Protein AF-A0A251X6M6-F1 (afdb_monomer_lite)

Sequence (569 aa):
MQIPRSSDPLFKDRLVIANYEEEQVESGGTKWLFILLFLAAIAAAVYFFWPQLEPHWDQAIKNYFPTEKTVDHSDQNGVVTLAPYTQPRVENEPQSTTEPVKPAEKPAEAAGATELNPATVTPAPLPREETPPVTPNESVIVETKPTESLAQTNPITTVENTPNETPVVTLETVENDPAPAAPITTTAPLVETQPVVETNPPEITPMTIPSPVNAEANIEALKNKAKMQIKRTRFTSPAGDNAYETAQELRALNAEAADAIVAEITAWYIERGQYYLEQDRFFPPGKGNAYTIYQILENIAPQDTHTKELRNTLITQQEKLAKERMRDNKLIAPEGDSALDVYQVLEQYFPQDNATKKLKKTLVNTLVQRGQRQINQRKYTTLEDDNAYDTYSAILQIEIDHPKGIAGFEQIINEYIRLAQQRARQGREEHALNLIESGLRIAPSNKSLLDLKAKLTNTQSSAESIEQNKTQLLALMKQQLSSGRLTRPRGNNATETYQQLQKLLPANNAQTAALAKQLGDAYFNMARQQLVDKRAEQSLKTVNQGLIVVGEHEQLLRFQQELQTVLDQ

Secondary structure (DSSP, 8-state):
--PPPP--------------------TTHHHHHHHHHHHHHHHHHHHHHHHHHHHHHHHHHHHHSPPP-----------------------------------------------------PPPPPPPPPPPPPPP------------------------------------------PPPPP----------------------------HHHHHHHHHHHHHHHHHHHHTT-SS-STTSSHHHHHHHHHTT-HHHHHHHHHHHHHHHHHHHHHHHHTT--SSSSS--HHHHHHHHHHH-TT-HHHHHHHHHHHHHHHHHHHHHHHTT-SS-STTSSHHHHHHHHHHH-TT-HHHHHHHHHHHHHHHHHHHHHHHTT-SS-STT--HHHHHHHHHHH-TT-HHHHHHHHHHHHHHHHHHHHHHHTT-HHHHHHHHHHHHHH-TT-HHHHHHHHHHHHHHHHHHHHHHHHHHHHHHHHHHHHTT-SS-STTSSHHHHHHHHHHHS-TT-HHHHHHHHHHHHHHHHHHHHHHHTT-HHHHHHHHHHHHHHHS--HHHHHHHHHHHHHHT-

InterPro domains:
  IPR011990 Tetratricopeptide-like helical domain superfamily [G3DSA:1.25.40.10] (197-555)

Organism: NCBI:txid1570016

pLDDT: mean 77.41, std 25.32, range [27.2, 98.5]

Structure (mmCIF, N/CA/C/O backbone):
data_AF-A0A251X6M6-F1
#
_entry.id   AF-A0A251X6M6-F1
#
loop_
_atom_site.group_PDB
_atom_site.id
_atom_site.type_symbol
_atom_site.label_atom_id
_atom_site.label_alt_id
_atom_site.label_comp_id
_atom_site.label_asym_id
_atom_site.label_entity_id
_atom_site.label_seq_id
_atom_site.pdbx_PDB_ins_code
_atom_site.Cartn_x
_atom_site.Cartn_y
_atom_site.Cartn_z
_atom_site.occupancy
_atom_site.B_iso_or_equiv
_atom_site.auth_seq_id
_atom_site.auth_comp_id
_atom_site.auth_asym_id
_atom_site.auth_atom_id
_atom_site.pdbx_PDB_model_num
ATOM 1 N N . MET A 1 1 ? -12.518 16.904 -16.819 1.00 34.19 1 MET A N 1
ATOM 2 C CA . MET A 1 1 ? -13.069 17.845 -15.820 1.00 34.19 1 MET A CA 1
ATOM 3 C C . MET A 1 1 ? -11.960 18.795 -15.407 1.00 34.19 1 MET A C 1
ATOM 5 O O . MET A 1 1 ? -11.048 18.377 -14.711 1.00 34.19 1 MET A O 1
ATOM 9 N N . GLN A 1 2 ? -11.986 20.025 -15.916 1.00 27.20 2 GLN A N 1
ATOM 10 C CA . GLN A 1 2 ? -11.063 21.098 -15.536 1.00 27.20 2 GLN A CA 1
ATOM 11 C C . GLN A 1 2 ? -11.837 22.081 -14.654 1.00 27.20 2 GLN A C 1
ATOM 13 O O . GLN A 1 2 ? -12.931 22.497 -15.025 1.00 27.20 2 GLN A O 1
ATOM 18 N N . ILE A 1 3 ? -11.298 22.408 -13.480 1.00 30.56 3 ILE A N 1
ATOM 19 C CA . ILE A 1 3 ? -11.874 23.394 -12.558 1.00 30.56 3 ILE A CA 1
ATOM 20 C C . ILE A 1 3 ? -11.189 24.742 -12.837 1.00 30.56 3 ILE A C 1
ATOM 22 O O . ILE A 1 3 ? -9.955 24.782 -12.838 1.00 30.56 3 ILE A O 1
ATOM 26 N N . PRO A 1 4 ? -11.930 25.840 -13.075 1.00 35.03 4 PRO A N 1
ATOM 27 C CA . PRO A 1 4 ? -11.333 27.153 -13.282 1.00 35.03 4 PRO A CA 1
ATOM 28 C C . PRO A 1 4 ? -10.885 27.769 -11.949 1.00 35.03 4 PRO A C 1
ATOM 30 O O . PRO A 1 4 ? -11.573 27.670 -10.932 1.00 35.03 4 PRO A O 1
ATOM 33 N N . ARG A 1 5 ? -9.724 28.435 -11.959 1.00 33.44 5 ARG A N 1
ATOM 34 C CA . ARG A 1 5 ? -9.258 29.291 -10.860 1.00 33.44 5 ARG A CA 1
ATOM 35 C C . ARG A 1 5 ? -9.971 30.641 -10.951 1.00 33.44 5 ARG A C 1
ATOM 37 O O . ARG A 1 5 ? -9.794 31.358 -11.928 1.00 33.44 5 ARG A O 1
ATOM 44 N N . SER A 1 6 ? -10.757 30.964 -9.929 1.00 28.83 6 SER A N 1
ATOM 45 C CA . SER A 1 6 ? -11.348 32.287 -9.720 1.00 28.83 6 SER A CA 1
ATOM 46 C C . SER A 1 6 ? -10.341 33.189 -9.010 1.00 28.83 6 SER A C 1
ATOM 48 O O . SER A 1 6 ? -9.914 32.888 -7.897 1.00 28.83 6 SER A O 1
ATOM 50 N N . SER A 1 7 ? -9.988 34.296 -9.652 1.00 33.12 7 SER A N 1
ATOM 51 C CA . SER A 1 7 ? -9.293 35.441 -9.072 1.00 33.12 7 SER A CA 1
ATOM 52 C C . SER A 1 7 ? -10.265 36.617 -9.038 1.00 33.12 7 SER A C 1
ATOM 54 O O . SER A 1 7 ? -10.575 37.152 -10.099 1.00 33.12 7 SER A O 1
ATOM 56 N N . ASP A 1 8 ? -10.725 37.021 -7.854 1.00 30.22 8 ASP A N 1
ATOM 57 C CA . ASP A 1 8 ? -11.311 38.352 -7.662 1.00 30.22 8 ASP A CA 1
ATOM 58 C C . ASP A 1 8 ? -11.095 38.843 -6.211 1.00 30.22 8 ASP A C 1
ATOM 60 O O . ASP A 1 8 ? -11.476 38.132 -5.273 1.00 30.22 8 ASP A O 1
ATOM 64 N N . PRO A 1 9 ? -10.442 40.003 -5.986 1.00 33.94 9 PRO A N 1
ATOM 65 C CA . PRO A 1 9 ? -10.148 40.535 -4.664 1.00 33.94 9 PRO A CA 1
ATOM 66 C C . PRO A 1 9 ? -10.985 41.788 -4.378 1.00 33.94 9 PRO A C 1
ATOM 68 O O . PRO A 1 9 ? -10.522 42.888 -4.650 1.00 33.94 9 PRO A O 1
ATOM 71 N N . LEU A 1 10 ? -12.184 41.674 -3.796 1.00 32.56 10 LEU A N 1
ATOM 72 C CA . LEU A 1 10 ? -12.927 42.863 -3.340 1.00 32.56 10 LEU A CA 1
ATOM 73 C C . LEU A 1 10 ? -14.080 42.517 -2.385 1.00 32.56 10 LEU A C 1
ATOM 75 O O . LEU A 1 10 ? -15.235 42.572 -2.767 1.00 32.56 10 LEU A O 1
ATOM 79 N N . PHE A 1 11 ? -13.777 42.207 -1.122 1.00 29.77 11 PHE A N 1
ATOM 80 C CA . PHE A 1 11 ? -14.704 42.424 0.003 1.00 29.77 11 PHE A CA 1
ATOM 81 C C . PHE A 1 11 ? -13.896 42.625 1.292 1.00 29.77 11 PHE A C 1
ATOM 83 O O . PHE A 1 11 ? -13.637 41.696 2.055 1.00 29.77 11 PHE A O 1
ATOM 90 N N . LYS A 1 12 ? -13.454 43.868 1.509 1.00 29.80 12 LYS A N 1
ATOM 91 C CA . LYS A 1 12 ? -13.063 44.376 2.825 1.00 29.80 12 LYS A CA 1
ATOM 92 C C . LYS A 1 12 ? -14.188 45.273 3.338 1.00 29.80 12 LYS A C 1
ATOM 94 O O . LYS A 1 12 ? -14.718 46.086 2.589 1.00 29.80 12 LYS A O 1
ATOM 99 N N . ASP A 1 13 ? -14.455 45.106 4.626 1.00 30.77 13 ASP A N 1
ATOM 100 C CA . ASP A 1 13 ? -15.202 45.965 5.545 1.00 30.77 13 ASP A CA 1
ATOM 101 C C . ASP A 1 13 ? -16.649 45.582 5.898 1.00 30.77 13 ASP A C 1
ATOM 103 O O . ASP A 1 13 ? -17.574 45.627 5.093 1.00 30.77 13 ASP A O 1
ATOM 107 N N . ARG A 1 14 ? -16.795 45.401 7.224 1.00 29.97 14 ARG A N 1
ATOM 108 C CA . ARG A 1 14 ? -17.990 45.428 8.087 1.00 29.97 14 ARG A CA 1
ATOM 109 C C . ARG A 1 14 ? -18.654 44.082 8.392 1.00 29.97 14 ARG A C 1
ATOM 111 O O . ARG A 1 14 ? -19.691 43.748 7.839 1.00 29.97 14 ARG A O 1
ATOM 118 N N . LEU A 1 15 ? -18.170 43.422 9.445 1.00 29.02 15 LEU A N 1
ATOM 119 C CA . LEU A 1 15 ? -18.830 43.497 10.759 1.00 29.02 15 LEU A CA 1
ATOM 120 C C . LEU A 1 15 ? -17.961 42.844 11.841 1.00 29.02 15 LEU A C 1
ATOM 122 O O . LEU A 1 15 ? -17.615 41.671 11.790 1.00 29.02 15 LEU A O 1
ATOM 126 N N . VAL A 1 16 ? -17.610 43.675 12.815 1.00 33.59 16 VAL A N 1
ATOM 127 C CA . VAL A 1 16 ? -16.968 43.347 14.086 1.00 33.59 16 VAL A CA 1
ATOM 128 C C . VAL A 1 16 ? -18.032 42.770 15.022 1.00 33.59 16 VAL A C 1
ATOM 130 O O . VAL A 1 16 ? -19.094 43.377 15.112 1.00 33.59 16 VAL A O 1
ATOM 133 N N . ILE A 1 17 ? -17.738 41.658 15.714 1.00 32.78 17 ILE A N 1
ATOM 134 C CA . ILE A 1 17 ? -17.939 41.432 17.167 1.00 32.78 17 ILE A CA 1
ATOM 135 C C . ILE A 1 17 ? -17.184 40.142 17.586 1.00 32.78 17 ILE A C 1
ATOM 137 O O . ILE A 1 17 ? -17.583 39.028 17.275 1.00 32.78 17 ILE A O 1
ATOM 141 N N . ALA A 1 18 ? -16.049 40.381 18.249 1.00 32.22 18 ALA A N 1
ATOM 142 C CA . ALA A 1 18 ? -15.420 39.720 19.402 1.00 32.22 18 ALA A CA 1
ATOM 143 C C . ALA A 1 18 ? -15.489 38.185 19.651 1.00 32.22 18 ALA A C 1
ATOM 145 O O . ALA A 1 18 ? -16.535 37.636 19.989 1.00 32.22 18 ALA A O 1
ATOM 146 N N . ASN A 1 19 ? -14.268 37.625 19.754 1.00 33.41 19 ASN A N 1
ATOM 147 C CA . ASN A 1 19 ? -13.770 36.585 20.682 1.00 33.41 19 ASN A CA 1
ATOM 148 C C . ASN A 1 19 ? -13.878 35.097 20.291 1.00 33.41 19 ASN A C 1
ATOM 150 O O . ASN A 1 19 ? -14.827 34.420 20.670 1.00 33.41 19 ASN A O 1
ATOM 154 N N . TYR A 1 20 ? -12.829 34.563 19.652 1.00 32.59 20 TYR A N 1
ATOM 155 C CA . TYR A 1 20 ? -11.788 33.719 20.282 1.00 32.59 20 TYR A CA 1
ATOM 156 C C . TYR A 1 20 ? -10.712 33.409 19.220 1.00 32.59 20 TYR A C 1
ATOM 158 O O . TYR A 1 20 ? -10.999 32.775 18.209 1.00 32.59 20 TYR A O 1
ATOM 166 N N . GLU A 1 21 ? -9.492 33.907 19.427 1.00 33.91 21 GLU A N 1
ATOM 167 C CA . GLU A 1 21 ? -8.314 33.583 18.615 1.00 33.91 21 GLU A CA 1
ATOM 168 C C . GLU A 1 21 ? -7.726 32.249 19.095 1.00 33.91 21 GLU A C 1
ATOM 170 O O . GLU A 1 21 ? -7.276 32.145 20.235 1.00 33.91 21 GLU A O 1
ATOM 175 N N . GLU A 1 22 ? -7.713 31.238 18.227 1.00 41.19 22 GLU A N 1
ATOM 176 C CA . GLU A 1 22 ? -6.770 30.122 18.318 1.00 41.19 22 GLU A CA 1
ATOM 177 C C . GLU A 1 22 ? -6.062 30.013 16.962 1.00 41.19 22 GLU A C 1
ATOM 179 O O . GLU A 1 22 ? -6.657 29.754 15.914 1.00 41.19 22 GLU A O 1
ATOM 184 N N . GLU A 1 23 ? -4.783 30.362 16.999 1.00 40.41 23 GLU A N 1
ATOM 185 C CA . GLU A 1 23 ? -3.897 30.635 15.879 1.00 40.41 23 GLU A CA 1
ATOM 186 C C . GLU A 1 23 ? -3.433 29.313 15.239 1.00 40.41 23 GLU A C 1
ATOM 188 O O . GLU A 1 23 ? -2.592 28.594 15.781 1.00 40.41 23 GLU A O 1
ATOM 193 N N . GLN A 1 24 ? -3.977 28.964 14.068 1.00 38.78 24 GLN A N 1
ATOM 194 C CA . GLN A 1 24 ? -3.379 27.935 13.214 1.00 38.78 24 GLN A CA 1
ATOM 195 C C . GLN A 1 24 ? -2.163 28.515 12.490 1.00 38.78 24 GLN A C 1
ATOM 197 O O . GLN A 1 24 ? -2.271 29.103 11.416 1.00 38.78 24 GLN A O 1
ATOM 202 N N . VAL A 1 25 ? -0.988 28.315 13.083 1.00 42.34 25 VAL A N 1
ATOM 203 C CA . VAL A 1 25 ? 0.299 28.524 12.419 1.00 42.34 25 VAL A CA 1
ATOM 204 C C . VAL A 1 25 ? 0.534 27.393 11.415 1.00 42.34 25 VAL A C 1
ATOM 206 O O . VAL A 1 25 ? 0.575 26.212 11.768 1.00 42.34 25 VAL A O 1
ATOM 209 N N . GLU A 1 26 ? 0.708 27.768 10.149 1.00 48.75 26 GLU A N 1
ATOM 210 C CA . GLU A 1 26 ? 1.080 26.892 9.039 1.00 48.75 26 GLU A CA 1
ATOM 211 C C . GLU A 1 26 ? 2.327 26.045 9.371 1.00 48.75 26 GLU A C 1
ATOM 213 O O . GLU A 1 26 ? 3.444 26.542 9.534 1.00 48.75 26 GLU A O 1
ATOM 218 N N . SER A 1 27 ? 2.161 24.721 9.421 1.00 51.50 27 SER A N 1
ATOM 219 C CA . SER A 1 27 ? 3.193 23.741 9.795 1.00 51.50 27 SER A CA 1
ATOM 220 C C . SER A 1 27 ? 4.237 23.455 8.693 1.00 51.50 27 SER A C 1
ATOM 222 O O . SER A 1 27 ? 4.713 22.323 8.557 1.00 51.50 27 SER A O 1
ATOM 224 N N . GLY A 1 28 ? 4.570 24.443 7.861 1.00 48.44 28 GLY A N 1
ATOM 225 C CA . GLY A 1 28 ? 5.598 24.320 6.819 1.00 48.44 28 GLY A CA 1
ATOM 226 C C . GLY A 1 28 ? 7.023 24.480 7.361 1.00 48.44 28 GLY A C 1
ATOM 227 O O . GLY A 1 28 ? 7.931 23.755 6.954 1.00 48.44 28 GLY A O 1
ATOM 228 N N . GLY A 1 29 ? 7.220 25.382 8.329 1.00 54.06 29 GLY A N 1
ATOM 229 C CA . GLY A 1 29 ? 8.545 25.710 8.874 1.00 54.06 29 GLY A CA 1
ATOM 230 C C . GLY A 1 29 ? 9.115 24.664 9.838 1.00 54.06 29 GLY A C 1
ATOM 231 O O . GLY A 1 29 ? 10.323 24.431 9.863 1.00 54.06 29 GLY A O 1
ATOM 232 N N . THR A 1 30 ? 8.263 23.969 10.596 1.00 54.25 30 THR A N 1
ATOM 233 C CA . THR A 1 30 ? 8.711 22.992 11.602 1.00 54.25 30 THR A CA 1
ATOM 234 C C . THR A 1 30 ? 9.312 21.735 10.976 1.00 54.25 30 THR A C 1
ATOM 236 O O . THR A 1 30 ? 10.290 21.207 11.499 1.00 54.25 30 THR A O 1
ATOM 239 N N . LYS A 1 31 ? 8.822 21.288 9.812 1.00 56.88 31 LYS A N 1
ATOM 240 C CA . LYS A 1 31 ? 9.381 20.115 9.112 1.00 56.88 31 LYS A CA 1
ATOM 241 C C . LYS A 1 31 ? 10.796 20.361 8.578 1.00 56.88 31 LYS A C 1
ATOM 243 O O . LYS A 1 31 ? 11.650 19.487 8.706 1.00 56.88 31 LYS A O 1
ATOM 248 N N . TRP A 1 32 ? 11.072 21.553 8.049 1.00 68.94 32 TRP A N 1
ATOM 249 C CA . TRP A 1 32 ? 12.419 21.922 7.597 1.00 68.94 32 TRP A CA 1
ATOM 250 C C . TRP A 1 32 ? 13.411 22.059 8.754 1.00 68.94 32 TRP A C 1
ATOM 252 O O . TRP A 1 32 ? 14.565 21.653 8.620 1.00 68.94 32 TRP A O 1
ATOM 262 N N . LEU A 1 33 ? 12.955 22.542 9.913 1.00 67.94 33 LEU A N 1
ATOM 263 C CA . LEU A 1 33 ? 13.786 22.631 11.111 1.00 67.94 33 LEU A CA 1
ATOM 264 C C . LEU A 1 33 ? 14.214 21.243 11.623 1.00 67.94 33 LEU A C 1
ATOM 266 O O . LEU A 1 33 ? 15.376 21.058 11.979 1.00 67.94 33 LEU A O 1
ATOM 270 N N . PHE A 1 34 ? 13.319 20.247 11.596 1.00 74.38 34 PHE A N 1
ATOM 271 C CA . PHE A 1 34 ? 13.665 18.869 11.974 1.00 74.38 34 PHE A CA 1
ATOM 272 C C . PHE A 1 34 ? 14.665 18.221 11.008 1.00 74.38 34 PHE A C 1
ATOM 274 O O . PHE A 1 34 ? 15.586 17.547 11.464 1.00 74.38 34 PHE A O 1
ATOM 281 N N . ILE A 1 35 ? 14.538 18.457 9.698 1.00 71.06 35 ILE A N 1
ATOM 282 C CA . ILE A 1 35 ? 15.497 17.945 8.702 1.00 71.06 35 ILE A CA 1
ATOM 283 C C . ILE A 1 35 ? 16.881 18.570 8.918 1.00 71.06 35 ILE A C 1
ATOM 285 O O . ILE A 1 35 ? 17.883 17.857 8.920 1.00 71.06 35 ILE A O 1
ATOM 289 N N . LEU A 1 36 ? 16.950 19.882 9.162 1.00 82.62 36 LEU A N 1
ATOM 290 C CA . LEU A 1 36 ? 18.218 20.567 9.424 1.00 82.62 36 LEU A CA 1
ATOM 291 C C . LEU A 1 36 ? 18.873 20.105 10.732 1.00 82.62 36 LEU A C 1
ATOM 293 O O . LEU A 1 36 ? 20.080 19.869 10.750 1.00 82.62 36 LEU A O 1
ATOM 297 N N . LEU A 1 37 ? 18.096 19.910 11.802 1.00 81.81 37 LEU A N 1
ATOM 298 C CA . LEU A 1 37 ? 18.610 19.373 13.067 1.00 81.81 37 LEU A CA 1
ATOM 299 C C . LEU A 1 37 ? 19.108 17.930 12.923 1.00 81.81 37 LEU A C 1
ATOM 301 O O . LEU A 1 37 ? 20.142 17.578 13.490 1.00 81.81 37 LEU A O 1
ATOM 305 N N . PHE A 1 38 ? 18.421 17.106 12.130 1.00 85.81 38 PHE A N 1
ATOM 306 C CA . PHE A 1 38 ? 18.835 15.731 11.866 1.00 85.81 38 PHE A CA 1
ATOM 307 C C . PHE A 1 38 ? 20.134 15.666 11.047 1.00 85.81 38 PHE A C 1
ATOM 309 O O . PHE A 1 38 ? 21.054 14.932 11.406 1.00 85.81 38 PHE A O 1
ATOM 316 N N . LEU A 1 39 ? 20.264 16.489 10.001 1.00 78.81 39 LEU A N 1
ATOM 317 C CA . LEU A 1 39 ? 21.494 16.582 9.207 1.00 78.81 39 LEU A CA 1
ATOM 318 C C . LEU A 1 39 ? 22.674 17.122 10.028 1.00 78.81 39 LEU A C 1
ATOM 320 O O . LEU A 1 39 ? 23.786 16.607 9.908 1.00 78.81 39 LEU A O 1
ATOM 324 N N . ALA A 1 40 ? 22.439 18.104 10.904 1.00 86.06 40 ALA A N 1
ATOM 325 C CA . ALA A 1 40 ? 23.462 18.612 11.816 1.00 86.06 40 ALA A CA 1
ATOM 326 C C . ALA A 1 40 ? 23.924 17.541 12.821 1.00 86.06 40 ALA A C 1
ATOM 328 O O . ALA A 1 40 ? 25.122 17.421 13.078 1.00 86.06 40 ALA A O 1
ATOM 329 N N . ALA A 1 41 ? 23.004 16.722 13.342 1.00 84.12 41 ALA A N 1
ATOM 330 C CA . ALA A 1 41 ? 23.337 15.607 14.228 1.00 84.12 41 ALA A CA 1
ATOM 331 C C . ALA A 1 41 ? 24.163 14.522 13.515 1.00 84.12 41 ALA A C 1
ATOM 333 O O . ALA A 1 41 ? 25.130 14.020 14.087 1.00 84.12 41 ALA A O 1
ATOM 334 N N . ILE A 1 42 ? 23.842 14.204 12.253 1.00 82.56 42 ILE A N 1
ATOM 335 C CA . ILE A 1 42 ? 24.635 13.270 11.436 1.00 82.56 42 ILE A CA 1
ATOM 336 C C . ILE A 1 42 ? 26.037 13.828 11.187 1.00 82.56 42 ILE A C 1
ATOM 338 O O . ILE A 1 42 ? 27.016 13.116 11.393 1.00 82.56 42 ILE A O 1
ATOM 342 N N . ALA A 1 43 ? 26.157 15.097 10.790 1.00 83.44 43 ALA A N 1
ATOM 343 C CA . ALA A 1 43 ? 27.456 15.722 10.553 1.00 83.44 43 ALA A CA 1
ATOM 344 C C . ALA A 1 43 ? 28.320 15.750 11.827 1.00 83.44 43 ALA A C 1
ATOM 346 O O . ALA A 1 43 ? 29.511 15.442 11.771 1.00 83.44 43 ALA A O 1
ATOM 347 N N . ALA A 1 44 ? 27.717 16.044 12.984 1.00 87.31 44 ALA A N 1
ATOM 348 C CA . ALA A 1 44 ? 28.398 16.004 14.275 1.00 87.31 44 ALA A CA 1
ATOM 349 C C . ALA A 1 44 ? 28.847 14.584 14.652 1.00 87.31 44 ALA A C 1
ATOM 351 O O . ALA A 1 44 ? 29.966 14.413 15.132 1.00 87.31 44 ALA A O 1
ATOM 352 N N . ALA A 1 45 ? 28.022 13.564 14.396 1.00 85.50 45 ALA A N 1
ATOM 353 C CA . ALA A 1 45 ? 28.395 12.169 14.616 1.00 85.50 45 ALA A CA 1
ATOM 354 C C . ALA A 1 45 ? 29.548 11.742 13.693 1.00 85.50 45 ALA A C 1
ATOM 356 O O . ALA A 1 45 ? 30.535 11.192 14.171 1.00 85.50 45 ALA A O 1
ATOM 357 N N . VAL A 1 46 ? 29.479 12.056 12.396 1.00 86.56 46 VAL A N 1
ATOM 358 C CA . VAL A 1 46 ? 30.563 11.761 11.443 1.00 86.56 46 VAL A CA 1
ATOM 359 C C . VAL A 1 46 ? 31.860 12.440 11.872 1.00 86.56 46 VAL A C 1
ATOM 361 O O . VAL A 1 46 ? 32.892 11.783 11.890 1.00 86.56 46 VAL A O 1
ATOM 364 N N . TYR A 1 47 ? 31.818 13.710 12.284 1.00 91.88 47 TYR A N 1
ATOM 365 C CA . TYR A 1 47 ? 32.999 14.427 12.772 1.00 91.88 47 TYR A CA 1
ATOM 366 C C . TYR A 1 47 ? 33.558 13.827 14.073 1.00 91.88 47 TYR A C 1
ATOM 368 O O . TYR A 1 47 ? 34.766 13.643 14.200 1.00 91.88 47 TYR A O 1
ATOM 376 N N . PHE A 1 48 ? 32.690 13.479 15.029 1.00 92.81 48 PHE A N 1
ATOM 377 C CA . PHE A 1 48 ? 33.089 12.898 16.314 1.00 92.81 48 PHE A CA 1
ATOM 378 C C . PHE A 1 48 ? 33.703 11.498 16.162 1.00 92.81 48 PHE A C 1
ATOM 380 O O . PHE A 1 48 ? 34.672 11.172 16.844 1.00 92.81 48 PHE A O 1
ATOM 387 N N . PHE A 1 49 ? 33.173 10.684 15.245 1.00 88.00 49 PHE A N 1
ATOM 388 C CA . PHE A 1 49 ? 33.649 9.323 14.985 1.00 88.00 49 PHE A CA 1
ATOM 389 C C . PHE A 1 49 ? 34.680 9.231 13.849 1.00 88.00 49 PHE A C 1
ATOM 391 O O . PHE A 1 49 ? 35.227 8.151 13.627 1.00 88.00 49 PHE A O 1
ATOM 398 N N . TRP A 1 50 ? 35.004 10.335 13.162 1.00 88.50 50 TRP A N 1
ATOM 399 C CA . TRP A 1 50 ? 35.976 10.362 12.059 1.00 88.50 50 TRP A CA 1
ATOM 400 C C . TRP A 1 50 ? 37.324 9.712 12.414 1.00 88.50 50 TRP A C 1
ATOM 402 O O . TRP A 1 50 ? 37.767 8.856 11.650 1.00 88.50 50 TRP A O 1
ATOM 412 N N . PRO A 1 51 ? 37.937 9.972 13.590 1.00 89.44 51 PRO A N 1
ATOM 413 C CA . PRO A 1 51 ? 39.219 9.354 13.945 1.00 89.44 51 PRO A CA 1
ATOM 414 C C . PRO A 1 51 ? 39.144 7.829 14.140 1.00 89.44 51 PRO A C 1
ATOM 416 O O . PRO A 1 51 ? 40.157 7.144 14.045 1.00 89.44 51 PRO A O 1
ATOM 419 N N . GLN A 1 52 ? 37.957 7.285 14.436 1.00 87.88 52 GLN A N 1
ATOM 420 C CA . GLN A 1 52 ? 37.728 5.837 14.544 1.00 87.88 52 GLN A CA 1
ATOM 421 C C . GLN A 1 52 ? 37.349 5.206 13.198 1.00 87.88 52 GLN A C 1
ATOM 423 O O . GLN A 1 52 ? 37.595 4.021 12.990 1.00 87.88 52 GLN A O 1
ATOM 428 N N . LEU A 1 53 ? 36.760 5.984 12.287 1.00 82.50 53 LEU A N 1
ATOM 429 C CA . LEU A 1 53 ? 36.358 5.536 10.952 1.00 82.50 53 LEU A CA 1
ATOM 430 C C . LEU A 1 53 ? 37.511 5.573 9.942 1.00 82.50 53 LEU A C 1
ATOM 432 O O . LEU A 1 53 ? 37.559 4.712 9.065 1.00 82.50 53 LEU A O 1
ATOM 436 N N . GLU A 1 54 ? 38.449 6.514 10.080 1.00 85.88 54 GLU A N 1
ATOM 437 C CA . GLU A 1 54 ? 39.578 6.731 9.161 1.00 85.88 54 GLU A CA 1
ATOM 438 C C . GLU A 1 54 ? 40.354 5.444 8.792 1.00 85.88 54 GLU A C 1
ATOM 440 O O . GLU A 1 54 ? 40.514 5.182 7.596 1.00 85.88 54 GLU A O 1
ATOM 445 N N . PRO A 1 55 ? 40.733 4.549 9.733 1.00 82.94 55 PRO A N 1
ATOM 446 C CA . PRO A 1 55 ? 41.496 3.345 9.388 1.00 82.94 55 PRO A CA 1
ATOM 447 C C . PRO A 1 55 ? 40.684 2.330 8.572 1.00 82.94 55 PRO A C 1
ATOM 449 O O . PRO A 1 55 ? 41.232 1.585 7.758 1.00 82.94 55 PRO A O 1
ATOM 452 N N . HIS A 1 56 ? 39.369 2.281 8.795 1.00 82.56 56 HIS A N 1
ATOM 453 C CA . HIS A 1 56 ? 38.466 1.350 8.121 1.00 82.56 56 HIS A CA 1
ATOM 454 C C . HIS A 1 56 ? 38.010 1.880 6.760 1.00 82.56 56 HIS A C 1
ATOM 456 O O . HIS A 1 56 ? 37.764 1.093 5.843 1.00 82.56 56 HIS A O 1
ATOM 462 N N . TRP A 1 57 ? 37.936 3.203 6.610 1.00 75.38 57 TRP A N 1
ATOM 463 C CA . TRP A 1 57 ? 37.521 3.855 5.374 1.00 75.38 57 TRP A CA 1
ATOM 464 C C . TRP A 1 57 ? 38.551 3.671 4.254 1.00 75.38 57 TRP A C 1
ATOM 466 O O . TRP A 1 57 ? 38.186 3.284 3.145 1.00 75.38 57 TRP A O 1
ATOM 476 N N . ASP A 1 58 ? 39.844 3.806 4.555 1.00 74.50 58 ASP A N 1
ATOM 477 C CA . ASP A 1 58 ? 40.922 3.542 3.589 1.00 74.50 58 ASP A CA 1
ATOM 478 C C . ASP A 1 58 ? 40.956 2.080 3.125 1.00 74.50 58 ASP A C 1
ATOM 480 O O . ASP A 1 58 ? 41.241 1.779 1.961 1.00 74.50 58 ASP A O 1
ATOM 484 N N . GLN A 1 59 ? 40.640 1.150 4.028 1.00 70.94 59 GLN A N 1
ATOM 485 C CA . GLN A 1 59 ? 40.568 -0.272 3.710 1.00 70.94 59 GLN A CA 1
ATOM 486 C C . GLN A 1 59 ? 39.335 -0.593 2.850 1.00 70.94 59 GLN A C 1
ATOM 488 O O . GLN A 1 59 ? 39.430 -1.384 1.911 1.00 70.94 59 GLN A O 1
ATOM 493 N N . ALA A 1 60 ? 38.201 0.066 3.108 1.00 70.25 60 ALA A N 1
ATOM 494 C CA . ALA A 1 60 ? 37.008 -0.030 2.273 1.00 70.25 60 ALA A CA 1
ATOM 495 C C . ALA A 1 60 ? 37.249 0.542 0.865 1.00 70.25 60 ALA A C 1
ATOM 497 O O . ALA A 1 60 ? 36.908 -0.110 -0.121 1.00 70.25 60 ALA A O 1
ATOM 498 N N . ILE A 1 61 ? 37.915 1.695 0.743 1.00 70.00 61 ILE A N 1
ATOM 499 C CA . ILE A 1 61 ? 38.255 2.296 -0.557 1.00 70.00 61 ILE A CA 1
ATOM 500 C C . ILE A 1 61 ? 39.207 1.390 -1.352 1.00 70.00 61 ILE A C 1
ATOM 502 O O . ILE A 1 61 ? 38.965 1.153 -2.533 1.00 70.00 61 ILE A O 1
ATOM 506 N N . LYS A 1 62 ? 40.236 0.806 -0.721 1.00 71.56 62 LYS A N 1
ATOM 507 C CA . LYS A 1 62 ? 41.149 -0.141 -1.395 1.00 71.56 62 LYS A CA 1
ATOM 508 C C . LYS A 1 62 ? 40.458 -1.418 -1.881 1.00 71.56 62 LYS A C 1
ATOM 510 O O . LYS A 1 62 ? 40.863 -1.970 -2.899 1.00 71.56 62 LYS A O 1
ATOM 515 N N . ASN A 1 63 ? 39.419 -1.875 -1.181 1.00 71.56 63 ASN A N 1
ATOM 516 C CA . ASN A 1 63 ? 38.654 -3.060 -1.575 1.00 71.56 63 ASN A CA 1
ATOM 517 C C . ASN A 1 63 ? 37.661 -2.775 -2.713 1.00 71.56 63 ASN A C 1
ATOM 519 O O . ASN A 1 63 ? 37.406 -3.660 -3.526 1.00 71.56 63 ASN A O 1
ATOM 523 N N . TYR A 1 64 ? 37.117 -1.557 -2.788 1.00 60.84 64 TYR A N 1
ATOM 524 C CA . TYR A 1 64 ? 36.195 -1.150 -3.855 1.00 60.84 64 TYR A CA 1
ATOM 525 C C . TYR A 1 64 ? 36.904 -0.627 -5.115 1.00 60.84 64 TYR A C 1
ATOM 527 O O . TYR A 1 64 ? 36.335 -0.692 -6.204 1.00 60.84 64 TYR A O 1
ATOM 535 N N . PHE A 1 65 ? 38.149 -0.160 -4.990 1.00 54.09 65 PHE A N 1
ATOM 536 C CA . PHE A 1 65 ? 38.972 0.325 -6.098 1.00 54.09 65 PHE A CA 1
ATOM 537 C C . PHE A 1 65 ? 40.340 -0.377 -6.095 1.00 54.09 65 PHE A C 1
ATOM 539 O O . PHE A 1 65 ? 41.316 0.184 -5.587 1.00 54.09 65 PHE A O 1
ATOM 546 N N . PRO A 1 66 ? 40.456 -1.601 -6.647 1.00 53.97 66 PRO A N 1
ATOM 547 C CA . PRO A 1 66 ? 41.760 -2.225 -6.825 1.00 53.97 66 PRO A CA 1
ATOM 548 C C . PRO A 1 66 ? 42.599 -1.355 -7.768 1.00 53.97 66 PRO A C 1
ATOM 550 O O . PRO A 1 66 ? 42.216 -1.120 -8.914 1.00 53.97 66 PRO A O 1
ATOM 553 N N . THR A 1 67 ? 43.737 -0.852 -7.288 1.00 46.78 67 THR A N 1
ATOM 554 C CA . THR A 1 67 ? 44.686 -0.111 -8.126 1.00 46.78 67 THR A CA 1
ATOM 555 C C . THR A 1 67 ? 45.162 -1.012 -9.259 1.00 46.78 67 THR A C 1
ATOM 557 O O . THR A 1 67 ? 45.684 -2.101 -9.003 1.00 46.78 67 THR A O 1
ATOM 560 N N . GLU A 1 68 ? 44.966 -0.563 -10.502 1.00 46.03 68 GLU A N 1
ATOM 561 C CA . GLU A 1 68 ? 45.488 -1.217 -11.702 1.00 46.03 68 GLU A CA 1
ATOM 562 C C . GLU A 1 68 ? 46.970 -1.546 -11.499 1.00 46.03 68 GLU A C 1
ATOM 564 O O . GLU A 1 68 ? 47.784 -0.677 -11.179 1.00 46.03 68 GLU A O 1
ATOM 569 N N . LYS A 1 69 ? 47.321 -2.824 -11.677 1.00 40.16 69 LYS A N 1
ATOM 570 C CA . LYS A 1 69 ? 48.715 -3.233 -11.827 1.00 40.16 69 LYS A CA 1
ATOM 571 C C . LYS A 1 69 ? 49.280 -2.478 -13.026 1.00 40.16 69 LYS A C 1
ATOM 573 O O . LYS A 1 69 ? 48.901 -2.755 -14.160 1.00 40.16 69 LYS A O 1
ATOM 578 N N . THR A 1 70 ? 50.205 -1.562 -12.772 1.00 40.12 70 THR A N 1
ATOM 579 C CA . THR A 1 70 ? 51.110 -1.030 -13.787 1.00 40.12 70 THR A CA 1
ATOM 580 C C . THR A 1 70 ? 51.846 -2.205 -14.423 1.00 40.12 70 THR A C 1
ATOM 582 O O . THR A 1 70 ? 52.688 -2.838 -13.784 1.00 40.12 70 THR A O 1
ATOM 585 N N . VAL A 1 71 ? 51.476 -2.538 -15.659 1.00 38.00 71 VAL A N 1
ATOM 586 C CA . VAL A 1 71 ? 52.251 -3.441 -16.505 1.00 38.00 71 VAL A CA 1
ATOM 587 C C . VAL A 1 71 ? 53.461 -2.647 -16.975 1.00 38.00 71 VAL A C 1
ATOM 589 O O . VAL A 1 71 ? 53.329 -1.674 -17.713 1.00 38.00 71 VAL A O 1
ATOM 592 N N . ASP A 1 72 ? 54.627 -3.049 -16.489 1.00 36.00 72 ASP A N 1
ATOM 593 C CA . ASP A 1 72 ? 55.914 -2.558 -16.954 1.00 36.00 72 ASP A CA 1
ATOM 594 C C . ASP A 1 72 ? 56.089 -2.977 -18.426 1.00 36.00 72 ASP A C 1
ATOM 596 O O . ASP A 1 72 ? 55.932 -4.149 -18.782 1.00 36.00 72 ASP A O 1
ATOM 600 N N . HIS A 1 73 ? 56.318 -2.008 -19.308 1.00 40.75 73 HIS A N 1
ATOM 601 C CA . HIS A 1 73 ? 56.680 -2.235 -20.706 1.00 40.75 73 HIS A CA 1
ATOM 602 C C . HIS A 1 73 ? 58.097 -1.715 -20.900 1.00 40.75 73 HIS A C 1
ATOM 604 O O . HIS A 1 73 ? 58.309 -0.592 -21.359 1.00 40.75 73 HIS A O 1
ATOM 610 N N . SER A 1 74 ? 59.064 -2.562 -20.562 1.00 37.28 74 SER A N 1
ATOM 611 C CA . SER A 1 74 ? 60.417 -2.466 -21.089 1.00 37.28 74 SER A CA 1
ATOM 612 C C . SER A 1 74 ? 60.795 -3.781 -21.775 1.00 37.28 74 SER A C 1
ATOM 614 O O . SER A 1 74 ? 60.597 -4.868 -21.243 1.00 37.28 74 SER A O 1
ATOM 616 N N . ASP A 1 75 ? 61.308 -3.611 -22.993 1.00 38.94 75 ASP A N 1
ATOM 617 C CA . ASP A 1 75 ? 62.012 -4.562 -23.850 1.00 38.94 75 ASP A CA 1
ATOM 618 C C . ASP A 1 75 ? 61.220 -5.726 -24.475 1.00 38.94 75 ASP A C 1
ATOM 620 O O . ASP A 1 75 ? 60.936 -6.741 -23.851 1.00 38.94 75 ASP A O 1
ATOM 624 N N . GLN A 1 76 ? 61.000 -5.649 -25.796 1.00 34.34 76 GLN A N 1
ATOM 625 C CA . GLN A 1 76 ? 61.840 -6.389 -26.753 1.00 34.34 76 GLN A CA 1
ATOM 626 C C . GLN A 1 76 ? 61.458 -6.102 -28.217 1.00 34.34 76 GLN A C 1
ATOM 628 O O . GLN A 1 76 ? 60.345 -6.353 -28.674 1.00 34.34 76 GLN A O 1
ATOM 633 N N . ASN A 1 77 ? 62.454 -5.629 -28.971 1.00 41.03 77 ASN A N 1
ATOM 634 C CA . ASN A 1 77 ? 62.529 -5.749 -30.423 1.00 41.03 77 ASN A CA 1
ATOM 635 C C . ASN A 1 77 ? 62.661 -7.234 -30.799 1.00 41.03 77 ASN A C 1
ATOM 637 O O . ASN A 1 77 ? 63.599 -7.893 -30.355 1.00 41.03 77 ASN A O 1
ATOM 641 N N . GLY A 1 78 ? 61.783 -7.740 -31.664 1.00 33.44 78 GLY A N 1
ATOM 642 C CA . GLY A 1 78 ? 61.863 -9.109 -32.168 1.00 33.44 78 GLY A CA 1
ATOM 643 C C . GLY A 1 78 ? 61.063 -9.291 -33.452 1.00 33.44 78 GLY A C 1
ATOM 644 O O . GLY A 1 78 ? 59.842 -9.206 -33.459 1.00 33.44 78 GLY A O 1
ATOM 645 N N . VAL A 1 79 ? 61.788 -9.513 -34.543 1.00 38.12 79 VAL A N 1
ATOM 646 C CA . VAL A 1 79 ? 61.327 -9.737 -35.918 1.00 38.12 79 VAL A CA 1
ATOM 647 C C . VAL A 1 79 ? 60.310 -10.885 -36.000 1.00 38.12 79 VAL A C 1
ATOM 649 O O . VAL 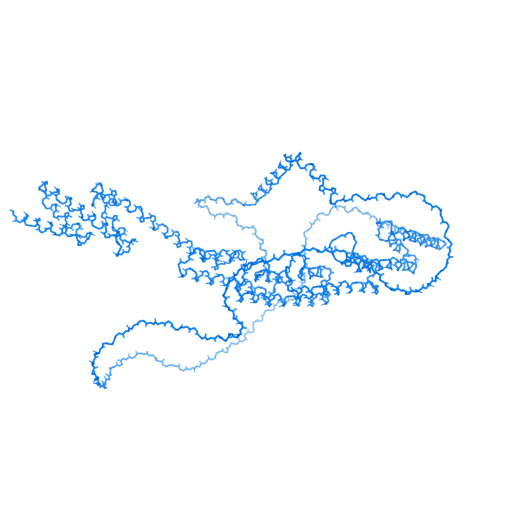A 1 79 ? 60.608 -12.008 -35.600 1.00 38.12 79 VAL A O 1
ATOM 652 N N . VAL A 1 80 ? 59.133 -10.627 -36.579 1.00 32.72 80 VAL A N 1
ATOM 653 C CA . VAL A 1 80 ? 58.142 -11.666 -36.908 1.00 32.72 80 VAL A CA 1
ATOM 654 C C . VAL A 1 80 ? 58.429 -12.205 -38.308 1.00 32.72 80 VAL A C 1
ATOM 656 O O . VAL A 1 80 ? 58.316 -11.485 -39.298 1.00 32.72 80 VAL A O 1
ATOM 659 N N . THR A 1 81 ? 58.775 -13.490 -38.377 1.00 32.59 81 THR A N 1
ATOM 660 C CA . THR A 1 81 ? 58.855 -14.272 -39.620 1.00 32.59 81 THR A CA 1
ATOM 661 C C . THR A 1 81 ? 57.674 -15.245 -39.642 1.00 32.59 81 THR A C 1
ATOM 663 O O . THR A 1 81 ? 57.365 -15.865 -38.628 1.00 32.59 81 THR A O 1
ATOM 666 N N . LEU A 1 82 ? 56.987 -15.331 -40.781 1.00 37.94 82 LEU A N 1
ATOM 667 C CA . LEU A 1 82 ? 55.776 -16.128 -41.009 1.00 37.94 82 LEU A CA 1
ATOM 668 C C . LEU A 1 82 ? 56.065 -17.613 -41.317 1.00 37.94 82 LEU A C 1
ATOM 670 O O . LEU A 1 82 ? 57.079 -17.918 -41.941 1.00 37.94 82 LEU A O 1
ATOM 674 N N . ALA A 1 83 ? 55.041 -18.443 -41.030 1.00 31.19 83 ALA A N 1
ATOM 675 C CA . ALA A 1 83 ? 54.682 -19.772 -41.585 1.00 31.19 83 ALA A CA 1
ATOM 676 C C . ALA A 1 83 ? 55.050 -21.036 -40.756 1.00 31.19 83 ALA A C 1
ATOM 678 O O . ALA A 1 83 ? 55.971 -20.990 -39.948 1.00 31.19 83 ALA A O 1
ATOM 679 N N . PRO A 1 84 ? 54.431 -22.216 -41.024 1.00 46.12 84 PRO A N 1
ATOM 680 C CA . PRO A 1 84 ? 52.990 -22.503 -41.115 1.00 46.12 84 PRO A CA 1
ATOM 681 C C . PRO A 1 84 ? 52.553 -23.777 -40.329 1.00 46.12 84 PRO A C 1
ATOM 683 O O . PRO A 1 84 ? 53.351 -24.520 -39.771 1.00 46.12 84 PRO A O 1
ATOM 686 N N . TYR A 1 85 ? 51.239 -24.018 -40.342 1.00 38.44 85 TYR A N 1
ATOM 687 C CA . TYR A 1 85 ? 50.469 -25.182 -39.869 1.00 38.44 85 TYR A CA 1
ATOM 688 C C . TYR A 1 85 ? 51.039 -26.578 -40.219 1.00 38.44 85 TYR A C 1
ATOM 690 O O . TYR A 1 85 ? 51.328 -26.843 -41.386 1.00 38.44 85 TYR A O 1
ATOM 698 N N . THR A 1 86 ? 51.025 -27.524 -39.264 1.00 31.23 86 THR A N 1
ATOM 699 C CA . THR A 1 86 ? 50.698 -28.957 -39.493 1.00 31.23 86 THR A CA 1
ATOM 700 C C . THR A 1 86 ? 50.449 -29.705 -38.168 1.00 31.23 86 THR A C 1
ATOM 702 O O . THR A 1 86 ? 51.236 -29.595 -37.234 1.00 31.23 86 THR A O 1
ATOM 705 N N . GLN A 1 87 ? 49.352 -30.474 -38.088 1.00 38.56 87 GLN A N 1
ATOM 706 C CA . GLN A 1 87 ? 49.150 -31.541 -37.085 1.00 38.56 87 GLN A CA 1
ATOM 707 C C . GLN A 1 87 ? 49.963 -32.804 -37.472 1.00 38.56 87 GLN A C 1
ATOM 709 O O . GLN A 1 87 ? 50.413 -32.870 -38.620 1.00 38.56 87 GLN A O 1
ATOM 714 N N . PRO A 1 88 ? 50.119 -33.828 -36.594 1.00 49.50 88 PRO A N 1
ATOM 715 C CA . PRO A 1 88 ? 49.072 -34.860 -36.444 1.00 49.50 88 PRO A CA 1
ATOM 716 C C . PRO A 1 88 ? 48.899 -35.511 -35.044 1.00 49.50 88 PRO A C 1
ATOM 718 O O . PRO A 1 88 ? 49.819 -35.650 -34.246 1.00 49.50 88 PRO A O 1
ATOM 721 N N . ARG A 1 89 ? 47.656 -35.965 -34.837 1.00 41.03 89 ARG A N 1
ATOM 722 C CA . ARG A 1 89 ? 47.120 -37.116 -34.070 1.00 41.03 89 ARG A CA 1
ATOM 723 C C . ARG A 1 89 ? 48.069 -38.308 -33.829 1.00 41.03 89 ARG A C 1
ATOM 725 O O . ARG A 1 89 ? 48.597 -38.790 -34.821 1.00 41.03 89 ARG A O 1
ATOM 732 N N . VAL A 1 90 ? 48.089 -38.880 -32.606 1.00 36.12 90 VAL A N 1
ATOM 733 C CA . VAL A 1 90 ? 48.197 -40.340 -32.298 1.00 36.12 90 VAL A CA 1
ATOM 734 C C . VAL A 1 90 ? 47.622 -40.657 -30.890 1.00 36.12 90 VAL A C 1
ATOM 736 O O . VAL A 1 90 ? 47.930 -39.969 -29.922 1.00 36.12 90 VAL A O 1
ATOM 739 N N . GLU A 1 91 ? 46.785 -41.702 -30.820 1.00 43.59 91 GLU A N 1
ATOM 740 C CA . GLU A 1 91 ? 46.246 -42.420 -29.643 1.00 43.59 91 GLU A CA 1
ATOM 741 C C . GLU A 1 91 ? 47.316 -43.192 -28.842 1.00 43.59 91 GLU A C 1
ATOM 743 O O . GLU A 1 91 ? 48.257 -43.701 -29.440 1.00 43.59 91 GLU A O 1
ATOM 748 N N . ASN A 1 92 ? 47.128 -43.365 -27.521 1.00 34.56 92 ASN A N 1
ATOM 749 C CA . ASN A 1 92 ? 47.147 -44.679 -26.839 1.00 34.56 92 ASN A CA 1
ATOM 750 C C . ASN A 1 92 ? 46.949 -44.564 -25.305 1.00 34.56 92 ASN A C 1
ATOM 752 O O . ASN A 1 92 ? 47.659 -43.843 -24.610 1.00 34.56 92 ASN A O 1
ATOM 756 N N . GLU A 1 93 ? 45.972 -45.331 -24.817 1.00 37.56 93 GLU A N 1
ATOM 757 C CA . GLU A 1 93 ? 45.733 -45.841 -23.449 1.00 37.56 93 GLU A CA 1
ATOM 758 C C . GLU A 1 93 ? 46.741 -46.979 -23.067 1.00 37.56 93 GLU A C 1
ATOM 760 O O . GLU A 1 93 ? 47.534 -47.358 -23.931 1.00 37.56 93 GLU A O 1
ATOM 765 N N . PRO A 1 94 ? 46.643 -47.714 -21.920 1.00 60.66 94 PRO A N 1
ATOM 766 C CA . PRO A 1 94 ? 46.384 -47.356 -20.507 1.00 60.66 94 PRO A CA 1
ATOM 767 C C . PRO A 1 94 ? 47.291 -48.136 -19.481 1.00 60.66 94 PRO A C 1
ATOM 769 O O . PRO A 1 94 ? 48.185 -48.883 -19.863 1.00 60.66 94 PRO A O 1
ATOM 772 N N . GLN A 1 95 ? 46.945 -48.037 -18.177 1.00 34.72 95 GLN A N 1
ATOM 773 C CA . GLN A 1 95 ? 47.291 -48.878 -16.988 1.00 34.72 95 GLN A CA 1
ATOM 774 C C . GLN A 1 95 ? 48.498 -48.493 -16.093 1.00 34.72 95 GLN A C 1
ATOM 776 O O . GLN A 1 95 ? 49.646 -48.578 -16.504 1.00 34.72 95 GLN A O 1
ATOM 781 N N . SER A 1 96 ? 48.262 -48.213 -14.794 1.00 35.47 96 SER A N 1
ATOM 782 C CA . SER A 1 96 ? 48.224 -49.217 -13.695 1.00 35.47 96 SER A CA 1
ATOM 783 C C . SER A 1 96 ? 48.617 -48.655 -12.302 1.00 35.47 96 SER A C 1
ATOM 785 O O . SER A 1 96 ? 49.672 -48.055 -12.149 1.00 35.47 96 SER A O 1
ATOM 787 N N . THR A 1 97 ? 47.793 -48.994 -11.292 1.00 33.25 97 THR A N 1
ATOM 788 C CA . THR A 1 97 ? 48.094 -49.367 -9.876 1.00 33.25 97 THR A CA 1
ATOM 789 C C . THR A 1 97 ? 48.899 -48.455 -8.933 1.00 33.25 97 THR A C 1
ATOM 791 O O . THR A 1 97 ? 50.079 -48.238 -9.159 1.00 33.25 97 THR A O 1
ATOM 794 N N . THR A 1 98 ? 48.322 -48.137 -7.758 1.00 35.31 98 THR A N 1
ATOM 795 C CA . THR A 1 98 ? 48.606 -48.834 -6.470 1.00 35.31 98 THR A CA 1
ATOM 796 C C . THR A 1 98 ? 47.644 -48.401 -5.348 1.00 35.31 98 THR A C 1
ATOM 798 O O . THR A 1 98 ? 47.480 -47.214 -5.085 1.00 35.31 98 THR A O 1
ATOM 801 N N . GLU A 1 99 ? 47.056 -49.393 -4.674 1.00 41.75 99 GLU A N 1
ATOM 802 C CA . GLU A 1 99 ? 46.491 -49.356 -3.309 1.00 41.75 99 GLU A CA 1
ATOM 803 C C . GLU A 1 99 ? 47.621 -49.701 -2.301 1.00 41.75 99 GLU A C 1
ATOM 805 O O . GLU A 1 99 ? 48.653 -50.218 -2.752 1.00 41.75 99 GLU A O 1
ATOM 810 N N . PRO A 1 100 ? 47.492 -49.466 -0.970 1.00 58.19 100 PRO A N 1
ATOM 811 C CA . PRO A 1 100 ? 47.120 -50.605 -0.107 1.00 58.19 100 PRO A CA 1
ATOM 812 C C . PRO A 1 100 ? 46.395 -50.306 1.244 1.00 58.19 100 PRO A C 1
ATOM 814 O O . PRO A 1 100 ? 46.780 -49.427 2.007 1.00 58.19 100 PRO A O 1
ATOM 817 N N . VAL A 1 101 ? 45.446 -51.202 1.572 1.00 39.66 101 VAL A N 1
ATOM 818 C CA . VAL A 1 101 ? 45.352 -52.058 2.792 1.00 39.66 101 VAL A CA 1
ATOM 819 C C . VAL A 1 101 ? 44.732 -51.556 4.127 1.00 39.66 101 VAL A C 1
ATOM 821 O O . VAL A 1 101 ? 45.137 -50.589 4.761 1.00 39.66 101 VAL A O 1
ATOM 824 N N . LYS A 1 102 ? 43.776 -52.397 4.568 1.00 44.22 102 LYS A N 1
ATOM 825 C CA . LYS A 1 102 ? 42.994 -52.563 5.820 1.00 44.22 102 LYS A CA 1
ATOM 826 C C . LYS A 1 102 ? 43.715 -53.511 6.819 1.00 44.22 102 LYS A C 1
ATOM 828 O O . LYS A 1 102 ? 44.556 -54.279 6.364 1.00 44.22 102 LYS A O 1
ATOM 833 N N . PRO A 1 103 ? 43.384 -53.571 8.130 1.00 53.97 103 PRO A N 1
ATOM 834 C CA . PRO A 1 103 ? 42.596 -54.714 8.700 1.00 53.97 103 PRO A CA 1
ATOM 835 C C . PRO A 1 103 ? 41.706 -54.275 9.911 1.00 53.97 103 PRO A C 1
ATOM 837 O O . PRO A 1 103 ? 42.056 -53.321 10.588 1.00 53.97 103 PRO A O 1
ATOM 840 N N . ALA A 1 104 ? 40.478 -54.720 10.238 1.00 52.84 104 ALA A N 1
ATOM 841 C CA . ALA A 1 104 ? 39.755 -56.006 10.361 1.00 52.84 104 ALA A CA 1
ATOM 842 C C . ALA A 1 104 ? 40.031 -56.844 11.644 1.00 52.84 104 ALA A C 1
ATOM 844 O O . ALA A 1 104 ? 41.079 -57.466 11.703 1.00 52.84 104 ALA A O 1
ATOM 845 N N . GLU A 1 105 ? 39.058 -56.896 12.588 1.00 39.38 105 GLU A N 1
ATOM 846 C CA . GLU A 1 105 ? 38.513 -58.057 13.382 1.00 39.38 105 GLU A CA 1
ATOM 847 C C . GLU A 1 105 ? 37.579 -57.531 14.526 1.00 39.38 105 GLU A C 1
ATOM 849 O O . GLU A 1 105 ? 37.985 -56.593 15.198 1.00 39.38 105 GLU A O 1
ATOM 854 N N . LYS A 1 106 ? 36.265 -57.825 14.713 1.00 41.34 106 LYS A N 1
ATOM 855 C CA . LYS A 1 106 ? 35.379 -59.020 14.962 1.00 41.34 106 LYS A CA 1
ATOM 856 C C . LYS A 1 106 ? 35.127 -59.316 16.497 1.00 41.34 106 LYS A C 1
ATOM 858 O O . LYS A 1 106 ? 35.856 -58.755 17.297 1.00 41.34 106 LYS A O 1
ATOM 863 N N . PRO A 1 107 ? 34.129 -60.136 16.953 1.00 62.66 107 PRO A N 1
ATOM 864 C CA . PRO A 1 107 ? 32.721 -59.793 17.322 1.00 62.66 107 PRO A CA 1
ATOM 865 C C . PRO A 1 107 ? 32.202 -60.294 18.720 1.00 62.66 107 PRO A C 1
ATOM 867 O O . PRO A 1 107 ? 32.872 -61.106 19.345 1.00 62.66 107 PRO A O 1
ATOM 870 N N . ALA A 1 108 ? 30.968 -59.910 19.134 1.00 37.72 108 ALA A N 1
ATOM 871 C CA . ALA A 1 108 ? 29.948 -60.690 19.913 1.00 37.72 108 ALA A CA 1
ATOM 872 C C . ALA A 1 108 ? 28.663 -59.825 20.153 1.00 37.72 108 ALA A C 1
ATOM 874 O O . ALA A 1 108 ? 28.809 -58.654 20.482 1.00 37.72 108 ALA A O 1
ATOM 875 N N . GLU A 1 109 ? 27.442 -60.217 19.726 1.00 34.81 109 GLU A N 1
ATOM 876 C CA . GLU A 1 109 ? 26.352 -60.932 20.472 1.00 34.81 109 GLU A CA 1
ATOM 877 C C . GLU A 1 109 ? 25.652 -60.028 21.539 1.00 34.81 109 GLU A C 1
ATOM 879 O O . GLU A 1 109 ? 26.351 -59.419 22.331 1.00 34.81 109 GLU A O 1
ATOM 884 N N . ALA A 1 110 ? 24.327 -59.797 21.662 1.00 37.12 110 ALA A N 1
ATOM 885 C CA . ALA A 1 110 ? 23.095 -60.540 21.353 1.00 37.12 110 ALA A CA 1
ATOM 886 C C . ALA A 1 110 ? 21.821 -59.625 21.352 1.00 37.12 110 ALA A C 1
ATOM 888 O O . ALA A 1 110 ? 21.854 -58.551 21.942 1.00 37.12 110 ALA A O 1
ATOM 889 N N . ALA A 1 111 ? 20.706 -60.151 20.795 1.00 37.00 111 ALA A N 1
ATOM 890 C CA . ALA A 1 111 ? 19.261 -59.905 21.070 1.00 37.00 111 ALA A CA 1
ATOM 891 C C . ALA A 1 111 ? 18.666 -58.475 20.920 1.00 37.00 111 ALA A C 1
ATOM 893 O O . ALA A 1 111 ? 19.202 -57.512 21.437 1.00 37.00 111 ALA A O 1
ATOM 894 N N . GLY A 1 112 ? 17.504 -58.220 20.306 1.00 33.59 112 GLY A N 1
ATOM 895 C CA . GLY A 1 112 ? 16.432 -59.035 19.732 1.00 33.59 112 GLY A CA 1
ATOM 896 C C . GLY A 1 112 ? 15.265 -58.124 19.285 1.00 33.59 112 GLY A C 1
ATOM 897 O O . GLY A 1 112 ? 15.351 -56.906 19.412 1.00 33.59 112 GLY A O 1
ATOM 898 N N . ALA A 1 113 ? 14.173 -58.756 18.847 1.00 34.03 113 ALA A N 1
ATOM 899 C CA . ALA A 1 113 ? 12.842 -58.219 18.524 1.00 34.03 113 ALA A CA 1
ATOM 900 C C . ALA A 1 113 ? 12.547 -57.816 17.061 1.00 34.03 113 ALA A C 1
ATOM 902 O O . ALA A 1 113 ? 13.279 -57.110 16.378 1.00 34.03 113 ALA A O 1
ATOM 903 N N . THR A 1 114 ? 11.422 -58.373 16.624 1.00 41.16 114 THR A N 1
ATOM 904 C CA . THR A 1 114 ? 10.856 -58.553 15.287 1.00 41.16 114 THR A CA 1
ATOM 905 C C . THR A 1 114 ? 9.922 -57.400 14.902 1.00 41.16 114 THR A C 1
ATOM 907 O O . THR A 1 114 ? 9.051 -57.084 15.700 1.00 41.16 114 THR A O 1
ATOM 910 N N . GLU A 1 115 ? 10.001 -56.865 13.676 1.00 33.47 115 GLU A N 1
ATOM 911 C CA . GLU A 1 115 ? 8.908 -56.131 12.985 1.00 33.47 115 GLU A CA 1
ATOM 912 C C . GLU A 1 115 ? 9.300 -55.942 11.499 1.00 33.47 115 GLU A C 1
ATOM 914 O O . GLU A 1 115 ? 10.339 -55.364 11.202 1.00 33.47 115 GLU A O 1
ATOM 919 N N . LEU A 1 116 ? 8.765 -56.732 10.560 1.00 35.09 116 LEU A N 1
ATOM 920 C CA . LEU A 1 116 ? 7.537 -56.568 9.753 1.00 35.09 116 LEU A CA 1
ATOM 921 C C . LEU A 1 116 ? 7.571 -55.458 8.671 1.00 35.09 116 LEU A C 1
ATOM 923 O O . LEU A 1 116 ? 7.803 -54.285 8.928 1.00 35.09 116 LEU A O 1
ATOM 927 N N . ASN A 1 117 ? 7.294 -55.910 7.440 1.00 40.41 117 ASN A N 1
ATOM 928 C CA . ASN A 1 117 ? 7.150 -55.189 6.166 1.00 40.41 117 ASN A CA 1
ATOM 929 C C . ASN A 1 117 ? 6.208 -53.968 6.206 1.00 40.41 117 ASN A C 1
ATOM 931 O O . ASN A 1 117 ? 5.152 -54.056 6.832 1.00 40.41 117 ASN A O 1
ATOM 935 N N . PRO A 1 118 ? 6.435 -52.936 5.366 1.00 43.53 118 PRO A N 1
ATOM 936 C CA . PRO A 1 118 ? 5.399 -51.980 5.005 1.00 43.53 118 PRO A CA 1
ATOM 937 C C . PRO A 1 118 ? 4.736 -52.377 3.676 1.00 43.53 118 PRO A C 1
ATOM 939 O O . PRO A 1 118 ? 5.320 -52.245 2.600 1.00 43.53 118 PRO A O 1
ATOM 942 N N . ALA A 1 119 ? 3.483 -52.826 3.747 1.00 40.16 119 ALA A N 1
ATOM 943 C CA . ALA A 1 119 ? 2.575 -52.876 2.608 1.00 40.16 119 ALA A CA 1
ATOM 944 C C . ALA A 1 119 ? 1.245 -52.199 2.982 1.00 40.16 119 ALA A C 1
ATOM 946 O O . ALA A 1 119 ? 0.596 -52.587 3.947 1.00 40.16 119 ALA A O 1
ATOM 947 N N . THR A 1 120 ? 0.877 -51.208 2.166 1.00 43.62 120 THR A N 1
ATOM 948 C CA . THR A 1 120 ? -0.491 -50.787 1.813 1.00 43.62 120 THR A CA 1
ATOM 949 C C . THR A 1 120 ? -1.424 -50.319 2.942 1.00 43.62 120 THR A C 1
ATOM 951 O O . THR A 1 120 ? -2.050 -51.122 3.625 1.00 43.62 120 THR A O 1
ATOM 954 N N . VAL A 1 121 ? -1.640 -49.000 3.042 1.00 37.81 121 VAL A N 1
ATOM 955 C CA . VAL A 1 121 ? -2.743 -48.413 3.827 1.00 37.81 121 VAL A CA 1
ATOM 956 C C . VAL A 1 121 ? -3.695 -47.646 2.910 1.00 37.81 121 VAL A C 1
ATOM 958 O O . VAL A 1 121 ? -3.361 -46.602 2.356 1.00 37.81 121 VAL A O 1
ATOM 961 N N . THR A 1 122 ? -4.903 -48.190 2.793 1.00 41.78 122 THR A N 1
ATOM 962 C CA . THR A 1 122 ? -6.133 -47.521 2.352 1.00 41.78 122 THR A CA 1
ATOM 963 C C . THR A 1 122 ? -6.752 -46.799 3.560 1.00 41.78 122 THR A C 1
ATOM 965 O O . THR A 1 122 ? -6.798 -47.403 4.633 1.00 41.78 122 THR A O 1
ATOM 968 N N . PRO A 1 123 ? -7.257 -45.555 3.451 1.00 48.03 123 PRO A N 1
ATOM 969 C CA . PRO A 1 123 ? -7.870 -44.871 4.587 1.00 48.03 123 PRO A CA 1
ATOM 970 C C . PRO A 1 123 ? -9.348 -45.265 4.764 1.00 48.03 123 PRO A C 1
ATOM 972 O O . PRO A 1 123 ? -10.136 -45.222 3.819 1.00 48.03 123 PRO A O 1
ATOM 975 N N . ALA A 1 124 ? -9.715 -45.619 5.998 1.00 47.97 124 ALA A N 1
ATOM 976 C CA . ALA A 1 124 ? -11.086 -45.810 6.479 1.00 47.97 124 ALA A CA 1
ATOM 977 C C . ALA A 1 124 ? -11.579 -44.546 7.240 1.00 47.97 124 ALA A C 1
ATOM 979 O O . ALA A 1 124 ? -10.753 -43.713 7.622 1.00 47.97 124 ALA A O 1
ATOM 980 N N . PRO A 1 125 ? -12.903 -44.357 7.427 1.00 48.56 125 PRO A N 1
ATOM 981 C CA . PRO A 1 125 ? -13.517 -43.064 7.743 1.00 48.56 125 PRO A CA 1
ATOM 982 C C . PRO A 1 125 ? -13.508 -42.704 9.241 1.00 48.56 125 PRO A C 1
ATOM 984 O O . PRO A 1 125 ? -13.487 -43.570 10.111 1.00 48.56 125 PRO A O 1
ATOM 987 N N . LEU A 1 126 ? -13.560 -41.395 9.513 1.00 54.97 126 LEU A N 1
ATOM 988 C CA . LEU A 1 126 ? -13.548 -40.765 10.841 1.00 54.97 126 LEU A CA 1
ATOM 989 C C . LEU A 1 126 ? -14.837 -41.015 11.665 1.00 54.97 126 LEU A C 1
ATOM 991 O O . LEU A 1 126 ? -15.907 -41.210 11.081 1.00 54.97 126 LEU A O 1
ATOM 995 N N . PRO A 1 127 ? -14.759 -40.960 13.013 1.00 50.62 127 PRO A N 1
ATOM 996 C CA . PRO A 1 127 ? -15.877 -41.234 13.917 1.00 50.62 127 PRO A CA 1
ATOM 997 C C . PRO A 1 127 ? -16.864 -40.059 14.036 1.00 50.62 127 PRO A C 1
ATOM 999 O O . PRO A 1 127 ? -16.477 -38.892 14.037 1.00 50.62 127 PRO A O 1
ATOM 1002 N N . ARG A 1 128 ? -18.156 -40.396 14.165 1.00 43.56 128 ARG A N 1
ATOM 1003 C CA . ARG A 1 128 ? -19.255 -39.483 14.521 1.00 43.56 128 ARG A CA 1
ATOM 1004 C C . ARG A 1 128 ? -19.211 -39.163 16.017 1.00 43.56 128 ARG A C 1
ATOM 1006 O O . ARG A 1 128 ? -19.149 -40.083 16.825 1.00 43.56 128 ARG A O 1
ATOM 1013 N N . GLU A 1 129 ? -19.313 -37.881 16.358 1.00 46.69 129 GLU A N 1
ATOM 1014 C CA . GLU A 1 129 ? -19.587 -37.404 17.717 1.00 46.69 129 GLU A CA 1
ATOM 1015 C C . GLU A 1 129 ? -21.034 -37.717 18.131 1.00 46.69 129 GLU A C 1
ATOM 1017 O O . GLU A 1 129 ? -21.984 -37.485 17.378 1.00 46.69 129 GLU A O 1
ATOM 1022 N N . GLU A 1 130 ? -21.179 -38.254 19.340 1.00 43.12 130 GLU A N 1
ATOM 1023 C CA . GLU A 1 130 ? -22.439 -38.590 19.999 1.00 43.12 130 GLU A CA 1
ATOM 1024 C C . GLU A 1 130 ? -23.020 -37.366 20.731 1.00 43.12 130 GLU A C 1
ATOM 1026 O O . GLU A 1 130 ? -22.344 -36.711 21.524 1.00 43.12 130 GLU A O 1
ATOM 1031 N N . THR A 1 131 ? -24.299 -37.070 20.497 1.00 49.97 131 THR A N 1
ATOM 1032 C CA . THR A 1 131 ? -25.107 -36.116 21.280 1.00 49.97 131 THR A CA 1
ATOM 1033 C C . THR A 1 131 ? -25.892 -36.836 22.387 1.00 49.97 131 THR A C 1
ATOM 1035 O O . THR A 1 131 ? -26.376 -37.943 22.138 1.00 49.97 131 THR A O 1
ATOM 1038 N N . PRO A 1 132 ? -26.101 -36.227 23.573 1.00 55.06 132 PRO A N 1
ATOM 1039 C CA . PRO A 1 132 ? -26.826 -36.856 24.681 1.00 55.06 132 PRO A CA 1
ATOM 1040 C C . PRO A 1 132 ? -28.365 -36.810 24.520 1.00 55.06 132 PRO A C 1
ATOM 1042 O O . PRO A 1 132 ? -28.882 -36.018 23.727 1.00 55.06 132 PRO A O 1
ATOM 1045 N N . PRO A 1 133 ? -29.110 -37.660 25.262 1.00 53.38 133 PRO A N 1
ATOM 1046 C CA . PRO A 1 133 ? -30.493 -38.018 24.954 1.00 53.38 133 PRO A CA 1
ATOM 1047 C C . PRO A 1 133 ? -31.528 -37.063 25.565 1.00 53.38 133 PRO A C 1
ATOM 1049 O O . PRO A 1 133 ? -31.412 -36.641 26.715 1.00 53.38 133 PRO A O 1
ATOM 1052 N N . VAL A 1 134 ? -32.594 -36.798 24.805 1.00 44.00 134 VAL A N 1
ATOM 1053 C CA . VAL A 1 134 ? -33.824 -36.140 25.269 1.00 44.00 134 VAL A CA 1
ATOM 1054 C C . VAL A 1 134 ? -34.879 -37.217 25.527 1.00 44.00 134 VAL A C 1
ATOM 1056 O O . VAL A 1 134 ? -35.181 -38.027 24.653 1.00 44.00 134 VAL A O 1
ATOM 1059 N N . THR A 1 135 ? -35.421 -37.237 26.742 1.00 43.53 135 THR A N 1
ATOM 1060 C CA . THR A 1 135 ? -36.536 -38.090 27.169 1.00 43.53 135 THR A CA 1
ATOM 1061 C C . THR A 1 135 ? -37.879 -37.582 26.623 1.00 43.53 135 THR A C 1
ATOM 1063 O O . THR A 1 135 ? -38.085 -36.369 26.551 1.00 43.53 135 THR A O 1
ATOM 1066 N N . PRO A 1 136 ? -38.825 -38.474 26.266 1.00 51.28 136 PRO A N 1
ATOM 1067 C CA . PRO A 1 136 ? -40.156 -38.083 25.819 1.00 51.28 136 PRO A CA 1
ATOM 1068 C C . PRO A 1 136 ? -41.109 -37.968 27.014 1.00 51.28 136 PRO A C 1
ATOM 1070 O O . PRO A 1 136 ? -41.157 -38.864 27.857 1.00 51.28 136 PRO A O 1
ATOM 1073 N N . ASN A 1 137 ? -41.887 -36.886 27.066 1.00 41.97 137 ASN A N 1
ATOM 1074 C CA . ASN A 1 137 ? -43.045 -36.796 27.947 1.00 41.97 137 ASN A CA 1
ATOM 1075 C C . ASN A 1 137 ? -44.313 -36.659 27.101 1.00 41.97 137 ASN A C 1
ATOM 1077 O O . ASN A 1 137 ? -44.430 -35.795 26.233 1.00 41.97 137 ASN A O 1
ATOM 1081 N N . GLU A 1 138 ? -45.214 -37.592 27.352 1.00 43.97 138 GLU A N 1
ATOM 1082 C CA . GLU A 1 138 ? -46.474 -37.863 26.684 1.00 43.97 138 GLU A CA 1
ATOM 1083 C C . GLU A 1 138 ? -47.560 -36.968 27.297 1.00 43.97 138 GLU A C 1
ATOM 1085 O O . GLU A 1 138 ? -47.723 -36.938 28.516 1.00 43.97 138 GLU A O 1
ATOM 1090 N N . SER A 1 139 ? -48.296 -36.203 26.488 1.00 41.38 139 SER A N 1
ATOM 1091 C CA . SER A 1 139 ? -49.537 -35.542 26.918 1.00 41.38 139 SER A CA 1
ATOM 1092 C C . SER A 1 139 ? -50.443 -35.257 25.721 1.00 41.38 139 SER A C 1
ATOM 1094 O O . SER A 1 139 ? -50.236 -34.339 24.932 1.00 41.38 139 SER A O 1
ATOM 1096 N N . VAL A 1 140 ? -51.452 -36.113 25.629 1.00 47.78 140 VAL A N 1
ATOM 1097 C CA . VAL A 1 140 ? -52.687 -36.063 24.844 1.00 47.78 140 VAL A CA 1
ATOM 1098 C C . VAL A 1 140 ? -53.462 -34.765 25.088 1.00 47.78 140 VAL A C 1
ATOM 1100 O O . VAL A 1 140 ? -53.782 -34.536 26.246 1.00 47.78 140 VAL A O 1
ATOM 1103 N N . ILE A 1 141 ? -53.878 -34.018 24.044 1.00 36.78 141 ILE A N 1
ATOM 1104 C CA . ILE A 1 141 ? -55.179 -33.299 23.996 1.00 36.78 141 ILE A CA 1
ATOM 1105 C C . ILE A 1 141 ? -55.720 -33.210 22.549 1.00 36.78 141 ILE A C 1
ATOM 1107 O O . ILE A 1 141 ? -55.188 -32.514 21.692 1.00 36.78 141 ILE A O 1
ATOM 1111 N N . VAL A 1 142 ? -56.800 -33.969 22.356 1.00 39.06 142 VAL A N 1
ATOM 1112 C CA . VAL A 1 142 ? -58.042 -33.801 21.574 1.00 39.06 142 VAL A CA 1
ATOM 1113 C C . VAL A 1 142 ? -58.211 -32.579 20.649 1.00 39.06 142 VAL A C 1
ATOM 1115 O O . VAL A 1 142 ? -58.145 -31.421 21.048 1.00 39.06 142 VAL A O 1
ATOM 1118 N N . GLU A 1 143 ? -58.588 -32.920 19.418 1.00 38.12 143 GLU A N 1
ATOM 1119 C CA . GLU A 1 143 ? -59.079 -32.115 18.301 1.00 38.12 143 GLU A CA 1
ATOM 1120 C C . GLU A 1 143 ? -60.530 -31.628 18.516 1.00 38.12 143 GLU A C 1
ATOM 1122 O O . GLU A 1 143 ? -61.430 -32.433 18.753 1.00 38.12 143 GLU A O 1
ATOM 1127 N N . THR A 1 144 ? -60.787 -30.324 18.359 1.00 37.44 144 THR A N 1
ATOM 1128 C CA . THR A 1 144 ? -62.147 -29.784 18.161 1.00 37.44 144 THR A CA 1
ATOM 1129 C C . THR A 1 144 ? -62.155 -28.661 17.116 1.00 37.44 144 THR A C 1
ATOM 1131 O O . THR A 1 144 ? -61.681 -27.554 17.367 1.00 37.44 144 THR A O 1
ATOM 1134 N N . LYS A 1 145 ? -62.766 -28.940 15.955 1.00 38.47 145 LYS A N 1
ATOM 1135 C CA . LYS A 1 145 ? -63.542 -27.975 15.133 1.00 38.47 145 LYS A CA 1
ATOM 1136 C C . LYS A 1 145 ? -64.680 -27.379 16.007 1.00 38.47 145 LYS A C 1
ATOM 1138 O O . LYS A 1 145 ? -65.046 -28.087 16.949 1.00 38.47 145 LYS A O 1
ATOM 1143 N N . PRO A 1 146 ? -65.338 -26.220 15.715 1.00 48.25 146 PRO A N 1
ATOM 1144 C CA . PRO A 1 146 ? -65.955 -25.927 14.404 1.00 48.25 146 PRO A CA 1
ATOM 1145 C C . PRO A 1 146 ? -66.235 -24.424 14.034 1.00 48.25 146 PRO A C 1
ATOM 1147 O O . PRO A 1 146 ? -65.953 -23.500 14.788 1.00 48.25 146 PRO A O 1
ATOM 1150 N N . THR A 1 147 ? -66.879 -24.262 12.863 1.00 31.89 147 THR A N 1
ATOM 1151 C CA . THR A 1 147 ? -67.935 -23.282 12.464 1.00 31.89 147 THR A CA 1
ATOM 1152 C C . THR A 1 147 ? -67.608 -21.925 11.805 1.00 31.89 147 THR A C 1
ATOM 1154 O O . THR A 1 147 ? -66.986 -21.036 12.372 1.00 31.89 147 THR A O 1
ATOM 1157 N N . GLU A 1 148 ? -68.179 -21.784 10.598 1.00 39.78 148 GLU A N 1
ATOM 1158 C CA . GLU A 1 148 ? -68.563 -20.570 9.859 1.00 39.78 148 GLU A CA 1
ATOM 1159 C C . GLU A 1 148 ? -69.394 -19.551 10.672 1.00 39.78 148 GLU A C 1
ATOM 1161 O O . GLU A 1 148 ? -70.132 -19.938 11.575 1.00 39.78 148 GLU A O 1
ATOM 1166 N N . SER A 1 149 ? -69.405 -18.280 10.226 1.00 32.84 149 SER A N 1
ATOM 1167 C CA . SER A 1 149 ? -70.621 -17.547 9.783 1.00 32.84 149 SER A CA 1
ATOM 1168 C C . SER A 1 149 ? -70.693 -16.050 10.190 1.00 32.84 149 SER A C 1
ATOM 1170 O O . SER A 1 149 ? -70.532 -15.704 11.355 1.00 32.84 149 SER A O 1
ATOM 1172 N N . LEU A 1 150 ? -71.060 -15.220 9.192 1.00 36.25 150 LEU A N 1
ATOM 1173 C CA . LEU A 1 150 ? -71.767 -13.912 9.202 1.00 36.25 150 LEU A CA 1
ATOM 1174 C C . LEU A 1 150 ? -71.049 -12.561 9.485 1.00 36.25 150 LEU A C 1
ATOM 1176 O O . LEU A 1 150 ? -70.801 -12.175 10.616 1.00 36.25 150 LEU A O 1
ATOM 1180 N N . ALA A 1 151 ? -70.869 -11.811 8.382 1.00 35.22 151 ALA A N 1
ATOM 1181 C CA . ALA A 1 151 ? -71.547 -10.552 7.984 1.00 35.22 151 ALA A CA 1
ATOM 1182 C C . ALA A 1 151 ? -71.449 -9.221 8.785 1.00 35.22 151 ALA A C 1
ATOM 1184 O O . ALA A 1 151 ? -71.667 -9.178 9.988 1.00 35.22 151 ALA A O 1
ATOM 1185 N N . GLN A 1 152 ? -71.367 -8.132 7.979 1.00 32.34 152 GLN A N 1
ATOM 1186 C CA . GLN A 1 152 ? -71.789 -6.719 8.199 1.00 32.34 152 GLN A CA 1
ATOM 1187 C C . GLN A 1 152 ? -70.853 -5.824 9.058 1.00 32.34 152 GLN A C 1
ATOM 1189 O O . GLN A 1 152 ? -70.399 -6.254 10.103 1.00 32.34 152 GLN A O 1
ATOM 1194 N N . THR A 1 153 ? -70.468 -4.576 8.718 1.00 35.84 153 THR A N 1
ATOM 1195 C CA . THR A 1 153 ? -70.986 -3.502 7.827 1.00 35.84 153 THR A CA 1
ATOM 1196 C C . THR A 1 153 ? -69.885 -2.498 7.374 1.00 35.84 153 THR A C 1
ATOM 1198 O O . THR A 1 153 ? -68.919 -2.276 8.096 1.00 35.84 153 THR A O 1
ATOM 1201 N N . ASN A 1 154 ? -70.117 -1.847 6.218 1.00 37.91 154 ASN A N 1
ATOM 1202 C CA . ASN A 1 154 ? -69.483 -0.656 5.574 1.00 37.91 154 ASN A CA 1
ATOM 1203 C C . ASN A 1 154 ? -69.400 0.625 6.487 1.00 37.91 154 ASN A C 1
ATOM 1205 O O . ASN A 1 154 ? -69.960 0.529 7.580 1.00 37.91 154 ASN A O 1
ATOM 1209 N N . PRO A 1 155 ? -68.874 1.838 6.090 1.00 57.47 155 PRO A N 1
ATOM 1210 C CA . PRO A 1 155 ? -68.715 2.347 4.701 1.00 57.47 155 PRO A CA 1
ATOM 1211 C C . PRO A 1 155 ? -67.627 3.435 4.344 1.00 57.47 155 PRO A C 1
ATOM 1213 O O . PRO A 1 155 ? -66.999 4.016 5.219 1.00 57.47 155 PRO A O 1
ATOM 1216 N N . ILE A 1 156 ? -67.549 3.756 3.023 1.00 33.88 156 ILE A N 1
ATOM 1217 C CA . ILE A 1 156 ? -67.061 4.982 2.285 1.00 33.88 156 ILE A CA 1
ATOM 1218 C C . ILE A 1 156 ? -65.552 5.336 2.428 1.00 33.88 156 ILE A C 1
ATOM 1220 O O . ILE A 1 156 ? -65.006 5.259 3.512 1.00 33.88 156 ILE A O 1
ATOM 1224 N N . THR A 1 157 ? -64.734 5.757 1.449 1.00 33.38 157 THR A N 1
ATOM 1225 C CA . THR A 1 157 ? -64.842 6.504 0.169 1.00 33.38 157 THR A CA 1
ATOM 1226 C C . THR A 1 157 ? -63.511 6.241 -0.577 1.00 33.38 157 THR A C 1
ATOM 1228 O O . THR A 1 157 ? -62.483 6.138 0.086 1.00 33.38 157 THR A O 1
ATOM 1231 N N . THR A 1 158 ? -63.413 6.063 -1.900 1.00 33.09 158 THR A N 1
ATOM 1232 C CA . THR A 1 158 ? -63.011 7.133 -2.844 1.00 33.09 158 THR A CA 1
ATOM 1233 C C . THR A 1 158 ? -62.981 6.580 -4.278 1.00 33.09 158 THR A C 1
ATOM 1235 O O . THR A 1 158 ? -62.148 5.749 -4.618 1.00 33.09 158 THR A O 1
ATOM 1238 N N . VAL A 1 159 ? -63.962 7.032 -5.058 1.00 38.88 159 VAL A N 1
ATOM 1239 C CA . VAL A 1 159 ? -63.930 7.550 -6.439 1.00 38.88 159 VAL A CA 1
ATOM 1240 C C . VAL A 1 159 ? -62.798 7.101 -7.385 1.00 38.88 159 VAL A C 1
ATOM 1242 O O . VAL A 1 159 ? -61.666 7.574 -7.345 1.00 38.88 159 VAL A O 1
ATOM 1245 N N . GLU A 1 160 ? -63.231 6.242 -8.301 1.00 35.75 160 GLU A N 1
ATOM 1246 C CA . GLU A 1 160 ? -62.897 6.084 -9.719 1.00 35.75 160 GLU A CA 1
ATOM 1247 C C . GLU A 1 160 ? -62.696 7.410 -10.485 1.00 35.75 160 GLU A C 1
ATOM 1249 O O . GLU A 1 160 ? -63.534 8.301 -10.390 1.00 35.75 160 GLU A O 1
ATOM 1254 N N . ASN A 1 161 ? -61.641 7.525 -11.303 1.00 35.47 161 ASN A N 1
ATOM 1255 C CA . ASN A 1 161 ? -61.768 8.141 -12.628 1.00 35.47 161 ASN A CA 1
ATOM 1256 C C . ASN A 1 161 ? -60.600 7.803 -13.568 1.00 35.47 161 ASN A C 1
ATOM 1258 O O . ASN A 1 161 ? -59.420 7.881 -13.233 1.00 35.47 161 ASN A O 1
ATOM 1262 N N . THR A 1 162 ? -61.029 7.409 -14.759 1.00 36.44 162 THR A N 1
ATOM 1263 C CA . THR A 1 162 ? -60.355 7.031 -16.002 1.00 36.44 162 THR A CA 1
ATOM 1264 C C . THR A 1 162 ? -59.539 8.153 -16.676 1.00 36.44 162 THR A C 1
ATOM 1266 O O . THR A 1 162 ? -59.591 9.304 -16.245 1.00 36.44 162 THR A O 1
ATOM 1269 N N . PRO A 1 163 ? -58.772 7.816 -17.735 1.00 54.66 163 PRO A N 1
ATOM 1270 C CA . PRO A 1 163 ? -57.674 8.612 -18.272 1.00 54.66 163 PRO A CA 1
ATOM 1271 C C . PRO A 1 163 ? -58.138 9.523 -19.407 1.00 54.66 163 PRO A C 1
ATOM 1273 O O . PRO A 1 163 ? -59.013 9.113 -20.163 1.00 54.66 163 PRO A O 1
ATOM 1276 N N . ASN A 1 164 ? -57.495 10.678 -19.597 1.00 35.09 164 ASN A N 1
ATOM 1277 C CA . ASN A 1 164 ? -57.091 11.173 -20.917 1.00 35.09 164 ASN A CA 1
ATOM 1278 C C . ASN A 1 164 ? -56.262 12.470 -20.799 1.00 35.09 164 ASN A C 1
ATOM 1280 O O . ASN A 1 164 ? -56.279 13.128 -19.766 1.00 35.09 164 ASN A O 1
ATOM 1284 N N . GLU A 1 165 ? -55.637 12.826 -21.920 1.00 31.88 165 GLU A N 1
ATOM 1285 C CA . GLU A 1 165 ? -55.129 14.150 -22.318 1.00 31.88 165 GLU A CA 1
ATOM 1286 C C . GLU A 1 165 ? -53.622 14.422 -22.206 1.00 31.88 165 GLU A C 1
ATOM 1288 O O . GLU A 1 165 ? -53.052 14.887 -21.223 1.00 31.88 165 GLU A O 1
ATOM 1293 N N . THR A 1 166 ? -53.001 14.171 -23.357 1.00 46.06 166 THR A N 1
ATOM 1294 C CA . THR A 1 166 ? -51.897 14.920 -23.953 1.00 46.06 166 THR A CA 1
ATOM 1295 C C . THR A 1 166 ? -52.166 16.432 -23.958 1.00 46.06 166 THR A C 1
ATOM 1297 O O . THR A 1 166 ? -53.257 16.856 -24.331 1.00 46.06 166 THR A O 1
ATOM 1300 N N . PRO A 1 167 ? -51.125 17.242 -23.729 1.00 45.47 167 PRO A N 1
ATOM 1301 C CA . PRO A 1 167 ? -50.893 18.443 -24.533 1.00 45.47 167 PRO A CA 1
ATOM 1302 C C . PRO A 1 167 ? -49.480 18.348 -25.138 1.00 45.47 167 PRO A C 1
ATOM 1304 O O . PRO A 1 167 ? -48.495 18.152 -24.434 1.00 45.47 167 PRO A O 1
ATOM 1307 N N . VAL A 1 168 ? -49.314 18.258 -26.460 1.00 44.44 168 VAL A N 1
ATOM 1308 C CA . VAL A 1 168 ? -49.233 19.404 -27.387 1.00 44.44 168 VAL A CA 1
ATOM 1309 C C . VAL A 1 168 ? -48.635 20.632 -26.701 1.00 44.44 168 VAL A C 1
ATOM 1311 O O . VAL A 1 168 ? -49.353 21.493 -26.205 1.00 44.44 168 VAL A O 1
ATOM 1314 N N . VAL A 1 169 ? -47.302 20.698 -26.686 1.00 37.72 169 VAL A N 1
ATOM 1315 C CA . VAL A 1 169 ? -46.580 21.958 -26.506 1.00 37.72 169 VAL A CA 1
ATOM 1316 C C . VAL A 1 169 ? -46.141 22.430 -27.883 1.00 37.72 169 VAL A C 1
ATOM 1318 O O . VAL A 1 169 ? -45.277 21.848 -28.537 1.00 37.72 169 VAL A O 1
ATOM 1321 N N . THR A 1 170 ? -46.834 23.473 -28.308 1.00 36.25 170 THR A N 1
ATOM 1322 C CA . THR A 1 170 ? -46.585 24.338 -29.449 1.00 36.25 170 THR A CA 1
ATOM 1323 C C . THR A 1 170 ? -45.180 24.935 -29.362 1.00 36.25 170 THR A C 1
ATOM 1325 O O . THR A 1 170 ? -44.823 25.569 -28.371 1.00 36.25 170 THR A O 1
ATOM 1328 N N . LEU A 1 171 ? -44.386 24.733 -30.413 1.00 41.22 171 LEU A N 1
ATOM 1329 C CA . LEU A 1 171 ? -43.180 25.508 -30.696 1.00 41.22 171 LEU A CA 1
ATOM 1330 C C . LEU A 1 171 ? -43.620 26.904 -31.151 1.00 41.22 171 LEU A C 1
ATOM 1332 O O . LEU A 1 171 ? -43.982 27.090 -32.311 1.00 41.22 171 LEU A O 1
ATOM 1336 N N . GLU A 1 172 ? -43.622 27.867 -30.232 1.00 37.00 172 GLU A N 1
ATOM 1337 C CA . GLU A 1 172 ? -43.645 29.286 -30.580 1.00 37.00 172 GLU A CA 1
ATOM 1338 C C . GLU A 1 172 ? -42.215 29.768 -30.828 1.00 37.00 172 GLU A C 1
ATOM 1340 O O . GLU A 1 172 ? -41.374 29.873 -29.934 1.00 37.00 172 GLU A O 1
ATOM 1345 N N . THR A 1 173 ? -41.964 30.028 -32.102 1.00 39.69 173 THR A N 1
ATOM 1346 C CA . THR A 1 173 ? -40.827 30.745 -32.653 1.00 39.69 173 THR A CA 1
ATOM 1347 C C . THR A 1 173 ? -40.908 32.206 -32.206 1.00 39.69 173 THR A C 1
ATOM 1349 O O . THR A 1 173 ? -41.750 32.954 -32.696 1.00 39.69 173 THR A O 1
ATOM 1352 N N . VAL A 1 174 ? -40.031 32.629 -31.292 1.00 37.09 174 VAL A N 1
ATOM 1353 C CA . VAL A 1 174 ? -39.708 34.050 -31.103 1.00 37.09 174 VAL A CA 1
ATOM 1354 C C . VAL A 1 174 ? -38.335 34.295 -31.707 1.00 37.09 174 VAL A C 1
ATOM 1356 O O . VAL A 1 174 ? -37.301 33.864 -31.204 1.00 37.09 174 VAL A O 1
ATOM 1359 N N . GLU A 1 175 ? -38.398 34.963 -32.846 1.00 43.69 175 GLU A N 1
ATOM 1360 C CA . GLU A 1 175 ? -37.331 35.577 -33.610 1.00 43.69 175 GLU A CA 1
ATOM 1361 C C . GLU A 1 175 ? -36.639 36.648 -32.750 1.00 43.69 175 GLU A C 1
ATOM 1363 O O . GLU A 1 175 ? -37.264 37.608 -32.307 1.00 43.69 175 GLU A O 1
ATOM 1368 N N . ASN A 1 176 ? -35.349 36.461 -32.475 1.00 36.22 176 ASN A N 1
ATOM 1369 C CA . ASN A 1 176 ? -34.434 37.544 -32.129 1.00 36.22 176 ASN A CA 1
ATOM 1370 C C . ASN A 1 176 ? -33.056 37.190 -32.689 1.00 36.22 176 ASN A C 1
ATOM 1372 O O . ASN A 1 176 ? -32.317 36.376 -32.135 1.00 36.22 176 ASN A O 1
ATOM 1376 N N . ASP A 1 177 ? -32.774 37.807 -33.831 1.00 45.94 177 ASP A N 1
ATOM 1377 C CA . ASP A 1 177 ? -31.470 37.930 -34.471 1.00 45.94 177 ASP A CA 1
ATOM 1378 C C . ASP A 1 177 ? -30.399 38.417 -33.478 1.00 45.94 177 ASP A C 1
ATOM 1380 O O . ASP A 1 177 ? -30.609 39.406 -32.765 1.00 45.94 177 ASP A O 1
ATOM 1384 N N . PRO A 1 178 ? -29.193 37.828 -33.524 1.00 40.59 178 PRO A N 1
ATOM 1385 C CA . PRO A 1 178 ? -28.005 38.659 -33.496 1.00 40.59 178 PRO A CA 1
ATOM 1386 C C . PRO A 1 178 ? -27.093 38.362 -34.692 1.00 40.59 178 PRO A C 1
ATOM 1388 O O . PRO A 1 178 ? -26.647 37.241 -34.933 1.00 40.59 178 PRO A O 1
ATOM 1391 N N . ALA A 1 179 ? -26.789 39.446 -35.400 1.00 47.69 179 ALA A N 1
ATOM 1392 C CA . ALA A 1 179 ? -25.762 39.594 -36.421 1.00 47.69 179 ALA A CA 1
ATOM 1393 C C . ALA A 1 179 ? -24.385 39.005 -36.014 1.00 47.69 179 ALA A C 1
ATOM 1395 O O . ALA A 1 179 ? -24.077 38.884 -34.824 1.00 47.69 179 ALA A O 1
ATOM 1396 N N . PRO A 1 180 ? -23.510 38.678 -36.987 1.00 46.69 180 PRO A N 1
ATOM 1397 C CA . PRO A 1 180 ? -22.259 37.974 -36.727 1.00 46.69 180 PRO A CA 1
ATOM 1398 C C . PRO A 1 180 ? -21.237 38.884 -36.033 1.00 46.69 180 PRO A C 1
ATOM 1400 O O . PRO A 1 180 ? -20.814 39.906 -36.576 1.00 46.69 180 PRO A O 1
ATOM 1403 N N . ALA A 1 181 ? -20.805 38.489 -34.835 1.00 37.47 181 ALA A N 1
ATOM 1404 C CA . ALA A 1 181 ? -19.708 39.136 -34.131 1.00 37.47 181 ALA A CA 1
ATOM 1405 C C . ALA A 1 181 ? -18.368 38.823 -34.821 1.00 37.47 181 ALA A C 1
ATOM 1407 O O . ALA A 1 181 ? -17.969 37.668 -34.973 1.00 37.47 181 ALA A O 1
ATOM 1408 N N . ALA A 1 182 ? -17.687 39.890 -35.234 1.00 51.62 182 ALA A N 1
ATOM 1409 C CA . ALA A 1 182 ? -16.311 39.908 -35.710 1.00 51.62 182 ALA A CA 1
ATOM 1410 C C . ALA A 1 182 ? -15.318 39.397 -34.638 1.00 51.62 182 ALA A C 1
ATOM 1412 O O . ALA A 1 182 ? -15.610 39.469 -33.441 1.00 51.62 182 ALA A O 1
ATOM 1413 N N . PRO A 1 183 ? -14.126 38.914 -35.035 1.00 48.38 183 PRO A N 1
ATOM 1414 C CA . PRO A 1 183 ? -13.108 38.463 -34.092 1.00 48.38 183 PRO A CA 1
ATOM 1415 C C . PRO A 1 183 ? -12.581 39.635 -33.250 1.00 48.38 183 PRO A C 1
ATOM 1417 O O . PRO A 1 183 ? -12.007 40.589 -33.771 1.00 48.38 183 PRO A O 1
ATOM 1420 N N . ILE A 1 184 ? -12.768 39.541 -31.934 1.00 40.19 184 ILE A N 1
ATOM 1421 C CA . ILE A 1 184 ? -12.187 40.447 -30.939 1.00 40.19 184 ILE A CA 1
ATOM 1422 C C . ILE A 1 184 ? -10.721 40.083 -30.708 1.00 40.19 184 ILE A C 1
ATOM 1424 O O . ILE A 1 184 ? -10.382 39.071 -30.099 1.00 40.19 184 ILE A O 1
ATOM 1428 N N . THR A 1 185 ? -9.855 40.950 -31.210 1.00 38.69 185 THR A N 1
ATOM 1429 C CA . THR A 1 185 ? -8.432 41.053 -30.910 1.00 38.69 185 THR A CA 1
ATOM 1430 C C . THR A 1 185 ? -8.259 41.488 -29.452 1.00 38.69 185 THR A C 1
ATOM 1432 O O . THR A 1 185 ? -8.676 42.580 -29.069 1.00 38.69 185 THR A O 1
ATOM 1435 N N . THR A 1 186 ? -7.647 40.647 -28.619 1.00 38.12 186 THR A N 1
ATOM 1436 C CA . THR A 1 186 ? -7.249 41.020 -27.255 1.00 38.12 186 THR A CA 1
ATOM 1437 C C . THR A 1 186 ? -5.986 41.875 -27.306 1.00 38.12 186 THR A C 1
ATOM 1439 O O . THR A 1 186 ? -4.891 41.387 -27.577 1.00 38.12 186 THR A O 1
ATOM 1442 N N . THR A 1 187 ? -6.156 43.166 -27.041 1.00 41.66 187 THR A N 1
ATOM 1443 C CA . THR A 1 187 ? -5.094 44.157 -26.851 1.00 41.66 187 THR A CA 1
ATOM 1444 C C . THR A 1 187 ? -4.446 43.957 -25.477 1.00 41.66 187 THR A C 1
ATOM 1446 O O . THR A 1 187 ? -5.088 44.144 -24.445 1.00 41.66 187 THR A O 1
ATOM 1449 N N . ALA A 1 188 ? -3.174 43.556 -25.463 1.00 48.12 188 ALA A N 1
ATOM 1450 C CA . ALA A 1 188 ? -2.315 43.540 -24.279 1.00 48.12 188 ALA A CA 1
ATOM 1451 C C . ALA A 1 188 ? -1.808 44.967 -23.951 1.00 48.12 188 ALA A C 1
ATOM 1453 O O . ALA A 1 188 ? -1.746 45.808 -24.852 1.00 48.12 188 ALA A O 1
ATOM 1454 N N . PRO A 1 189 ? -1.461 45.268 -22.684 1.00 48.44 189 PRO A N 1
ATOM 1455 C CA . PRO A 1 189 ? -1.106 46.618 -22.250 1.00 48.44 189 PRO A CA 1
ATOM 1456 C C . PRO A 1 189 ? 0.230 47.097 -22.833 1.00 48.44 189 PRO A C 1
ATOM 1458 O O . PRO A 1 189 ? 1.199 46.342 -22.911 1.00 48.44 189 PRO A O 1
ATOM 1461 N N . LEU A 1 190 ? 0.252 48.382 -23.208 1.00 46.25 190 LEU A N 1
ATOM 1462 C CA . LEU A 1 190 ? 1.426 49.141 -23.635 1.00 46.25 190 LEU A CA 1
ATOM 1463 C C . LEU A 1 190 ? 2.552 49.008 -22.600 1.00 46.25 190 LEU A C 1
ATOM 1465 O O . LEU A 1 190 ? 2.470 49.559 -21.502 1.00 46.25 190 LEU A O 1
ATOM 1469 N N . VAL A 1 191 ? 3.616 48.311 -22.990 1.00 47.25 191 VAL A N 1
ATOM 1470 C CA . VAL A 1 191 ? 4.941 48.454 -22.391 1.00 47.25 191 VAL A CA 1
ATOM 1471 C C . VAL A 1 191 ? 5.618 49.627 -23.090 1.00 47.25 191 VAL A C 1
ATOM 1473 O O . VAL A 1 191 ? 5.731 49.665 -24.314 1.00 47.25 191 VAL A O 1
ATOM 1476 N N . GLU A 1 192 ? 6.018 50.596 -22.280 1.00 49.81 192 GLU A N 1
ATOM 1477 C CA . GLU A 1 192 ? 6.772 51.787 -22.637 1.00 49.81 192 GLU A CA 1
ATOM 1478 C C . GLU A 1 192 ? 8.048 51.406 -23.406 1.00 49.81 192 GLU A C 1
ATOM 1480 O O . GLU A 1 192 ? 8.963 50.765 -22.885 1.00 49.81 192 GLU A O 1
ATOM 1485 N N . THR A 1 193 ? 8.073 51.757 -24.691 1.00 37.91 193 THR A N 1
ATOM 1486 C CA . THR A 1 193 ? 9.198 51.536 -25.596 1.00 37.91 193 THR A CA 1
ATOM 1487 C C . THR A 1 193 ? 10.354 52.449 -25.211 1.00 37.91 193 THR A C 1
ATOM 1489 O O . THR A 1 193 ? 10.306 53.658 -25.441 1.00 37.91 193 THR A O 1
ATOM 1492 N N . GLN A 1 194 ? 11.419 51.862 -24.668 1.00 52.47 194 GLN A N 1
ATOM 1493 C CA . GLN A 1 194 ? 12.742 52.478 -24.706 1.00 52.47 194 GLN A CA 1
ATOM 1494 C C . GLN A 1 194 ? 13.190 52.650 -26.171 1.00 52.47 194 GLN A C 1
ATOM 1496 O O . GLN A 1 194 ? 12.805 51.841 -27.021 1.00 52.47 194 GLN A O 1
ATOM 1501 N N . PRO A 1 195 ? 13.984 53.687 -26.493 1.00 51.41 195 PRO A N 1
ATOM 1502 C CA . PRO A 1 195 ? 14.435 53.941 -27.855 1.00 51.41 195 PRO A CA 1
ATOM 1503 C C . PRO A 1 195 ? 15.262 52.758 -28.369 1.00 51.41 195 PRO A C 1
ATOM 1505 O O . PRO A 1 195 ? 16.338 52.453 -27.853 1.00 51.41 195 PRO A O 1
ATOM 1508 N N . VAL A 1 196 ? 14.736 52.092 -29.397 1.00 43.97 196 VAL A N 1
ATOM 1509 C CA . VAL A 1 196 ? 15.461 51.109 -30.198 1.00 43.97 196 VAL A CA 1
ATOM 1510 C C . VAL A 1 196 ? 16.635 51.836 -30.838 1.00 43.97 196 VAL A C 1
ATOM 1512 O O . VAL A 1 196 ? 16.458 52.714 -31.679 1.00 43.97 196 VAL A O 1
ATOM 1515 N N . VAL A 1 197 ? 17.843 51.478 -30.415 1.00 47.31 197 VAL A N 1
ATOM 1516 C CA . VAL A 1 197 ? 19.058 51.768 -31.169 1.00 47.31 197 VAL A CA 1
ATOM 1517 C C . VAL A 1 197 ? 18.914 51.026 -32.494 1.00 47.31 197 VAL A C 1
ATOM 1519 O O . VAL A 1 197 ? 18.975 49.797 -32.538 1.00 47.31 197 VAL A O 1
ATOM 1522 N N . GLU A 1 198 ? 18.662 51.786 -33.555 1.00 48.97 198 GLU A N 1
ATOM 1523 C CA . GLU A 1 198 ? 18.694 51.347 -34.945 1.00 48.97 198 GLU A CA 1
ATOM 1524 C C . GLU A 1 198 ? 20.121 50.881 -35.259 1.00 48.97 198 GLU A C 1
ATOM 1526 O O . GLU A 1 198 ? 20.992 51.633 -35.692 1.00 48.97 198 GLU A O 1
ATOM 1531 N N . THR A 1 199 ? 20.397 49.620 -34.930 1.00 50.69 199 THR A N 1
ATOM 1532 C CA . THR A 1 199 ? 21.570 48.924 -35.439 1.00 50.69 199 THR A CA 1
ATOM 1533 C C . THR A 1 199 ? 21.252 48.584 -36.883 1.00 50.69 199 THR A C 1
ATOM 1535 O O . THR A 1 199 ? 20.380 47.764 -37.167 1.00 50.69 199 THR A O 1
ATOM 1538 N N . ASN A 1 200 ? 21.906 49.303 -37.797 1.00 49.94 200 ASN A N 1
ATOM 1539 C CA . ASN A 1 200 ? 21.874 49.021 -39.225 1.00 49.94 200 ASN A CA 1
ATOM 1540 C C . ASN A 1 200 ? 21.971 47.502 -39.454 1.00 49.94 200 ASN A C 1
ATOM 1542 O O . ASN A 1 200 ? 22.799 46.860 -38.794 1.00 49.94 200 ASN A O 1
ATOM 1546 N N . PRO A 1 201 ? 21.168 46.919 -40.368 1.00 49.38 201 PRO A N 1
ATOM 1547 C CA . PRO A 1 201 ? 21.354 45.531 -40.760 1.00 49.38 201 PRO A CA 1
ATOM 1548 C C . PRO A 1 201 ? 22.829 45.362 -41.126 1.00 49.38 201 PRO A C 1
ATOM 1550 O O . PRO A 1 201 ? 23.348 46.217 -41.854 1.00 49.38 201 PRO A O 1
ATOM 1553 N N . PRO A 1 202 ? 23.531 44.346 -40.588 1.00 47.56 202 PRO A N 1
ATOM 1554 C CA . PRO A 1 202 ? 24.914 44.127 -40.956 1.00 47.56 202 PRO A CA 1
ATOM 1555 C C . PRO A 1 202 ? 24.935 44.049 -42.472 1.00 47.56 202 PRO A C 1
ATOM 1557 O O . PRO A 1 202 ? 24.230 43.231 -43.067 1.00 47.56 202 PRO A O 1
ATOM 1560 N N . GLU A 1 203 ? 25.665 44.984 -43.071 1.00 45.28 203 GLU A N 1
ATOM 1561 C CA . GLU A 1 203 ? 25.983 45.001 -44.482 1.00 45.28 203 GLU A CA 1
ATOM 1562 C C . GLU A 1 203 ? 26.389 43.571 -44.825 1.00 45.28 203 GLU A C 1
ATOM 1564 O O . GLU A 1 203 ? 27.397 43.066 -44.317 1.00 45.28 203 GLU A O 1
ATOM 1569 N N . ILE A 1 204 ? 25.514 42.870 -45.557 1.00 43.38 204 ILE A N 1
ATOM 1570 C CA . ILE A 1 204 ? 25.758 41.508 -46.010 1.00 43.38 204 ILE A CA 1
ATOM 1571 C C . ILE A 1 204 ? 26.893 41.669 -47.003 1.00 43.38 204 ILE A C 1
ATOM 1573 O O . ILE A 1 204 ? 26.682 41.881 -48.196 1.00 43.38 204 ILE A O 1
ATOM 1577 N N . THR A 1 205 ? 28.110 41.664 -46.469 1.00 47.47 205 THR A N 1
ATOM 1578 C CA . THR A 1 205 ? 29.320 41.544 -47.254 1.00 47.47 205 THR A CA 1
ATOM 1579 C C . THR A 1 205 ? 29.074 40.341 -48.153 1.00 47.47 205 THR A C 1
ATOM 1581 O O . THR A 1 205 ? 28.705 39.277 -47.640 1.00 47.47 205 THR A O 1
ATOM 1584 N N . PRO A 1 206 ? 29.136 40.507 -49.486 1.00 44.53 206 PRO A N 1
ATOM 1585 C CA . PRO A 1 206 ? 28.918 39.396 -50.392 1.00 44.53 206 PRO A CA 1
ATOM 1586 C C . PRO A 1 206 ? 29.867 38.299 -49.932 1.00 44.53 206 PRO A C 1
ATOM 1588 O O . PRO A 1 206 ? 31.072 38.542 -49.884 1.00 44.53 206 PRO A O 1
ATOM 1591 N N . MET A 1 207 ? 29.321 37.153 -49.499 1.00 41.34 207 MET A N 1
ATOM 1592 C CA . MET A 1 207 ? 30.132 35.997 -49.134 1.00 41.34 207 MET A CA 1
ATOM 1593 C C . MET A 1 207 ? 31.073 35.785 -50.305 1.00 41.34 207 MET A C 1
ATOM 1595 O O . MET A 1 207 ? 30.630 35.430 -51.400 1.00 41.34 207 MET A O 1
ATOM 1599 N N . THR A 1 208 ? 32.346 36.109 -50.096 1.00 48.72 208 THR A N 1
ATOM 1600 C CA . THR A 1 208 ? 33.383 35.944 -51.094 1.00 48.72 208 THR A CA 1
ATOM 1601 C C . THR A 1 208 ? 33.425 34.454 -51.353 1.00 48.72 208 THR A C 1
ATOM 1603 O O . THR A 1 208 ? 33.992 33.711 -50.554 1.00 48.72 208 THR A O 1
ATOM 1606 N N . ILE A 1 209 ? 32.738 34.006 -52.408 1.00 50.75 209 ILE A N 1
ATOM 1607 C CA . ILE A 1 209 ? 32.770 32.616 -52.844 1.00 50.75 209 ILE A CA 1
ATOM 1608 C C . ILE A 1 209 ? 34.261 32.323 -52.997 1.00 50.75 209 ILE A C 1
ATOM 1610 O O . ILE A 1 209 ? 34.920 33.009 -53.790 1.00 50.75 209 ILE A O 1
ATOM 1614 N N . PRO A 1 210 ? 34.835 31.422 -52.179 1.00 53.75 210 PRO A N 1
ATOM 1615 C CA . PRO A 1 210 ? 36.256 31.156 -52.250 1.00 53.75 210 PRO A CA 1
ATOM 1616 C C . PRO A 1 210 ? 36.561 30.783 -53.695 1.00 53.75 210 PRO A C 1
ATOM 1618 O O . PRO A 1 210 ? 35.843 29.984 -54.299 1.00 53.75 210 PRO A O 1
ATOM 1621 N N . SER A 1 211 ? 37.584 31.421 -54.271 1.00 56.75 211 SER A N 1
ATOM 1622 C CA . SER A 1 211 ? 38.014 31.100 -55.632 1.00 56.75 211 SER A CA 1
ATOM 1623 C C . SER A 1 211 ? 38.136 29.576 -55.764 1.00 56.75 211 SER A C 1
ATOM 1625 O O . SER A 1 211 ? 38.688 28.953 -54.855 1.00 56.75 211 SER A O 1
ATOM 1627 N N . PRO A 1 212 ? 37.638 28.964 -56.854 1.00 61.88 212 PRO A N 1
ATOM 1628 C CA . PRO A 1 212 ? 37.463 27.511 -56.973 1.00 61.88 212 PRO A CA 1
ATOM 1629 C C . PRO A 1 212 ? 38.745 26.705 -56.707 1.00 61.88 212 PRO A C 1
ATOM 1631 O O . PRO A 1 212 ? 38.682 25.597 -56.189 1.00 61.88 212 PRO A O 1
ATOM 1634 N N . VAL A 1 213 ? 39.917 27.304 -56.946 1.00 66.81 213 VAL A N 1
ATOM 1635 C CA . VAL A 1 213 ? 41.241 26.724 -56.656 1.00 66.81 213 VAL A CA 1
ATOM 1636 C C . VAL A 1 213 ? 41.476 26.471 -55.153 1.00 66.81 213 VAL A C 1
ATOM 1638 O O . VAL A 1 213 ? 42.247 25.592 -54.788 1.00 66.81 213 VAL A O 1
ATOM 1641 N N . ASN A 1 214 ? 40.796 27.196 -54.260 1.00 81.88 214 ASN A N 1
ATOM 1642 C CA . ASN A 1 214 ? 40.904 27.010 -52.809 1.00 81.88 214 ASN A CA 1
ATOM 1643 C C . ASN A 1 214 ? 39.872 26.002 -52.261 1.00 81.88 214 ASN A C 1
ATOM 1645 O O . ASN A 1 214 ? 40.043 25.459 -51.173 1.00 81.88 214 ASN A O 1
ATOM 1649 N N . ALA A 1 215 ? 38.801 25.711 -53.007 1.00 87.88 215 ALA A N 1
ATOM 1650 C CA . ALA A 1 215 ? 37.760 24.789 -52.553 1.00 87.88 215 ALA A CA 1
ATOM 1651 C C . ALA A 1 215 ? 38.272 23.341 -52.475 1.00 87.88 215 ALA A C 1
ATOM 1653 O O . ALA A 1 215 ? 38.060 22.673 -51.466 1.00 87.88 215 ALA A O 1
ATOM 1654 N N . GLU A 1 216 ? 39.008 22.879 -53.490 1.00 91.00 216 GLU A N 1
ATOM 1655 C CA . GLU A 1 216 ? 39.586 21.526 -53.512 1.00 91.00 216 GLU A CA 1
ATOM 1656 C C . GLU A 1 216 ? 40.620 21.316 -52.397 1.00 91.00 216 GLU A C 1
ATOM 1658 O O . GLU A 1 216 ? 40.587 20.297 -51.704 1.00 91.00 216 GLU A O 1
ATOM 1663 N N . ALA A 1 217 ? 41.492 22.303 -52.164 1.00 93.12 217 ALA A N 1
ATOM 1664 C CA . ALA A 1 217 ? 42.474 22.261 -51.081 1.00 93.12 217 ALA A CA 1
ATOM 1665 C C . ALA A 1 217 ? 41.799 22.202 -49.698 1.00 93.12 217 ALA A C 1
ATOM 1667 O O . ALA A 1 217 ? 42.214 21.419 -48.842 1.00 93.12 217 ALA A O 1
ATOM 1668 N N . ASN A 1 218 ? 40.723 22.971 -49.496 1.00 93.12 218 ASN A N 1
ATOM 1669 C CA . ASN A 1 218 ? 39.946 22.957 -48.255 1.00 93.12 218 ASN A CA 1
ATOM 1670 C C . ASN A 1 218 ? 39.202 21.629 -48.045 1.00 93.12 218 ASN A C 1
ATOM 1672 O O . ASN A 1 218 ? 39.216 21.090 -46.938 1.00 93.12 218 ASN A O 1
ATOM 1676 N N . ILE A 1 219 ? 38.606 21.065 -49.102 1.00 95.50 219 ILE A N 1
ATOM 1677 C CA . ILE A 1 219 ? 37.966 19.740 -49.067 1.00 95.50 219 ILE A CA 1
ATOM 1678 C C . ILE A 1 219 ? 38.981 18.670 -48.648 1.00 95.50 219 ILE A C 1
ATOM 1680 O O . ILE A 1 219 ? 38.709 17.871 -47.750 1.00 95.50 219 ILE A O 1
ATOM 1684 N N . GLU A 1 220 ? 40.168 18.659 -49.258 1.00 95.94 220 GLU A N 1
ATOM 1685 C CA . GLU A 1 220 ? 41.200 17.668 -48.947 1.00 95.94 220 GLU A CA 1
ATOM 1686 C C . GLU A 1 220 ? 41.777 17.857 -47.533 1.00 95.94 220 GLU A C 1
ATOM 1688 O O . GLU A 1 220 ? 42.008 16.877 -46.820 1.00 95.94 220 GLU A O 1
ATOM 1693 N N . ALA A 1 221 ? 41.931 19.101 -47.068 1.00 95.88 221 ALA A N 1
ATOM 1694 C CA . ALA A 1 221 ? 42.336 19.395 -45.694 1.00 95.88 221 ALA A CA 1
ATOM 1695 C C . ALA A 1 221 ? 41.320 18.869 -44.662 1.00 95.88 221 ALA A C 1
ATOM 1697 O O . ALA A 1 221 ? 41.715 18.215 -43.693 1.00 95.88 221 ALA A O 1
ATOM 1698 N N . LEU A 1 222 ? 40.019 19.086 -44.887 1.00 96.94 222 LEU A N 1
ATOM 1699 C CA . LEU A 1 222 ? 38.951 18.594 -44.008 1.00 96.94 222 LEU A CA 1
ATOM 1700 C C . LEU A 1 222 ? 38.860 17.064 -44.007 1.00 96.94 222 LEU A C 1
ATOM 1702 O O . LEU A 1 222 ? 38.762 16.461 -42.938 1.00 96.94 222 LEU A O 1
ATOM 1706 N N . LYS A 1 223 ? 38.989 16.413 -45.170 1.00 97.56 223 LYS A N 1
ATOM 1707 C CA . LYS A 1 223 ? 39.060 14.942 -45.258 1.00 97.56 223 LYS A CA 1
ATOM 1708 C C . LYS A 1 223 ? 40.223 14.386 -44.440 1.00 97.56 223 LYS A C 1
ATOM 1710 O O . LYS A 1 223 ? 40.051 13.428 -43.688 1.00 97.56 223 LYS A O 1
ATOM 1715 N N . ASN A 1 224 ? 41.406 14.988 -44.558 1.00 97.31 224 ASN A N 1
ATOM 1716 C CA . ASN A 1 224 ? 42.585 14.551 -43.811 1.00 97.31 224 ASN A CA 1
ATOM 1717 C C . ASN A 1 224 ? 42.442 14.807 -42.304 1.00 97.31 224 ASN A C 1
ATOM 1719 O O . ASN A 1 224 ? 42.813 13.944 -41.505 1.00 97.31 224 ASN A O 1
ATOM 1723 N N . LYS A 1 225 ? 41.836 15.932 -41.903 1.00 97.25 225 LYS A N 1
ATOM 1724 C CA . LYS A 1 225 ? 41.490 16.217 -40.501 1.00 97.25 225 LYS A CA 1
ATOM 1725 C C . LYS A 1 225 ? 40.534 15.161 -39.934 1.00 97.25 225 LYS A C 1
ATOM 1727 O O . LYS A 1 225 ? 40.850 14.571 -38.900 1.00 97.25 225 LYS A O 1
ATOM 1732 N N . ALA A 1 226 ? 39.445 14.854 -40.640 1.00 97.69 226 ALA A N 1
ATOM 1733 C CA . ALA A 1 226 ? 38.475 13.841 -40.226 1.00 97.69 226 ALA A CA 1
ATOM 1734 C C . ALA A 1 226 ? 39.119 12.451 -40.081 1.00 97.69 226 ALA A C 1
ATOM 1736 O O . ALA A 1 226 ? 38.976 11.807 -39.041 1.00 97.69 226 ALA A O 1
ATOM 1737 N N . LYS A 1 227 ? 39.925 12.019 -41.062 1.00 97.50 227 LYS A N 1
ATOM 1738 C CA . LYS A 1 227 ? 40.674 10.749 -40.997 1.00 97.50 227 LYS A CA 1
ATOM 1739 C C . LYS A 1 227 ? 41.620 10.685 -39.795 1.00 97.50 227 LYS A C 1
ATOM 1741 O O . LYS A 1 227 ? 41.724 9.652 -39.134 1.00 97.50 227 LYS A O 1
ATOM 1746 N N . MET A 1 228 ? 42.310 11.784 -39.479 1.00 96.44 228 MET A N 1
ATOM 1747 C CA . MET A 1 228 ? 43.163 11.851 -38.288 1.00 96.44 228 MET A CA 1
ATOM 1748 C C . MET A 1 228 ? 42.359 11.748 -36.988 1.00 96.44 228 MET A C 1
ATOM 1750 O O . MET A 1 228 ? 42.811 11.091 -36.050 1.00 96.44 228 MET A O 1
ATOM 1754 N N . GLN A 1 229 ? 41.187 12.380 -36.916 1.00 97.44 229 GLN A N 1
ATOM 1755 C CA . GLN A 1 229 ? 40.301 12.296 -35.753 1.00 97.44 229 GLN A CA 1
ATOM 1756 C C . GLN A 1 229 ? 39.747 10.876 -35.572 1.00 97.44 229 GLN A C 1
ATOM 1758 O O . GLN A 1 229 ? 39.818 10.351 -34.461 1.00 97.44 229 GLN A O 1
ATOM 1763 N N . ILE A 1 230 ? 39.325 10.210 -36.654 1.00 96.12 230 ILE A N 1
ATOM 1764 C CA . ILE A 1 230 ? 38.914 8.792 -36.654 1.00 96.12 230 ILE A CA 1
ATOM 1765 C C . ILE A 1 230 ? 40.040 7.896 -36.132 1.00 96.12 230 ILE A C 1
ATOM 1767 O O . ILE A 1 230 ? 39.836 7.132 -35.191 1.00 96.12 230 ILE A O 1
ATOM 1771 N N . LYS A 1 231 ? 41.266 8.052 -36.651 1.00 95.81 231 LYS A N 1
ATOM 1772 C CA . LYS A 1 231 ? 42.440 7.291 -36.185 1.00 95.81 231 LYS A CA 1
ATOM 1773 C C . LYS A 1 231 ? 42.728 7.495 -34.692 1.00 95.81 231 LYS A C 1
ATOM 1775 O O . LYS A 1 231 ? 43.265 6.608 -34.036 1.00 95.81 231 LYS A O 1
ATOM 1780 N N . ARG A 1 232 ? 42.385 8.667 -34.149 1.00 96.12 232 ARG A N 1
ATOM 1781 C CA . ARG A 1 232 ? 42.506 9.009 -32.721 1.00 96.12 232 ARG A CA 1
ATOM 1782 C C . ARG A 1 232 ? 41.268 8.632 -31.907 1.00 96.12 232 ARG A C 1
ATOM 1784 O O . ARG A 1 232 ? 41.181 9.021 -30.744 1.00 96.12 232 ARG A O 1
ATOM 1791 N N . THR A 1 233 ? 40.310 7.914 -32.490 1.00 95.25 233 THR A N 1
ATOM 1792 C CA . THR A 1 233 ? 39.023 7.544 -31.879 1.00 95.25 233 THR A CA 1
ATOM 1793 C C . THR A 1 233 ? 38.178 8.741 -31.415 1.00 95.25 233 THR A C 1
ATOM 1795 O O . THR A 1 233 ? 37.334 8.622 -30.529 1.00 95.25 233 THR A O 1
ATOM 1798 N N . ARG A 1 234 ? 38.386 9.919 -32.020 1.00 95.88 234 ARG A N 1
ATOM 1799 C CA . ARG A 1 234 ? 37.622 11.152 -31.763 1.00 95.88 234 ARG A CA 1
ATOM 1800 C C . ARG A 1 234 ? 36.439 11.242 -32.719 1.00 95.88 234 ARG A C 1
ATOM 1802 O O . ARG A 1 234 ? 36.419 12.073 -33.622 1.00 95.88 234 ARG A O 1
ATOM 1809 N N . PHE A 1 235 ? 35.484 10.332 -32.563 1.00 95.56 235 PHE A N 1
ATOM 1810 C CA . PHE A 1 235 ? 34.367 10.189 -33.499 1.00 95.56 235 PHE A CA 1
ATOM 1811 C C . PHE A 1 235 ? 33.326 11.304 -33.340 1.00 95.56 235 PHE A C 1
ATOM 1813 O O . PHE A 1 235 ? 33.134 12.094 -34.259 1.00 95.56 235 PHE A O 1
ATOM 1820 N N . THR A 1 236 ? 32.714 11.408 -32.157 1.00 93.56 236 THR A N 1
ATOM 1821 C CA . THR A 1 236 ? 31.710 12.435 -31.796 1.00 93.56 236 THR A CA 1
ATOM 1822 C C . THR A 1 236 ? 32.093 13.228 -30.540 1.00 93.56 236 THR A C 1
ATOM 1824 O O . THR A 1 236 ? 31.302 13.999 -30.010 1.00 93.56 236 THR A O 1
ATOM 1827 N N . SER A 1 237 ? 33.310 13.020 -30.030 1.00 92.62 237 SER A N 1
ATOM 1828 C CA . SER A 1 237 ? 33.844 13.673 -28.833 1.00 92.62 237 SER A CA 1
ATOM 1829 C C . SER A 1 237 ? 35.368 13.826 -28.946 1.00 92.62 237 SER A C 1
ATOM 1831 O O . SER A 1 237 ? 36.011 12.940 -29.521 1.00 92.62 237 SER A O 1
ATOM 1833 N N . PRO A 1 238 ? 35.972 14.880 -28.363 1.00 95.19 238 PRO A N 1
ATOM 1834 C CA . PRO A 1 238 ? 35.319 16.001 -27.674 1.00 95.19 238 PRO A CA 1
ATOM 1835 C C . PRO A 1 238 ? 34.597 16.946 -28.647 1.00 95.19 238 PRO A C 1
ATOM 1837 O O . PRO A 1 238 ? 34.877 16.944 -29.846 1.00 95.19 238 PRO A O 1
ATOM 1840 N N . ALA A 1 239 ? 33.666 17.750 -28.131 1.00 93.50 239 ALA A N 1
ATOM 1841 C CA . ALA A 1 239 ? 33.025 18.810 -28.910 1.00 93.50 239 ALA A CA 1
ATOM 1842 C C . ALA A 1 239 ? 34.072 19.819 -29.415 1.00 93.50 239 ALA A C 1
ATOM 1844 O O . ALA A 1 239 ? 35.011 20.153 -28.687 1.00 93.50 239 ALA A O 1
ATOM 1845 N N . GLY A 1 240 ? 33.927 20.285 -30.652 1.00 93.19 240 GLY A N 1
ATOM 1846 C CA . GLY A 1 240 ? 34.858 21.191 -31.334 1.00 93.19 240 GLY A CA 1
ATOM 1847 C C . GLY A 1 240 ? 36.059 20.511 -32.005 1.00 93.19 240 GLY A C 1
ATOM 1848 O O . GLY A 1 240 ? 36.779 21.155 -32.768 1.00 93.19 240 GLY A O 1
ATOM 1849 N N . ASP A 1 241 ? 36.324 19.229 -31.727 1.00 95.56 241 ASP A N 1
ATOM 1850 C CA . ASP A 1 241 ? 37.451 18.492 -32.315 1.00 95.56 241 ASP A CA 1
ATOM 1851 C C . ASP A 1 241 ? 37.142 16.998 -32.473 1.00 95.56 241 ASP A C 1
ATOM 1853 O O . ASP A 1 241 ? 37.807 16.121 -31.908 1.00 95.56 241 ASP A O 1
ATOM 1857 N N . ASN A 1 242 ? 36.112 16.707 -33.264 1.00 97.31 242 ASN A N 1
ATOM 1858 C CA . ASN A 1 242 ? 35.754 15.344 -33.629 1.00 97.31 242 ASN A CA 1
ATOM 1859 C C . ASN A 1 242 ? 35.446 15.193 -35.126 1.00 97.31 242 ASN A C 1
ATOM 1861 O O . ASN A 1 242 ? 35.220 16.165 -35.853 1.00 97.31 242 ASN A O 1
ATOM 1865 N N . ALA A 1 243 ? 35.496 13.944 -35.583 1.00 96.50 243 ALA A N 1
ATOM 1866 C CA . ALA A 1 243 ? 35.337 13.584 -36.984 1.00 96.50 243 ALA A CA 1
ATOM 1867 C C . ALA A 1 243 ? 33.937 13.904 -37.518 1.00 96.50 243 ALA A C 1
ATOM 1869 O O . ALA A 1 243 ? 33.810 14.289 -38.678 1.00 96.50 243 ALA A O 1
ATOM 1870 N N . TYR A 1 244 ? 32.901 13.780 -36.684 1.00 96.94 244 TYR A N 1
ATOM 1871 C CA . TYR A 1 244 ? 31.525 14.057 -37.082 1.00 96.94 244 TYR A CA 1
ATOM 1872 C C . TYR A 1 244 ? 31.290 15.546 -37.360 1.00 96.94 244 TYR A C 1
ATOM 1874 O O . TYR A 1 244 ? 30.754 15.887 -38.410 1.00 96.94 244 TYR A O 1
ATOM 1882 N N . GLU A 1 245 ? 31.751 16.443 -36.489 1.00 96.50 245 GLU A N 1
ATOM 1883 C CA . GLU A 1 245 ? 31.684 17.893 -36.730 1.00 96.50 245 GLU A CA 1
ATOM 1884 C C . GLU A 1 245 ? 32.488 18.296 -37.974 1.00 96.50 245 GLU A C 1
ATOM 1886 O O . GLU A 1 245 ? 31.995 19.045 -38.816 1.00 96.50 245 GLU A O 1
ATOM 1891 N N . THR A 1 246 ? 33.680 17.718 -38.167 1.00 97.69 246 THR A N 1
ATOM 1892 C CA . THR A 1 246 ? 34.463 17.938 -39.396 1.00 97.69 246 THR A CA 1
ATOM 1893 C C . THR A 1 246 ? 33.717 17.437 -40.640 1.00 97.69 246 THR A C 1
ATOM 1895 O O . THR A 1 246 ? 33.796 18.059 -41.698 1.00 97.69 246 THR A O 1
ATOM 1898 N N . ALA A 1 247 ? 32.952 16.344 -40.537 1.00 97.25 247 ALA A N 1
ATOM 1899 C CA . ALA A 1 247 ? 32.088 15.880 -41.621 1.00 97.25 247 ALA A CA 1
ATOM 1900 C C . ALA A 1 247 ? 30.918 16.844 -41.882 1.00 97.25 247 ALA A C 1
ATOM 1902 O O . ALA A 1 247 ? 30.565 17.065 -43.037 1.00 97.25 247 ALA A O 1
ATOM 1903 N N . GLN A 1 248 ? 30.341 17.460 -40.844 1.00 96.81 248 GLN A N 1
ATOM 1904 C CA . GLN A 1 248 ? 29.305 18.487 -41.005 1.00 96.81 248 GLN A CA 1
ATOM 1905 C C . GLN A 1 248 ? 29.842 19.731 -41.726 1.00 96.81 248 GLN A C 1
ATOM 1907 O O . GLN A 1 248 ? 29.186 20.221 -42.645 1.00 96.81 248 GLN A O 1
ATOM 1912 N N . GLU A 1 249 ? 31.048 20.193 -41.376 1.00 96.25 249 GLU A N 1
ATOM 1913 C CA . GLU A 1 249 ? 31.747 21.265 -42.103 1.00 96.25 249 GLU A CA 1
ATOM 1914 C C . GLU A 1 249 ? 31.996 20.869 -43.566 1.00 96.25 249 GLU A C 1
ATOM 1916 O O . GLU A 1 249 ? 31.691 21.622 -44.493 1.00 96.25 249 GLU A O 1
ATOM 1921 N N . LEU A 1 250 ? 32.502 19.650 -43.784 1.00 96.88 250 LEU A N 1
ATOM 1922 C CA . LEU A 1 250 ? 32.787 19.120 -45.114 1.00 96.88 250 LEU A CA 1
ATOM 1923 C C . LEU A 1 250 ? 31.523 19.002 -45.973 1.00 96.88 250 LEU A C 1
ATOM 1925 O O . LEU A 1 250 ? 31.594 19.248 -47.175 1.00 96.88 250 LEU A O 1
ATOM 1929 N N . ARG A 1 251 ? 30.363 18.692 -45.383 1.00 97.38 251 ARG A N 1
ATOM 1930 C CA . ARG A 1 251 ? 29.101 18.498 -46.115 1.00 97.38 251 ARG A CA 1
ATOM 1931 C C . ARG A 1 251 ? 28.657 19.754 -46.866 1.00 97.38 251 ARG A C 1
ATOM 1933 O O . ARG A 1 251 ? 28.045 19.628 -47.922 1.00 97.38 251 ARG A O 1
ATOM 1940 N N . ALA A 1 252 ? 29.002 20.945 -46.371 1.00 95.00 252 ALA A N 1
ATOM 1941 C CA . ALA A 1 252 ? 28.718 22.208 -47.055 1.00 95.00 252 ALA A CA 1
ATOM 1942 C C . ALA A 1 252 ? 29.535 22.398 -48.350 1.00 95.00 252 ALA A C 1
ATOM 1944 O O . ALA A 1 252 ? 29.127 23.161 -49.223 1.00 95.00 252 ALA A O 1
ATOM 1945 N N . LEU A 1 253 ? 30.677 21.712 -48.478 1.00 95.56 253 LEU A N 1
ATOM 1946 C CA . LEU A 1 253 ? 31.595 21.818 -49.619 1.00 95.56 253 LEU A CA 1
ATOM 1947 C C . LEU A 1 253 ? 31.537 20.589 -50.536 1.00 95.56 253 LEU A C 1
ATOM 1949 O O . LEU A 1 253 ? 31.679 20.710 -51.750 1.00 95.56 253 LEU A O 1
ATOM 1953 N N . ASN A 1 254 ? 31.363 19.402 -49.954 1.00 96.94 254 ASN A N 1
ATOM 1954 C CA . ASN A 1 254 ? 31.319 18.123 -50.647 1.00 96.94 254 ASN A CA 1
ATOM 1955 C C . ASN A 1 254 ? 30.512 17.104 -49.820 1.00 96.94 254 ASN A C 1
ATOM 1957 O O . ASN A 1 254 ? 31.031 16.478 -48.892 1.00 96.94 254 ASN A O 1
ATOM 1961 N N . ALA A 1 255 ? 29.233 16.940 -50.168 1.00 96.75 255 ALA A N 1
ATOM 1962 C CA . ALA A 1 255 ? 28.320 16.044 -49.461 1.00 96.75 255 ALA A CA 1
ATOM 1963 C C . ALA A 1 255 ? 28.751 14.571 -49.535 1.00 96.75 255 ALA A C 1
ATOM 1965 O O . ALA A 1 255 ? 28.744 13.896 -48.514 1.00 96.75 255 ALA A O 1
ATOM 1966 N N . GLU A 1 256 ? 29.210 14.098 -50.697 1.00 96.50 256 GLU A N 1
ATOM 1967 C CA . GLU A 1 256 ? 29.652 12.709 -50.890 1.00 96.50 256 GLU A CA 1
ATOM 1968 C C . GLU A 1 256 ? 30.841 12.360 -49.983 1.00 96.50 256 GLU A C 1
ATOM 1970 O O . GLU A 1 256 ? 30.853 11.326 -49.315 1.00 96.50 256 GLU A O 1
ATOM 1975 N N . ALA A 1 257 ? 31.833 13.252 -49.903 1.00 96.62 257 ALA A N 1
ATOM 1976 C CA . ALA A 1 257 ? 32.988 13.054 -49.038 1.00 96.62 257 ALA A CA 1
ATOM 1977 C C . ALA A 1 257 ? 32.604 13.083 -47.550 1.00 96.62 257 ALA A C 1
ATOM 1979 O O . ALA A 1 257 ? 33.140 12.300 -46.767 1.00 96.62 257 ALA A O 1
ATOM 1980 N N . ALA A 1 258 ? 31.677 13.959 -47.153 1.00 97.19 258 ALA A N 1
ATOM 1981 C CA . ALA A 1 258 ? 31.150 13.983 -45.792 1.00 97.19 258 ALA A CA 1
ATOM 1982 C C . ALA A 1 258 ? 30.377 12.704 -45.449 1.00 97.19 258 ALA A C 1
ATOM 1984 O O . ALA A 1 258 ? 30.575 12.143 -44.372 1.00 97.19 258 ALA A O 1
ATOM 1985 N N . ASP A 1 259 ? 29.547 12.214 -46.368 1.00 95.62 259 ASP A N 1
ATOM 1986 C CA . ASP A 1 259 ? 28.767 10.989 -46.195 1.00 95.62 259 ASP A CA 1
ATOM 1987 C C . ASP A 1 259 ? 29.678 9.766 -46.043 1.00 95.62 259 ASP A C 1
ATOM 1989 O O . ASP A 1 259 ? 29.423 8.924 -45.184 1.00 95.62 259 ASP A O 1
ATOM 1993 N N . ALA A 1 260 ? 30.794 9.707 -46.779 1.00 96.38 260 ALA A N 1
ATOM 1994 C CA . ALA A 1 260 ? 31.804 8.663 -46.606 1.00 96.38 260 ALA A CA 1
ATOM 1995 C C . ALA A 1 260 ? 32.431 8.673 -45.197 1.00 96.38 260 ALA A C 1
ATOM 1997 O O . ALA A 1 260 ? 32.605 7.615 -44.592 1.00 96.38 260 ALA A O 1
ATOM 1998 N N . ILE A 1 261 ? 32.727 9.857 -44.644 1.00 97.19 261 ILE A N 1
ATOM 1999 C CA . ILE A 1 261 ? 33.239 9.990 -43.270 1.00 97.19 261 ILE A CA 1
ATOM 2000 C C . ILE A 1 261 ? 32.173 9.578 -42.245 1.00 97.19 261 ILE A C 1
ATOM 2002 O O . ILE A 1 261 ? 32.475 8.839 -41.309 1.00 97.19 261 ILE A O 1
ATOM 2006 N N . VAL A 1 262 ? 30.920 10.013 -42.416 1.00 96.25 262 VAL A N 1
ATOM 2007 C CA . VAL A 1 262 ? 29.815 9.616 -41.526 1.00 96.25 262 VAL A CA 1
ATOM 2008 C C . VAL A 1 262 ? 29.586 8.105 -41.582 1.00 96.25 262 VAL A C 1
ATOM 2010 O O . VAL A 1 262 ? 29.361 7.499 -40.536 1.00 96.25 262 VAL A O 1
ATOM 2013 N N . ALA A 1 263 ? 29.696 7.477 -42.755 1.00 95.38 263 ALA A N 1
ATOM 2014 C CA . ALA A 1 263 ? 29.591 6.028 -42.906 1.00 95.38 263 ALA A CA 1
ATOM 2015 C C . ALA A 1 263 ? 30.697 5.284 -42.135 1.00 95.38 263 ALA A C 1
ATOM 2017 O O . ALA A 1 263 ? 30.401 4.313 -41.443 1.00 95.38 263 ALA A O 1
ATOM 2018 N N . GLU A 1 264 ? 31.943 5.767 -42.178 1.00 96.62 264 GLU A N 1
ATOM 2019 C CA . GLU A 1 264 ? 33.061 5.189 -41.415 1.00 96.62 264 GLU A CA 1
ATOM 2020 C C . GLU A 1 264 ? 32.841 5.307 -39.895 1.00 96.62 264 GLU A C 1
ATOM 2022 O O . GLU A 1 264 ? 33.012 4.335 -39.157 1.00 96.62 264 GLU A O 1
ATOM 2027 N N . ILE A 1 265 ? 32.377 6.472 -39.424 1.00 96.88 265 ILE A N 1
ATOM 2028 C CA . ILE A 1 265 ? 32.012 6.687 -38.013 1.00 96.88 265 ILE A CA 1
ATOM 2029 C C . ILE A 1 265 ? 30.863 5.752 -37.600 1.00 96.88 265 ILE A C 1
ATOM 2031 O O . ILE A 1 265 ? 30.911 5.133 -36.536 1.00 96.88 265 ILE A O 1
ATOM 2035 N N . THR A 1 266 ? 29.835 5.643 -38.444 1.00 96.06 266 THR A N 1
ATOM 2036 C CA . THR A 1 266 ? 28.651 4.804 -38.206 1.00 96.06 266 THR A CA 1
ATOM 2037 C C . THR A 1 266 ? 29.049 3.336 -38.100 1.00 96.06 266 THR A C 1
ATOM 2039 O O . THR A 1 266 ? 28.679 2.687 -37.126 1.00 96.06 266 THR A O 1
ATOM 2042 N N . ALA A 1 267 ? 29.865 2.827 -39.028 1.00 95.38 267 ALA A N 1
ATOM 2043 C CA . ALA A 1 267 ? 30.346 1.446 -39.013 1.00 95.38 267 ALA A CA 1
ATOM 2044 C C . ALA A 1 267 ? 31.078 1.101 -37.705 1.00 95.38 267 ALA A C 1
ATOM 2046 O O . ALA A 1 267 ? 30.790 0.072 -37.094 1.00 95.38 267 ALA A O 1
ATOM 2047 N N . TRP A 1 268 ? 31.948 1.997 -37.223 1.00 96.31 268 TRP A N 1
ATOM 2048 C CA . TRP A 1 268 ? 32.643 1.811 -35.946 1.00 96.31 268 TRP A CA 1
ATOM 2049 C C . TRP A 1 268 ? 31.672 1.729 -34.760 1.00 96.31 268 TRP A C 1
ATOM 2051 O O . TRP A 1 268 ? 31.794 0.854 -33.899 1.00 96.31 268 TRP A O 1
ATOM 2061 N N . TYR A 1 269 ? 30.677 2.621 -34.709 1.00 96.75 269 TYR A N 1
ATOM 2062 C CA . TYR A 1 269 ? 29.663 2.576 -33.658 1.00 96.75 269 TYR A CA 1
ATOM 2063 C C . TYR A 1 269 ? 28.788 1.324 -33.759 1.00 96.75 269 TYR A 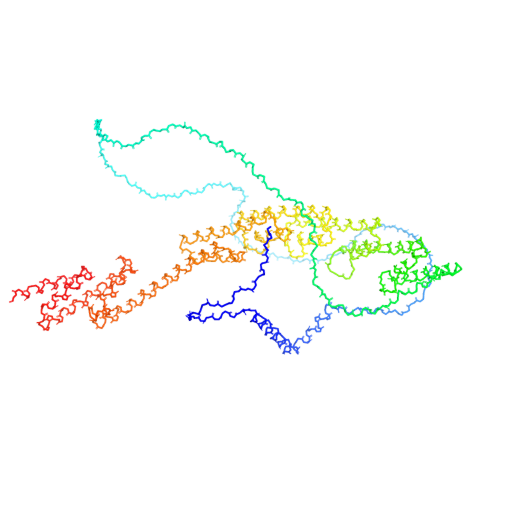C 1
ATOM 2065 O O . TYR A 1 269 ? 28.472 0.744 -32.728 1.00 96.75 269 TYR A O 1
ATOM 2073 N N . ILE A 1 270 ? 28.436 0.852 -34.955 1.00 96.12 270 ILE A N 1
ATOM 2074 C CA . ILE A 1 270 ? 27.674 -0.394 -35.117 1.00 96.12 270 ILE A CA 1
ATOM 2075 C C . ILE A 1 270 ? 28.446 -1.588 -34.556 1.00 96.12 270 ILE A C 1
ATOM 2077 O O . ILE A 1 270 ? 27.900 -2.312 -33.723 1.00 96.12 270 ILE A O 1
ATOM 2081 N N . GLU A 1 271 ? 29.720 -1.743 -34.920 1.00 95.62 271 GLU A N 1
ATOM 2082 C CA . GLU A 1 271 ? 30.587 -2.799 -34.380 1.00 95.62 271 GLU A CA 1
ATOM 2083 C C . GLU A 1 271 ? 30.671 -2.708 -32.850 1.00 95.62 271 GLU A C 1
ATOM 2085 O O . GLU A 1 271 ? 30.513 -3.699 -32.132 1.00 95.62 271 GLU A O 1
ATOM 2090 N N . ARG A 1 272 ? 30.832 -1.493 -32.311 1.00 95.88 272 ARG A N 1
ATOM 2091 C CA . ARG A 1 272 ? 30.896 -1.291 -30.862 1.00 95.88 272 ARG A CA 1
ATOM 2092 C C . ARG A 1 272 ? 29.567 -1.582 -30.158 1.00 95.88 272 ARG A C 1
ATOM 2094 O O . ARG A 1 272 ? 29.568 -2.066 -29.026 1.00 95.88 272 ARG A O 1
ATOM 2101 N N . GLY A 1 273 ? 28.445 -1.281 -30.802 1.00 95.25 273 GLY A N 1
ATOM 2102 C CA . GLY A 1 273 ? 27.103 -1.576 -30.309 1.00 95.25 273 GLY A CA 1
ATOM 2103 C C . GLY A 1 273 ? 26.857 -3.079 -30.249 1.00 95.25 273 GLY A C 1
ATOM 2104 O O . GLY A 1 273 ? 26.428 -3.579 -29.211 1.00 95.25 273 GLY A O 1
ATOM 2105 N N . GLN A 1 274 ? 27.217 -3.796 -31.317 1.00 94.00 274 GLN A N 1
ATOM 2106 C CA . GLN A 1 274 ? 27.174 -5.258 -31.383 1.00 94.00 274 GLN A CA 1
ATOM 2107 C C . GLN A 1 274 ? 28.049 -5.895 -30.303 1.00 94.00 274 GLN A C 1
ATOM 2109 O O . GLN A 1 274 ? 27.560 -6.733 -29.551 1.00 94.00 274 GLN A O 1
ATOM 2114 N N . TYR A 1 275 ? 29.280 -5.408 -30.126 1.00 94.81 275 TYR A N 1
ATOM 2115 C CA . TYR A 1 275 ? 30.150 -5.848 -29.037 1.00 94.81 275 TYR A CA 1
ATOM 2116 C C . TYR A 1 275 ? 29.460 -5.739 -27.667 1.00 94.81 275 TYR A C 1
ATOM 2118 O O . TYR A 1 275 ? 29.522 -6.663 -26.865 1.00 94.81 275 TYR A O 1
ATOM 2126 N N . TYR A 1 276 ? 28.766 -4.635 -27.368 1.00 94.44 276 TYR A N 1
ATOM 2127 C CA . TYR A 1 276 ? 28.062 -4.514 -26.086 1.00 94.44 276 TYR A CA 1
ATOM 2128 C C . TYR A 1 276 ? 26.836 -5.423 -25.966 1.00 94.44 276 TYR A C 1
ATOM 2130 O O . TYR A 1 276 ? 26.541 -5.863 -24.855 1.00 94.44 276 TYR A O 1
ATOM 2138 N N . LEU A 1 277 ? 26.145 -5.717 -27.071 1.00 91.62 277 LEU A N 1
ATOM 2139 C CA . LEU A 1 277 ? 25.062 -6.702 -27.079 1.00 91.62 277 LEU A CA 1
ATOM 2140 C C . LEU A 1 277 ? 25.580 -8.101 -26.732 1.00 91.62 277 LEU A C 1
ATOM 2142 O O . LEU A 1 277 ? 24.961 -8.785 -25.927 1.00 91.62 277 LEU A O 1
ATOM 2146 N N . GLU A 1 278 ? 26.722 -8.504 -27.290 1.00 91.69 278 GLU A N 1
ATOM 2147 C CA . GLU A 1 278 ? 27.347 -9.809 -27.022 1.00 91.69 278 GLU A CA 1
ATOM 2148 C C . GLU A 1 278 ? 27.822 -9.968 -25.573 1.00 91.69 278 GLU A C 1
ATOM 2150 O O . GLU A 1 278 ? 27.964 -11.084 -25.084 1.00 91.69 278 GLU A O 1
ATOM 2155 N N . GLN A 1 279 ? 28.069 -8.855 -24.880 1.00 91.56 279 GLN A N 1
ATOM 2156 C CA . GLN A 1 279 ? 28.454 -8.833 -23.467 1.00 91.56 279 GLN A CA 1
ATOM 2157 C C . GLN A 1 279 ? 27.250 -8.692 -22.518 1.00 91.56 279 GLN A C 1
ATOM 2159 O O . GLN A 1 279 ? 27.449 -8.411 -21.338 1.00 91.56 279 GLN A O 1
ATOM 2164 N N . ASP A 1 280 ? 26.016 -8.799 -23.025 1.00 90.12 280 ASP A N 1
ATOM 2165 C CA . ASP A 1 280 ? 24.768 -8.577 -22.279 1.00 90.12 280 ASP A CA 1
ATOM 2166 C C . ASP A 1 280 ? 24.667 -7.182 -21.616 1.00 90.12 280 ASP A C 1
ATOM 2168 O O . ASP A 1 280 ? 23.994 -6.975 -20.604 1.00 90.12 280 ASP A O 1
ATOM 2172 N N . ARG A 1 281 ? 25.325 -6.167 -22.196 1.00 90.75 281 ARG A N 1
ATOM 2173 C CA . ARG A 1 281 ? 25.360 -4.786 -21.677 1.00 90.75 281 ARG A CA 1
ATOM 2174 C C . ARG A 1 281 ? 24.348 -3.903 -22.403 1.00 90.75 281 ARG A C 1
ATOM 2176 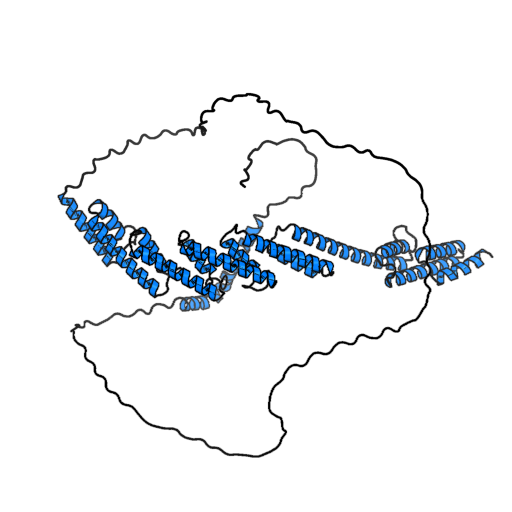O O . ARG A 1 281 ? 24.723 -3.053 -23.214 1.00 90.75 281 ARG A O 1
ATOM 2183 N N . PHE A 1 282 ? 23.063 -4.098 -22.103 1.00 88.88 282 PHE A N 1
ATOM 2184 C CA . PHE A 1 282 ? 21.948 -3.457 -22.815 1.00 88.88 282 PHE A CA 1
ATOM 2185 C C . PHE A 1 282 ? 21.583 -2.043 -22.302 1.00 88.88 282 PHE A C 1
ATOM 2187 O O . PHE A 1 282 ? 21.698 -1.084 -23.064 1.00 88.88 282 PHE A O 1
ATOM 2194 N N . PHE A 1 283 ? 21.160 -1.917 -21.032 1.00 82.44 283 PHE A N 1
ATOM 2195 C CA . PHE A 1 283 ? 20.592 -0.711 -20.375 1.00 82.44 283 PHE A CA 1
ATOM 2196 C C . PHE A 1 283 ? 21.226 -0.519 -18.969 1.00 82.44 283 PHE A C 1
ATOM 2198 O O . PHE A 1 283 ? 22.010 -1.381 -18.574 1.00 82.44 283 PHE A O 1
ATOM 2205 N N . PRO A 1 284 ? 21.068 0.622 -18.258 1.00 62.81 284 PRO A N 1
ATOM 2206 C CA . PRO A 1 284 ? 22.123 1.127 -17.362 1.00 62.81 284 PRO A CA 1
ATOM 2207 C C . PRO A 1 284 ? 22.305 0.257 -16.092 1.00 62.81 284 PRO A C 1
ATOM 2209 O O . PRO A 1 284 ? 21.338 -0.397 -15.715 1.00 62.81 284 PRO A O 1
ATOM 2212 N N . PRO A 1 285 ? 23.477 0.250 -15.394 1.00 49.25 285 PRO A N 1
ATOM 2213 C CA . PRO A 1 285 ? 24.515 1.296 -15.369 1.00 49.25 285 PRO A CA 1
ATOM 2214 C C . PRO A 1 285 ? 25.988 0.839 -15.567 1.00 49.25 285 PRO A C 1
ATOM 2216 O O . PRO A 1 285 ? 26.417 -0.232 -15.150 1.00 49.25 285 PRO A O 1
ATOM 2219 N N . GLY A 1 286 ? 26.797 1.728 -16.166 1.00 62.12 286 GLY A N 1
ATOM 2220 C CA . GLY A 1 286 ? 28.255 1.612 -16.345 1.00 62.12 286 GLY A CA 1
ATOM 2221 C C . GLY A 1 286 ? 28.748 2.361 -17.595 1.00 62.12 286 GLY A C 1
ATOM 2222 O O . GLY A 1 286 ? 27.958 2.648 -18.494 1.00 62.12 286 GLY A O 1
ATOM 2223 N N . LYS A 1 287 ? 30.050 2.688 -17.690 1.00 72.88 287 LYS A N 1
ATOM 2224 C CA . LYS A 1 287 ? 30.617 3.346 -18.889 1.00 72.88 287 LYS A CA 1
ATOM 2225 C C . LYS A 1 287 ? 30.514 2.418 -20.111 1.00 72.88 287 LYS A C 1
ATOM 2227 O O . LYS A 1 287 ? 31.196 1.393 -20.167 1.00 72.88 287 LYS A O 1
ATOM 2232 N N . GLY A 1 288 ? 29.687 2.808 -21.083 1.00 82.06 288 GLY A N 1
ATOM 2233 C CA . GLY A 1 288 ? 29.517 2.152 -22.384 1.00 82.06 288 GLY A CA 1
ATOM 2234 C C . GLY A 1 288 ? 28.565 0.955 -22.355 1.00 82.06 288 GLY A C 1
ATOM 2235 O O . GLY A 1 288 ? 28.877 -0.081 -21.784 1.00 82.06 288 GLY A O 1
ATOM 2236 N N . ASN A 1 289 ? 27.408 1.084 -22.989 1.00 93.06 289 ASN A N 1
ATOM 2237 C CA . ASN A 1 289 ? 26.457 -0.003 -23.215 1.00 93.06 289 ASN A CA 1
ATOM 2238 C C . ASN A 1 289 ? 25.870 0.139 -24.625 1.00 93.06 289 ASN A C 1
ATOM 2240 O O . ASN A 1 289 ? 26.045 1.177 -25.273 1.00 93.06 289 ASN A O 1
ATOM 2244 N N . ALA A 1 290 ? 25.194 -0.901 -25.105 1.00 93.62 290 ALA A N 1
ATOM 2245 C CA . ALA A 1 290 ? 24.637 -0.926 -26.452 1.00 93.62 290 ALA A CA 1
ATOM 2246 C C . ALA A 1 290 ? 23.614 0.203 -26.674 1.00 93.62 290 ALA A C 1
ATOM 2248 O O . ALA A 1 290 ? 23.579 0.786 -27.756 1.00 93.62 290 ALA A O 1
ATOM 2249 N N . TYR A 1 291 ? 22.848 0.587 -25.646 1.00 93.62 291 TYR A N 1
ATOM 2250 C CA . TYR A 1 291 ? 21.919 1.710 -25.739 1.00 93.62 291 TYR A CA 1
ATOM 2251 C C . TYR A 1 291 ? 22.619 3.066 -25.925 1.00 93.62 291 TYR A C 1
ATOM 2253 O O . TYR A 1 291 ? 22.218 3.838 -26.789 1.00 93.62 291 TYR A O 1
ATOM 2261 N N . THR A 1 292 ? 23.701 3.354 -25.194 1.00 92.50 292 THR A N 1
ATOM 2262 C CA . THR A 1 292 ? 24.495 4.583 -25.386 1.00 92.50 292 THR A CA 1
ATOM 2263 C C . THR A 1 292 ? 25.017 4.679 -26.816 1.00 92.50 292 THR A C 1
ATOM 2265 O O . THR A 1 292 ? 25.004 5.751 -27.415 1.00 92.50 292 THR A O 1
ATOM 2268 N N . ILE A 1 293 ? 25.453 3.553 -27.380 1.00 95.19 293 ILE A N 1
ATOM 2269 C CA . ILE A 1 293 ? 25.905 3.495 -28.769 1.00 95.19 293 ILE A CA 1
ATOM 2270 C C . ILE A 1 293 ? 24.748 3.746 -29.741 1.00 95.19 293 ILE A C 1
ATOM 2272 O O . ILE A 1 293 ? 24.892 4.554 -30.656 1.00 95.19 293 ILE A O 1
ATOM 2276 N N . TYR A 1 294 ? 23.587 3.134 -29.501 1.00 95.06 294 TYR A N 1
ATOM 2277 C CA . TYR A 1 294 ? 22.373 3.413 -30.264 1.00 95.06 294 TYR A CA 1
ATOM 2278 C C . TYR A 1 294 ? 21.981 4.899 -30.215 1.00 95.06 294 TYR A C 1
ATOM 2280 O O . TYR A 1 294 ? 21.690 5.469 -31.257 1.00 95.06 294 TYR A O 1
ATOM 2288 N N . GLN A 1 295 ? 22.039 5.562 -29.056 1.00 93.69 295 GLN A N 1
ATOM 2289 C CA . GLN A 1 295 ? 21.736 6.997 -28.953 1.00 93.69 295 GLN A CA 1
ATOM 2290 C C . GLN A 1 295 ? 22.673 7.858 -29.807 1.00 93.69 295 GLN A C 1
ATOM 2292 O O . GLN A 1 295 ? 22.238 8.840 -30.405 1.00 93.69 295 GLN A O 1
ATOM 2297 N N . ILE A 1 296 ? 23.961 7.504 -29.872 1.00 94.50 296 ILE A N 1
ATOM 2298 C CA . ILE A 1 296 ? 24.910 8.196 -30.749 1.00 94.50 296 ILE A CA 1
ATOM 2299 C C . ILE A 1 296 ? 24.516 7.977 -32.213 1.00 94.50 296 ILE A C 1
ATOM 2301 O O . ILE A 1 296 ? 24.426 8.943 -32.967 1.00 94.50 296 ILE A O 1
ATOM 2305 N N . LEU A 1 297 ? 24.230 6.731 -32.595 1.00 95.94 297 LEU A N 1
ATOM 2306 C CA . LEU A 1 297 ? 23.821 6.354 -33.949 1.00 95.94 297 LEU A CA 1
ATOM 2307 C C . LEU A 1 297 ? 22.504 7.004 -34.387 1.00 95.94 297 LEU A C 1
ATOM 2309 O O . LEU A 1 297 ? 22.410 7.470 -35.517 1.00 95.94 297 LEU A O 1
ATOM 2313 N N . GLU A 1 298 ? 21.519 7.109 -33.498 1.00 95.56 298 GLU A N 1
ATOM 2314 C CA . GLU A 1 298 ? 20.246 7.791 -33.756 1.00 95.56 298 GLU A CA 1
ATOM 2315 C C . GLU A 1 298 ? 20.463 9.278 -34.088 1.00 95.56 298 GLU A C 1
ATOM 2317 O O . GLU A 1 298 ? 19.760 9.840 -34.922 1.00 95.56 298 GLU A O 1
ATOM 2322 N N . ASN A 1 299 ? 21.479 9.917 -33.499 1.00 94.50 299 ASN A N 1
ATOM 2323 C CA . ASN A 1 299 ? 21.787 11.322 -33.771 1.00 94.50 299 ASN A CA 1
ATOM 2324 C C . ASN A 1 299 ? 22.562 11.534 -35.081 1.00 94.50 299 ASN A C 1
ATOM 2326 O O . ASN A 1 299 ? 22.385 12.566 -35.729 1.00 94.50 299 ASN A O 1
ATOM 2330 N N . ILE A 1 300 ? 23.445 10.603 -35.458 1.00 95.50 300 ILE A N 1
ATOM 2331 C CA . ILE A 1 300 ? 24.333 10.777 -36.623 1.00 95.50 300 ILE A CA 1
ATOM 2332 C C . ILE A 1 300 ? 23.814 10.093 -37.894 1.00 95.50 300 ILE A C 1
ATOM 2334 O O . ILE A 1 300 ? 24.082 10.564 -38.998 1.00 95.50 300 ILE A O 1
ATOM 2338 N N . ALA A 1 301 ? 23.073 8.994 -37.749 1.00 96.00 301 ALA A N 1
ATOM 2339 C CA . ALA A 1 301 ? 22.615 8.139 -38.838 1.00 96.00 301 ALA A CA 1
ATOM 2340 C C . ALA A 1 301 ? 21.284 7.419 -38.496 1.00 96.00 301 ALA A C 1
ATOM 2342 O O . ALA A 1 301 ? 21.214 6.188 -38.556 1.00 96.00 301 ALA A O 1
ATOM 2343 N N . PRO A 1 302 ? 20.188 8.148 -38.189 1.00 95.50 302 PRO A N 1
ATOM 2344 C CA . PRO A 1 302 ? 18.907 7.543 -37.784 1.00 95.50 302 PRO A CA 1
ATOM 2345 C C . PRO A 1 302 ? 18.249 6.699 -38.883 1.00 95.50 302 PRO A C 1
ATOM 2347 O O . PRO A 1 302 ? 17.435 5.814 -38.616 1.00 95.50 302 PRO A O 1
ATOM 2350 N N . GLN A 1 303 ? 18.558 6.989 -40.150 1.00 95.12 303 GLN A N 1
ATOM 2351 C CA . GLN A 1 303 ? 17.981 6.269 -41.284 1.00 95.12 303 GLN A CA 1
ATOM 2352 C C . GLN A 1 303 ? 18.765 5.022 -41.683 1.00 95.12 303 GLN A C 1
ATOM 2354 O O . GLN A 1 303 ? 18.222 4.222 -42.451 1.00 95.12 303 GLN A O 1
ATOM 2359 N N . ASP A 1 304 ? 19.975 4.850 -41.148 1.00 96.00 304 ASP A N 1
ATOM 2360 C CA . ASP A 1 304 ? 20.823 3.703 -41.437 1.00 96.00 304 ASP A CA 1
ATOM 2361 C C . ASP A 1 304 ? 20.146 2.385 -41.028 1.00 96.00 304 ASP A C 1
ATOM 2363 O O . ASP A 1 304 ? 19.444 2.294 -40.013 1.00 96.00 304 ASP A O 1
ATOM 2367 N N . THR A 1 305 ? 20.326 1.360 -41.863 1.00 96.50 305 THR A N 1
ATOM 2368 C CA . THR A 1 305 ? 19.665 0.064 -41.664 1.00 96.50 305 THR A CA 1
ATOM 2369 C C . THR A 1 305 ? 20.207 -0.632 -40.420 1.00 96.50 305 THR A C 1
ATOM 2371 O O . THR A 1 305 ? 19.417 -1.152 -39.634 1.00 96.50 305 THR A O 1
ATOM 2374 N N . HIS A 1 306 ? 21.516 -0.569 -40.173 1.00 95.25 306 HIS A N 1
ATOM 2375 C CA . HIS A 1 306 ? 22.128 -1.199 -39.008 1.00 95.25 306 HIS A CA 1
ATOM 2376 C C . HIS A 1 306 ? 21.799 -0.453 -37.711 1.00 95.25 306 HIS A C 1
ATOM 2378 O O . HIS A 1 306 ? 21.594 -1.093 -36.680 1.00 95.25 306 HIS A O 1
ATOM 2384 N N . THR A 1 307 ? 21.639 0.876 -37.745 1.00 95.56 307 THR A N 1
ATOM 2385 C CA . THR A 1 307 ? 21.098 1.640 -36.602 1.00 95.56 307 THR A CA 1
ATOM 2386 C C . THR A 1 307 ? 19.705 1.136 -36.214 1.00 95.56 307 THR A C 1
ATOM 2388 O O . THR A 1 307 ? 19.433 0.865 -35.039 1.00 95.56 307 THR A O 1
ATOM 2391 N N . LYS A 1 308 ? 18.822 0.943 -37.204 1.00 96.44 308 LYS A N 1
ATOM 2392 C CA . LYS A 1 308 ? 17.473 0.389 -36.994 1.00 96.44 308 LYS A CA 1
ATOM 2393 C C . LYS A 1 308 ? 17.518 -1.061 -36.503 1.00 96.44 308 LYS A C 1
ATOM 2395 O O . LYS A 1 308 ? 16.742 -1.427 -35.621 1.00 96.44 308 LYS A O 1
ATOM 2400 N N . GLU A 1 309 ? 18.423 -1.885 -37.027 1.00 95.50 309 GLU A N 1
ATOM 2401 C CA . GLU A 1 309 ? 18.635 -3.264 -36.564 1.00 95.50 309 GLU A CA 1
ATOM 2402 C C . GLU A 1 309 ? 19.120 -3.317 -35.110 1.00 95.50 309 GLU A C 1
ATOM 2404 O O . GLU A 1 309 ? 18.587 -4.100 -34.320 1.00 95.50 309 GLU A O 1
ATOM 2409 N N . LEU A 1 310 ? 20.066 -2.454 -34.722 1.00 94.56 310 LEU A N 1
ATOM 2410 C CA . LEU A 1 310 ? 20.556 -2.342 -33.346 1.00 94.56 310 LEU A CA 1
ATOM 2411 C C . LEU A 1 310 ? 19.418 -1.962 -32.390 1.00 94.56 310 LEU A C 1
ATOM 2413 O O . LEU A 1 310 ? 19.223 -2.625 -31.368 1.00 94.56 310 LEU A O 1
ATOM 2417 N N . ARG A 1 311 ? 18.609 -0.960 -32.758 1.00 96.00 311 ARG A N 1
ATOM 2418 C CA . ARG A 1 311 ? 17.393 -0.573 -32.024 1.00 96.00 311 ARG A CA 1
ATOM 2419 C C . ARG A 1 311 ? 16.442 -1.756 -31.840 1.00 96.00 311 ARG A C 1
ATOM 2421 O O . ARG A 1 311 ? 16.019 -2.052 -30.724 1.00 96.00 311 ARG A O 1
ATOM 2428 N N . ASN A 1 312 ? 16.104 -2.440 -32.931 1.00 96.31 312 ASN A N 1
ATOM 2429 C CA . ASN A 1 312 ? 15.166 -3.563 -32.905 1.00 96.31 312 ASN A CA 1
ATOM 2430 C C . ASN A 1 312 ? 15.706 -4.735 -32.076 1.00 96.31 312 ASN A C 1
ATOM 2432 O O . ASN A 1 312 ? 14.939 -5.394 -31.373 1.00 96.31 312 ASN A O 1
ATOM 2436 N N . THR A 1 313 ? 17.019 -4.966 -32.109 1.00 95.50 313 THR A N 1
ATOM 2437 C CA . THR A 1 313 ? 17.684 -5.993 -31.302 1.00 95.50 313 THR A CA 1
ATOM 2438 C C . THR A 1 313 ? 17.590 -5.667 -29.816 1.00 95.50 313 THR A C 1
ATOM 2440 O O . THR A 1 313 ? 17.185 -6.526 -29.036 1.00 95.50 313 THR A O 1
ATOM 2443 N N . LEU A 1 314 ? 17.872 -4.419 -29.425 1.00 95.19 314 LEU A N 1
ATOM 2444 C CA . LEU A 1 314 ? 17.719 -3.955 -28.043 1.00 95.19 314 LEU A CA 1
ATOM 2445 C C . LEU A 1 314 ? 16.292 -4.174 -27.525 1.00 95.19 314 LEU A C 1
ATOM 2447 O O . LEU A 1 314 ? 16.105 -4.763 -26.460 1.00 95.19 314 LEU A O 1
ATOM 2451 N N . ILE A 1 315 ? 15.290 -3.760 -28.304 1.00 96.31 315 ILE A N 1
ATOM 2452 C CA . ILE A 1 315 ? 13.874 -3.920 -27.946 1.00 96.31 315 ILE A CA 1
ATOM 2453 C C . ILE A 1 315 ? 13.508 -5.402 -27.818 1.00 96.31 315 ILE A C 1
ATOM 2455 O O . ILE A 1 315 ? 12.902 -5.804 -26.827 1.00 96.31 315 ILE A O 1
ATOM 2459 N N . THR A 1 316 ? 13.916 -6.228 -28.785 1.00 96.12 316 THR A N 1
ATOM 2460 C CA . THR A 1 316 ? 13.615 -7.669 -28.802 1.00 96.12 316 THR A CA 1
ATOM 2461 C C . THR A 1 316 ? 14.222 -8.389 -27.599 1.00 96.12 316 THR A C 1
ATOM 2463 O O . THR A 1 316 ? 13.554 -9.222 -26.984 1.00 96.12 316 THR A O 1
ATOM 2466 N N . GLN A 1 317 ? 15.465 -8.064 -27.228 1.00 94.62 317 GLN A N 1
ATOM 2467 C CA . GLN A 1 317 ? 16.127 -8.676 -26.073 1.00 94.62 317 GLN A CA 1
ATOM 2468 C C . GLN A 1 317 ? 15.445 -8.293 -24.756 1.00 94.62 317 GLN A C 1
ATOM 2470 O O . GLN A 1 317 ? 15.186 -9.163 -23.926 1.00 94.62 317 GLN A O 1
ATOM 2475 N N . GLN A 1 318 ? 15.070 -7.024 -24.580 1.00 95.12 318 GLN A N 1
ATOM 2476 C CA . GLN A 1 318 ? 14.341 -6.597 -23.382 1.00 95.12 318 GLN A CA 1
ATOM 2477 C C . GLN A 1 318 ? 12.926 -7.182 -23.328 1.00 95.12 318 GLN A C 1
ATOM 2479 O O . GLN A 1 318 ? 12.487 -7.639 -22.276 1.00 95.12 318 GLN A O 1
ATOM 2484 N N . GLU A 1 319 ? 12.215 -7.259 -24.456 1.00 96.81 319 GLU A N 1
ATOM 2485 C CA . GLU A 1 319 ? 10.902 -7.909 -24.501 1.00 96.81 319 GLU A CA 1
ATOM 2486 C C . GLU A 1 319 ? 11.010 -9.398 -24.131 1.00 96.81 319 GLU A C 1
ATOM 2488 O O . GLU A 1 319 ? 10.177 -9.925 -23.384 1.00 96.81 319 GLU A O 1
ATOM 2493 N N . LYS A 1 320 ? 12.045 -10.088 -24.630 1.00 96.81 320 LYS A N 1
ATOM 2494 C CA . LYS A 1 320 ? 12.337 -11.480 -24.273 1.00 96.81 320 LYS A CA 1
ATOM 2495 C C . LYS A 1 320 ? 12.595 -11.614 -22.772 1.00 96.81 320 LYS A C 1
ATOM 2497 O O . LYS A 1 320 ? 11.942 -12.446 -22.141 1.00 96.81 320 LYS A O 1
ATOM 2502 N N . LEU A 1 321 ? 13.466 -10.774 -22.213 1.00 95.62 321 LEU A N 1
ATOM 2503 C CA . LEU A 1 321 ? 13.788 -10.769 -20.789 1.00 95.62 321 LEU A CA 1
ATOM 2504 C C . LEU A 1 321 ? 12.535 -10.528 -19.939 1.00 95.62 321 LEU A C 1
ATOM 2506 O O . LEU A 1 321 ? 12.240 -11.327 -19.055 1.00 95.62 321 LEU A O 1
ATOM 2510 N N . ALA A 1 322 ? 11.730 -9.508 -20.249 1.00 97.44 322 ALA A N 1
ATOM 2511 C CA . ALA A 1 322 ? 10.478 -9.242 -19.539 1.00 97.44 322 ALA A CA 1
ATOM 2512 C C . ALA A 1 322 ? 9.546 -10.463 -19.554 1.00 97.44 322 ALA A C 1
ATOM 2514 O O . ALA A 1 322 ? 9.010 -10.854 -18.519 1.00 97.44 322 ALA A O 1
ATOM 2515 N N . LYS A 1 323 ? 9.390 -11.126 -20.708 1.00 97.69 323 LYS A N 1
ATOM 2516 C CA . LYS A 1 323 ? 8.582 -12.353 -20.826 1.00 97.69 323 LYS A CA 1
ATOM 2517 C C . LYS A 1 323 ? 9.145 -13.525 -20.024 1.00 97.69 323 LYS A C 1
ATOM 2519 O O . LYS A 1 323 ? 8.365 -14.381 -19.612 1.00 97.69 323 LYS A O 1
ATOM 2524 N N . GLU A 1 324 ? 10.460 -13.628 -19.863 1.00 97.81 324 GLU A N 1
ATOM 2525 C CA . GLU A 1 324 ? 11.093 -14.620 -18.981 1.00 97.81 324 GLU A CA 1
ATOM 2526 C C . GLU A 1 324 ? 10.758 -14.312 -17.522 1.00 97.81 324 GLU A C 1
ATOM 2528 O O . GLU A 1 324 ? 10.192 -15.163 -16.843 1.00 97.81 324 GLU A O 1
ATOM 2533 N N . ARG A 1 325 ? 10.917 -13.056 -17.088 1.00 97.56 325 ARG A N 1
ATOM 2534 C CA . ARG A 1 325 ? 10.524 -12.622 -15.736 1.00 97.56 325 ARG A CA 1
ATOM 2535 C C . ARG A 1 325 ? 9.051 -12.875 -15.439 1.00 97.56 325 ARG A C 1
ATOM 2537 O O . ARG A 1 325 ? 8.709 -13.352 -14.361 1.00 97.56 325 ARG A O 1
ATOM 2544 N N . MET A 1 326 ? 8.171 -12.633 -16.410 1.00 97.75 326 MET A N 1
ATOM 2545 C CA . MET A 1 326 ? 6.748 -12.950 -16.278 1.00 97.75 326 MET A CA 1
ATOM 2546 C C . MET A 1 326 ? 6.485 -14.452 -16.130 1.00 97.75 326 MET A C 1
ATOM 2548 O O . MET A 1 326 ? 5.644 -14.835 -15.317 1.00 97.75 326 MET A O 1
ATOM 2552 N N . ARG A 1 327 ? 7.192 -15.301 -16.891 1.00 97.44 327 ARG A N 1
ATOM 2553 C CA . ARG A 1 327 ? 7.099 -16.768 -16.777 1.00 97.44 327 ARG A CA 1
ATOM 2554 C C . ARG A 1 327 ? 7.568 -17.258 -15.409 1.00 97.44 327 ARG A C 1
ATOM 2556 O O . ARG A 1 327 ? 6.916 -18.120 -14.828 1.00 97.44 327 ARG A O 1
ATOM 2563 N N . ASP A 1 328 ? 8.602 -16.628 -14.869 1.00 96.88 328 ASP A N 1
ATOM 2564 C CA . ASP A 1 328 ? 9.157 -16.927 -13.547 1.00 96.88 328 ASP A CA 1
ATOM 2565 C C . ASP A 1 328 ? 8.362 -16.276 -12.398 1.00 96.88 328 ASP A C 1
ATOM 2567 O O . ASP A 1 328 ? 8.779 -16.316 -11.243 1.00 96.88 328 ASP A O 1
ATOM 2571 N N . ASN A 1 329 ? 7.213 -15.652 -12.697 1.00 96.06 329 ASN A N 1
ATOM 2572 C CA . ASN A 1 329 ? 6.370 -14.910 -11.752 1.00 96.06 329 ASN A CA 1
ATOM 2573 C C . ASN A 1 329 ? 7.082 -13.737 -11.032 1.00 96.06 329 ASN A C 1
ATOM 2575 O O . ASN A 1 329 ? 6.565 -13.193 -10.050 1.00 96.06 329 ASN A O 1
ATOM 2579 N N . LYS A 1 330 ? 8.218 -13.276 -11.566 1.00 96.94 330 LYS A N 1
ATOM 2580 C CA . LYS A 1 330 ? 8.944 -12.067 -11.152 1.00 96.94 330 LYS A CA 1
ATOM 2581 C C . LYS A 1 330 ? 8.311 -10.822 -11.777 1.00 96.94 330 LYS A C 1
ATOM 2583 O O . LYS A 1 330 ? 8.883 -10.181 -12.654 1.00 96.94 330 LYS A O 1
ATOM 2588 N N . LEU A 1 331 ? 7.063 -10.525 -11.413 1.00 97.19 331 LEU A N 1
ATOM 2589 C CA . LEU A 1 331 ? 6.303 -9.439 -12.051 1.00 97.19 331 LEU A CA 1
ATOM 2590 C C . LEU A 1 331 ? 6.695 -8.052 -11.540 1.00 97.19 331 LEU A C 1
ATOM 2592 O O . LEU A 1 331 ? 6.911 -7.159 -12.349 1.00 97.19 331 LEU A O 1
ATOM 2596 N N . ILE A 1 332 ? 6.765 -7.906 -10.218 1.00 96.56 332 ILE A N 1
ATOM 2597 C CA . ILE A 1 332 ? 7.054 -6.649 -9.505 1.00 96.56 332 ILE A CA 1
ATOM 2598 C C . ILE A 1 332 ? 8.287 -6.759 -8.600 1.00 96.56 332 ILE A C 1
ATOM 2600 O O . ILE A 1 332 ? 8.865 -5.748 -8.239 1.00 96.56 332 ILE A O 1
ATOM 2604 N N . ALA A 1 333 ? 8.683 -7.987 -8.253 1.00 94.88 333 ALA A N 1
ATOM 2605 C CA . ALA A 1 333 ? 9.777 -8.287 -7.343 1.00 94.88 333 ALA A CA 1
ATOM 2606 C C . ALA A 1 333 ? 10.653 -9.428 -7.905 1.00 94.88 333 ALA A C 1
ATOM 2608 O O . ALA A 1 333 ? 10.129 -10.279 -8.644 1.00 94.88 333 ALA A O 1
ATOM 2609 N N . PRO A 1 334 ? 11.949 -9.484 -7.544 1.00 95.19 334 PRO A N 1
ATOM 2610 C CA . PRO A 1 334 ? 12.645 -8.489 -6.720 1.00 95.19 334 PRO A CA 1
ATOM 2611 C C . PRO A 1 334 ? 12.903 -7.179 -7.486 1.00 95.19 334 PRO A C 1
ATOM 2613 O O . PRO A 1 334 ? 12.943 -7.185 -8.716 1.00 95.19 334 PRO A O 1
ATOM 2616 N N . GLU A 1 335 ? 13.041 -6.070 -6.754 1.00 91.62 335 GLU A N 1
ATOM 2617 C CA . GLU A 1 335 ? 13.312 -4.739 -7.319 1.00 91.62 335 GLU A CA 1
ATOM 2618 C C . GLU A 1 335 ? 14.597 -4.746 -8.165 1.00 91.62 335 GLU A C 1
ATOM 2620 O O . GLU A 1 335 ? 15.622 -5.303 -7.765 1.00 91.62 335 GLU A O 1
ATOM 2625 N N . GLY A 1 336 ? 14.529 -4.152 -9.357 1.00 91.06 336 GLY A N 1
ATOM 2626 C CA . GLY A 1 336 ? 15.621 -4.123 -10.333 1.00 91.06 336 GLY A CA 1
ATOM 2627 C C . GLY A 1 336 ? 15.774 -5.403 -11.166 1.00 91.06 336 GLY A C 1
ATOM 2628 O O . GLY A 1 336 ? 16.597 -5.433 -12.080 1.00 91.06 336 GLY A O 1
ATOM 2629 N N . ASP A 1 337 ? 14.996 -6.453 -10.888 1.00 94.50 337 ASP A N 1
ATOM 2630 C CA . ASP A 1 337 ? 15.069 -7.762 -11.556 1.00 94.50 337 ASP A CA 1
ATOM 2631 C C . ASP A 1 337 ? 13.674 -8.318 -11.922 1.00 94.50 337 ASP A C 1
ATOM 2633 O O . ASP A 1 337 ? 13.483 -9.531 -12.104 1.00 94.50 337 ASP A O 1
ATOM 2637 N N . SER A 1 338 ? 12.682 -7.430 -12.037 1.00 96.56 338 SER A N 1
ATOM 2638 C CA . SER A 1 338 ? 11.292 -7.768 -12.342 1.00 96.56 338 SER A CA 1
ATOM 2639 C C . SER A 1 338 ? 10.885 -7.440 -13.785 1.00 96.56 338 SER A C 1
ATOM 2641 O O . SER A 1 338 ? 11.538 -6.689 -14.510 1.00 96.56 338 SER A O 1
ATOM 2643 N N . ALA A 1 339 ? 9.760 -8.005 -14.230 1.00 97.69 339 ALA A N 1
ATOM 2644 C CA . ALA A 1 339 ? 9.163 -7.672 -15.521 1.00 97.69 339 ALA A CA 1
ATOM 2645 C C . ALA A 1 339 ? 8.746 -6.193 -15.607 1.00 97.69 339 ALA A C 1
ATOM 2647 O O . ALA A 1 339 ? 8.809 -5.609 -16.690 1.00 97.69 339 ALA A O 1
ATOM 2648 N N . LEU A 1 340 ? 8.319 -5.601 -14.484 1.00 97.50 340 LEU A N 1
ATOM 2649 C CA . LEU A 1 340 ? 7.991 -4.183 -14.384 1.00 97.50 340 LEU A CA 1
ATOM 2650 C C . LEU A 1 340 ? 9.225 -3.309 -14.621 1.00 97.50 340 LEU A C 1
ATOM 2652 O O . LEU A 1 340 ? 9.133 -2.375 -15.413 1.00 97.50 340 LEU A O 1
ATOM 2656 N N . ASP A 1 341 ? 10.367 -3.645 -14.019 1.00 95.81 341 ASP A N 1
ATOM 2657 C CA . ASP A 1 341 ? 11.617 -2.887 -14.189 1.00 95.81 341 ASP A CA 1
ATOM 2658 C C . ASP A 1 341 ? 12.073 -2.896 -15.653 1.00 95.81 341 ASP A C 1
ATOM 2660 O O . ASP A 1 341 ? 12.359 -1.855 -16.246 1.00 95.81 341 ASP A O 1
ATOM 2664 N N . VAL A 1 342 ? 12.050 -4.074 -16.286 1.00 96.19 342 VAL A N 1
ATOM 2665 C CA . VAL A 1 342 ? 12.391 -4.219 -17.710 1.00 96.19 342 VAL A CA 1
ATOM 2666 C C . VAL A 1 342 ? 11.421 -3.430 -18.599 1.00 96.19 342 VAL A C 1
ATOM 2668 O O . VAL A 1 342 ? 11.834 -2.788 -19.567 1.00 96.19 342 VAL A O 1
ATOM 2671 N N . TYR A 1 343 ? 10.124 -3.443 -18.275 1.00 97.62 343 TYR A N 1
ATOM 2672 C CA . TYR A 1 343 ? 9.136 -2.631 -18.984 1.00 97.62 343 TYR A CA 1
ATOM 2673 C C . TYR A 1 343 ? 9.391 -1.129 -18.808 1.00 97.62 343 TYR A C 1
ATOM 2675 O O . TYR A 1 343 ? 9.311 -0.401 -19.791 1.00 97.62 343 TYR A O 1
ATOM 2683 N N . GLN A 1 344 ? 9.729 -0.656 -17.607 1.00 96.38 344 GLN A N 1
ATOM 2684 C CA . GLN A 1 344 ? 10.023 0.759 -17.359 1.00 96.38 344 GLN A CA 1
ATOM 2685 C C . GLN A 1 344 ? 11.221 1.244 -18.180 1.00 96.38 344 GLN A C 1
ATOM 2687 O O . GLN A 1 344 ? 11.168 2.337 -18.740 1.00 96.38 344 GLN A O 1
ATOM 2692 N N . VAL A 1 345 ? 12.255 0.411 -18.331 1.00 94.00 345 VAL A N 1
ATOM 2693 C CA . VAL A 1 345 ? 13.383 0.680 -19.237 1.00 94.00 345 VAL A CA 1
ATOM 2694 C C . VAL A 1 345 ? 12.895 0.832 -20.684 1.00 94.00 345 VAL A C 1
ATOM 2696 O O . VAL A 1 345 ? 13.233 1.805 -21.360 1.00 94.00 345 VAL A O 1
ATOM 2699 N N . LEU A 1 346 ? 12.064 -0.095 -21.168 1.00 96.00 346 LEU A N 1
ATOM 2700 C CA . LEU A 1 346 ? 11.500 -0.019 -22.520 1.00 96.00 346 LEU A CA 1
ATOM 2701 C C . LEU A 1 346 ? 10.575 1.187 -22.722 1.00 96.00 346 LEU A C 1
ATOM 2703 O O . LEU A 1 346 ? 10.615 1.801 -23.784 1.00 96.00 346 LEU A O 1
ATOM 2707 N N . GLU A 1 347 ? 9.763 1.541 -21.731 1.00 96.81 347 GLU A N 1
ATOM 2708 C CA . GLU A 1 347 ? 8.866 2.699 -21.779 1.00 96.81 347 GLU A CA 1
ATOM 2709 C C . GLU A 1 347 ? 9.656 4.012 -21.764 1.00 96.81 347 GLU A C 1
ATOM 2711 O O . GLU A 1 347 ? 9.326 4.937 -22.499 1.00 96.81 347 GLU A O 1
ATOM 2716 N N . GLN A 1 348 ? 10.740 4.092 -20.987 1.00 94.75 348 GLN A N 1
ATOM 2717 C CA . GLN A 1 348 ? 11.597 5.276 -20.936 1.00 94.75 348 GLN A CA 1
ATOM 2718 C C . GLN A 1 348 ? 12.281 5.547 -22.280 1.00 94.75 348 GLN A C 1
ATOM 2720 O O . GLN A 1 348 ? 12.378 6.700 -22.704 1.00 94.75 348 GLN A O 1
ATOM 2725 N N . TYR A 1 349 ? 12.780 4.500 -22.939 1.00 92.69 349 TYR A N 1
ATOM 2726 C CA . TYR A 1 349 ? 13.633 4.650 -24.120 1.00 92.69 349 TYR A CA 1
ATOM 2727 C C . TYR A 1 349 ? 12.905 4.414 -25.450 1.00 92.69 349 TYR A C 1
ATOM 2729 O O . TYR A 1 349 ? 13.290 4.984 -26.470 1.00 92.69 349 TYR A O 1
ATOM 2737 N N . PHE A 1 350 ? 11.828 3.625 -25.459 1.00 95.94 350 PHE A N 1
ATOM 2738 C CA . PHE A 1 350 ? 11.057 3.274 -26.658 1.00 95.94 350 PHE A CA 1
ATOM 2739 C C . PHE A 1 350 ? 9.531 3.285 -26.420 1.00 95.94 350 PHE A C 1
ATOM 2741 O O . PHE A 1 350 ? 8.852 2.319 -26.789 1.00 95.94 350 PHE A O 1
ATOM 2748 N N . PRO A 1 351 ? 8.941 4.374 -25.888 1.00 96.94 351 PRO A N 1
ATOM 2749 C CA . PRO A 1 351 ? 7.516 4.416 -25.518 1.00 96.94 351 PRO A CA 1
ATOM 2750 C C . PRO A 1 351 ? 6.571 4.228 -26.714 1.00 96.94 351 PRO A C 1
ATOM 2752 O O . PRO A 1 351 ? 5.441 3.754 -26.591 1.00 96.94 351 PRO A O 1
ATOM 2755 N N . GLN A 1 352 ? 7.014 4.618 -27.913 1.00 96.25 352 GLN A N 1
ATOM 2756 C CA . GLN A 1 352 ? 6.183 4.554 -29.115 1.00 96.25 352 GLN A CA 1
ATOM 2757 C C . GLN A 1 352 ? 6.253 3.219 -29.852 1.00 96.25 352 GLN A C 1
ATOM 2759 O O . GLN A 1 352 ? 5.438 2.998 -30.753 1.00 96.25 352 GLN A O 1
ATOM 2764 N N . ASP A 1 353 ? 7.173 2.334 -29.467 1.00 97.44 353 ASP A N 1
ATOM 2765 C CA . ASP A 1 353 ? 7.363 1.063 -30.148 1.00 97.44 353 ASP A CA 1
ATOM 2766 C C . ASP A 1 353 ? 6.170 0.116 -29.947 1.00 97.44 353 ASP A C 1
ATOM 2768 O O . ASP A 1 353 ? 5.581 0.021 -28.866 1.00 97.44 353 ASP A O 1
ATOM 2772 N N . ASN A 1 354 ? 5.798 -0.604 -31.006 1.00 97.56 354 ASN A N 1
ATOM 2773 C CA . ASN A 1 354 ? 4.676 -1.538 -30.961 1.00 97.56 354 ASN A CA 1
ATOM 2774 C C . ASN A 1 354 ? 4.940 -2.716 -30.012 1.00 97.56 354 ASN A C 1
ATOM 2776 O O . ASN A 1 354 ? 3.997 -3.198 -29.379 1.00 97.56 354 ASN A O 1
ATOM 2780 N N . ALA A 1 355 ? 6.191 -3.169 -29.885 1.00 96.56 355 ALA A N 1
ATOM 2781 C CA . ALA A 1 355 ? 6.564 -4.217 -28.943 1.00 96.56 355 ALA A CA 1
ATOM 2782 C C . ALA A 1 355 ? 6.410 -3.727 -27.497 1.00 96.56 355 ALA A C 1
ATOM 2784 O O . ALA A 1 355 ? 5.778 -4.417 -26.697 1.00 96.56 355 ALA A O 1
ATOM 2785 N N . THR A 1 356 ? 6.859 -2.505 -27.186 1.00 97.62 356 THR A N 1
ATOM 2786 C CA . THR A 1 356 ? 6.671 -1.872 -25.866 1.00 97.62 356 THR A CA 1
ATOM 2787 C C . THR A 1 356 ? 5.188 -1.745 -25.516 1.00 97.62 356 THR A C 1
ATOM 2789 O O . THR A 1 356 ? 4.751 -2.220 -24.466 1.00 97.62 356 THR A O 1
ATOM 2792 N N . LYS A 1 357 ? 4.363 -1.225 -26.436 1.00 98.12 357 LYS A N 1
ATOM 2793 C CA . LYS A 1 357 ? 2.900 -1.115 -26.257 1.00 98.12 357 LYS A CA 1
ATOM 2794 C C . LYS A 1 357 ? 2.228 -2.476 -26.040 1.00 98.12 357 LYS A C 1
ATOM 2796 O O . LYS A 1 357 ? 1.319 -2.612 -25.217 1.00 98.12 357 LYS A O 1
ATOM 2801 N N . LYS A 1 358 ? 2.663 -3.510 -26.767 1.00 98.12 358 LYS A N 1
ATOM 2802 C CA . LYS A 1 358 ? 2.155 -4.880 -26.603 1.00 98.12 358 LYS A CA 1
ATOM 2803 C C . LYS A 1 358 ? 2.585 -5.486 -25.265 1.00 98.12 358 LYS A C 1
ATOM 2805 O O . LYS A 1 358 ? 1.770 -6.152 -24.616 1.00 98.12 358 LYS A O 1
ATOM 2810 N N . LEU A 1 359 ? 3.828 -5.252 -24.847 1.00 97.69 359 LEU A N 1
ATOM 2811 C CA . LEU A 1 359 ? 4.357 -5.696 -23.562 1.00 97.69 359 LEU A CA 1
ATOM 2812 C C . LEU A 1 359 ? 3.587 -5.049 -22.411 1.00 97.69 359 LEU A C 1
ATOM 2814 O O . LEU A 1 359 ? 3.074 -5.785 -21.573 1.00 97.69 359 LEU A O 1
ATOM 2818 N N . LYS A 1 360 ? 3.392 -3.723 -22.441 1.00 98.25 360 LYS A N 1
ATOM 2819 C CA . LYS A 1 360 ? 2.545 -2.964 -21.506 1.00 98.25 360 LYS A CA 1
ATOM 2820 C C . LYS A 1 360 ? 1.195 -3.644 -21.290 1.00 98.25 360 LYS A C 1
ATOM 2822 O O . LYS A 1 360 ? 0.861 -4.054 -20.181 1.00 98.25 360 LYS A O 1
ATOM 2827 N N . LYS A 1 361 ? 0.449 -3.862 -22.381 1.00 98.38 361 LYS A N 1
ATOM 2828 C CA . LYS A 1 361 ? -0.868 -4.517 -22.344 1.00 98.38 361 LYS A CA 1
ATOM 2829 C C . LYS A 1 361 ? -0.801 -5.924 -21.742 1.00 98.38 361 LYS A C 1
ATOM 2831 O O . LYS A 1 361 ? -1.703 -6.332 -21.011 1.00 98.38 361 LYS A O 1
ATOM 2836 N N . THR A 1 362 ? 0.233 -6.695 -22.070 1.00 98.38 362 THR A N 1
ATOM 2837 C CA . THR A 1 362 ? 0.402 -8.070 -21.572 1.00 98.38 362 THR A CA 1
ATOM 2838 C C . THR A 1 362 ? 0.723 -8.080 -20.076 1.00 98.38 362 THR A C 1
ATOM 2840 O O . THR A 1 362 ? 0.112 -8.842 -19.321 1.00 98.38 362 THR A O 1
ATOM 2843 N N . LEU A 1 363 ? 1.623 -7.200 -19.636 1.00 98.25 363 LEU A N 1
ATOM 2844 C CA . LEU A 1 363 ? 2.017 -7.033 -18.243 1.00 98.25 363 LEU A CA 1
ATOM 2845 C C . LEU A 1 363 ? 0.832 -6.578 -17.387 1.00 98.25 363 LEU A C 1
ATOM 2847 O O . LEU A 1 363 ? 0.500 -7.261 -16.422 1.00 98.25 363 LEU A O 1
ATOM 2851 N N . VAL A 1 364 ? 0.122 -5.519 -17.791 1.00 98.44 364 VAL A N 1
ATOM 2852 C CA . VAL A 1 364 ? -1.070 -5.017 -17.081 1.00 98.44 364 VAL A CA 1
ATOM 2853 C C . VAL A 1 364 ? -2.129 -6.111 -16.937 1.00 98.44 364 VAL A C 1
ATOM 2855 O O . VAL A 1 364 ? -2.632 -6.343 -15.840 1.00 98.44 364 VAL A O 1
ATOM 2858 N N . ASN A 1 365 ? -2.438 -6.854 -18.005 1.00 98.38 365 ASN A N 1
ATOM 2859 C CA . ASN A 1 365 ? -3.399 -7.960 -17.922 1.00 98.38 365 ASN A CA 1
ATOM 2860 C C . ASN A 1 365 ? -2.948 -9.063 -16.953 1.00 98.38 365 ASN A C 1
ATOM 2862 O O . ASN A 1 365 ? -3.774 -9.624 -16.231 1.00 98.38 365 ASN A O 1
ATOM 2866 N N . THR A 1 366 ? -1.651 -9.365 -16.922 1.00 98.12 366 THR A N 1
ATOM 2867 C CA . THR A 1 366 ? -1.079 -10.373 -16.020 1.00 98.12 366 THR A CA 1
ATOM 2868 C C . THR A 1 366 ? -1.146 -9.912 -14.564 1.00 98.12 366 THR A C 1
ATOM 2870 O O . THR A 1 366 ? -1.569 -10.680 -13.697 1.00 98.12 366 THR A O 1
ATOM 2873 N N . LEU A 1 367 ? -0.811 -8.645 -14.301 1.00 98.19 367 LEU A N 1
ATOM 2874 C CA . LEU A 1 367 ? -0.927 -8.025 -12.981 1.00 98.19 367 LEU A CA 1
ATOM 2875 C C . LEU A 1 367 ? -2.382 -8.020 -12.502 1.00 98.19 367 LEU A C 1
ATOM 2877 O O . LEU A 1 367 ? -2.644 -8.430 -11.379 1.00 98.19 367 LEU A O 1
ATOM 2881 N N . VAL A 1 368 ? -3.349 -7.673 -13.358 1.00 98.38 368 VAL A N 1
ATOM 2882 C CA . VAL A 1 368 ? -4.781 -7.700 -13.002 1.00 98.38 368 VAL A CA 1
ATOM 2883 C C . VAL A 1 368 ? -5.205 -9.097 -12.548 1.00 98.38 368 VAL A C 1
ATOM 2885 O O . VAL A 1 368 ? -5.866 -9.251 -11.522 1.00 98.38 368 VAL A O 1
ATOM 2888 N N . GLN A 1 369 ? -4.817 -10.135 -13.292 1.00 98.25 369 GLN A N 1
ATOM 2889 C CA . GLN A 1 369 ? -5.143 -11.513 -12.923 1.00 98.25 369 GLN A CA 1
ATOM 2890 C C . GLN A 1 369 ? -4.482 -11.923 -11.601 1.00 98.25 369 GLN A C 1
ATOM 2892 O O . GLN A 1 369 ? -5.103 -12.622 -10.799 1.00 98.25 369 GLN A O 1
ATOM 2897 N N . ARG A 1 370 ? -3.234 -11.499 -11.359 1.00 97.50 370 ARG A N 1
ATOM 2898 C CA . ARG A 1 370 ? -2.538 -11.741 -10.089 1.00 97.50 370 ARG A CA 1
ATOM 2899 C C . ARG A 1 370 ? -3.226 -11.026 -8.925 1.00 97.50 370 ARG A C 1
ATOM 2901 O O . ARG A 1 370 ? -3.535 -11.693 -7.940 1.00 97.50 370 ARG A O 1
ATOM 2908 N N . GLY A 1 371 ? -3.546 -9.743 -9.076 1.00 97.81 371 GLY A N 1
ATOM 2909 C CA . GLY A 1 371 ? -4.238 -8.936 -8.071 1.00 97.81 371 GLY A CA 1
ATOM 2910 C C . GLY A 1 371 ? -5.584 -9.543 -7.682 1.00 97.81 371 GLY A C 1
ATOM 2911 O O . GLY A 1 371 ? -5.885 -9.694 -6.499 1.00 97.81 371 GLY A O 1
ATOM 2912 N N . GLN A 1 372 ? -6.359 -10.020 -8.662 1.00 98.31 372 GLN A N 1
ATOM 2913 C CA . GLN A 1 372 ? -7.619 -10.713 -8.386 1.00 98.31 372 GLN A CA 1
ATOM 2914 C C . GLN A 1 372 ? -7.416 -12.007 -7.584 1.00 98.31 372 GLN A C 1
ATOM 2916 O O . GLN A 1 372 ? -8.172 -12.281 -6.651 1.00 98.31 372 GLN A O 1
ATOM 2921 N N . ARG A 1 373 ? -6.392 -12.810 -7.911 1.00 97.75 373 ARG A N 1
ATOM 2922 C CA . ARG A 1 373 ? -6.063 -14.015 -7.129 1.00 97.75 373 ARG A CA 1
ATOM 2923 C C . ARG A 1 373 ? -5.662 -13.664 -5.698 1.00 97.75 373 ARG A C 1
ATOM 2925 O O . ARG A 1 373 ? -6.107 -14.343 -4.778 1.00 97.75 373 ARG A O 1
ATOM 2932 N N . GLN A 1 374 ? -4.866 -12.616 -5.505 1.00 97.56 374 GLN A N 1
ATOM 2933 C CA . GLN A 1 374 ? -4.434 -12.169 -4.179 1.00 97.56 374 GLN A CA 1
ATOM 2934 C C . GLN A 1 374 ? -5.616 -11.673 -3.334 1.00 97.56 374 GLN A C 1
ATOM 2936 O O . GLN A 1 374 ? -5.722 -12.069 -2.174 1.00 97.56 374 GLN A O 1
ATOM 2941 N N . ILE A 1 375 ? -6.562 -10.922 -3.918 1.00 97.25 375 ILE A N 1
ATOM 2942 C CA . ILE A 1 375 ? -7.828 -10.562 -3.251 1.00 97.25 375 ILE A CA 1
ATOM 2943 C C . ILE A 1 375 ? -8.588 -11.822 -2.823 1.00 97.25 375 ILE A C 1
ATOM 2945 O O . ILE A 1 375 ? -8.966 -11.944 -1.659 1.00 97.25 375 ILE A O 1
ATOM 2949 N N . ASN A 1 376 ? -8.757 -12.796 -3.723 1.00 96.75 376 ASN A N 1
ATOM 2950 C CA . ASN A 1 376 ? -9.472 -14.040 -3.414 1.00 96.75 376 ASN A CA 1
ATOM 2951 C C . ASN A 1 376 ? -8.786 -14.851 -2.296 1.00 96.75 376 ASN A C 1
ATOM 2953 O O . ASN A 1 376 ? -9.450 -15.542 -1.526 1.00 96.75 376 ASN A O 1
ATOM 2957 N N . GLN A 1 377 ? -7.461 -14.744 -2.185 1.00 96.44 377 GLN A N 1
ATOM 2958 C CA . GLN A 1 377 ? -6.647 -15.357 -1.132 1.00 96.44 377 GLN A CA 1
ATOM 2959 C C . GLN A 1 377 ? -6.549 -14.502 0.143 1.00 96.44 377 GLN A C 1
ATOM 2961 O O . GLN A 1 377 ? -5.876 -14.905 1.089 1.00 96.44 377 GLN A O 1
ATOM 2966 N N . ARG A 1 378 ? -7.215 -13.339 0.191 1.00 96.25 378 ARG A N 1
ATOM 2967 C CA . ARG A 1 378 ? -7.158 -12.353 1.287 1.00 96.25 378 ARG A CA 1
ATOM 2968 C C . ARG A 1 378 ? -5.755 -11.798 1.566 1.00 96.25 378 ARG A C 1
ATOM 2970 O O . ARG A 1 378 ? -5.469 -11.361 2.679 1.00 96.25 378 ARG A O 1
ATOM 2977 N N . LYS A 1 379 ? -4.884 -11.789 0.556 1.00 96.19 379 LYS A N 1
ATOM 2978 C CA . LYS A 1 379 ? -3.540 -11.195 0.602 1.00 96.19 379 LYS A CA 1
ATOM 2979 C C . LYS A 1 379 ? -3.617 -9.716 0.227 1.00 96.19 379 LYS A C 1
ATOM 2981 O O . LYS A 1 379 ? -3.242 -9.330 -0.874 1.00 96.19 379 LYS A O 1
ATOM 2986 N N . TYR A 1 380 ? -4.187 -8.896 1.106 1.00 96.25 380 TYR A N 1
ATOM 2987 C CA . TYR A 1 380 ? -4.461 -7.488 0.797 1.00 96.25 380 TYR A CA 1
ATOM 2988 C C . TYR A 1 380 ? -3.205 -6.615 0.882 1.00 96.25 380 TYR A C 1
ATOM 2990 O O . TYR A 1 380 ? -2.811 -6.035 -0.123 1.00 96.25 380 TYR A O 1
ATOM 2998 N N . THR A 1 381 ? -2.570 -6.576 2.059 1.00 94.19 381 THR A N 1
ATOM 2999 C CA . THR A 1 381 ? -1.332 -5.814 2.338 1.00 94.19 381 THR A CA 1
ATOM 3000 C C . THR A 1 381 ? -0.297 -6.611 3.134 1.00 94.19 381 THR A C 1
ATOM 3002 O O . THR A 1 381 ? 0.720 -6.069 3.552 1.00 94.19 381 THR A O 1
ATOM 3005 N N . THR A 1 382 ? -0.595 -7.864 3.475 1.00 80.81 382 THR A N 1
ATOM 3006 C CA . THR A 1 382 ? 0.272 -8.698 4.312 1.00 80.81 382 THR A CA 1
ATOM 3007 C C . THR A 1 382 ? 1.155 -9.551 3.412 1.00 80.81 382 THR A C 1
ATOM 3009 O O . THR A 1 382 ? 0.602 -10.216 2.536 1.00 80.81 382 THR A O 1
ATOM 3012 N N . LEU A 1 383 ? 2.460 -9.593 3.715 1.00 75.50 383 LEU A N 1
ATOM 3013 C CA . LEU A 1 383 ? 3.572 -10.185 2.950 1.00 75.50 383 LEU A CA 1
ATOM 3014 C C . LEU A 1 383 ? 4.207 -9.195 1.965 1.00 75.50 383 LEU A C 1
ATOM 3016 O O . LEU A 1 383 ? 3.542 -8.711 1.047 1.00 75.50 383 LEU A O 1
ATOM 3020 N N . GLU A 1 384 ? 5.497 -8.931 2.180 1.00 77.81 384 GLU A N 1
ATOM 3021 C CA . GLU A 1 384 ? 6.361 -8.245 1.215 1.00 77.81 384 GLU A CA 1
ATOM 3022 C C . GLU A 1 384 ? 6.321 -9.029 -0.110 1.00 77.81 384 GLU A C 1
ATOM 3024 O O . GLU A 1 384 ? 6.326 -10.263 -0.110 1.00 77.81 384 GLU A O 1
ATOM 3029 N N . ASP A 1 385 ? 6.179 -8.317 -1.229 1.00 80.69 385 ASP A N 1
ATOM 3030 C CA . ASP A 1 385 ? 6.255 -8.832 -2.607 1.00 80.69 385 ASP A CA 1
ATOM 3031 C C . ASP A 1 385 ? 5.148 -9.796 -3.097 1.00 80.69 385 ASP A C 1
ATOM 3033 O O . ASP A 1 385 ? 5.158 -10.228 -4.261 1.00 80.69 385 ASP A O 1
ATOM 3037 N N . ASP A 1 386 ? 4.146 -10.129 -2.274 1.00 92.44 386 ASP A N 1
ATOM 3038 C CA . ASP A 1 386 ? 2.997 -10.941 -2.709 1.00 92.44 386 ASP A CA 1
ATOM 3039 C C . ASP A 1 386 ? 1.650 -10.511 -2.118 1.00 92.44 386 ASP A C 1
ATOM 3041 O O . ASP A 1 386 ? 0.901 -11.313 -1.551 1.00 92.44 386 ASP A O 1
ATOM 3045 N N . ASN A 1 387 ? 1.294 -9.245 -2.315 1.00 96.75 387 ASN A N 1
ATOM 3046 C CA . ASN A 1 387 ? -0.017 -8.729 -1.938 1.00 96.75 387 ASN A CA 1
ATOM 3047 C C . ASN A 1 387 ? -0.712 -7.965 -3.082 1.00 96.75 387 ASN A C 1
ATOM 3049 O O . ASN A 1 387 ? -0.106 -7.563 -4.083 1.00 96.75 387 ASN A O 1
ATOM 3053 N N . ALA A 1 388 ? -2.033 -7.838 -2.948 1.00 97.69 388 ALA A N 1
ATOM 3054 C CA . ALA A 1 388 ? -2.900 -7.210 -3.934 1.00 97.69 388 ALA A CA 1
ATOM 3055 C C . ALA A 1 388 ? -2.631 -5.706 -4.057 1.00 97.69 388 ALA A C 1
ATOM 3057 O O . ALA A 1 388 ? -2.692 -5.179 -5.167 1.00 97.69 388 ALA A O 1
ATOM 3058 N N . TYR A 1 389 ? -2.323 -5.030 -2.947 1.00 97.62 389 TYR A N 1
ATOM 3059 C CA . TYR A 1 389 ? -2.021 -3.601 -2.936 1.00 97.62 389 TYR A CA 1
ATOM 3060 C C . TYR A 1 389 ? -0.822 -3.272 -3.834 1.00 97.62 389 TYR A C 1
ATOM 3062 O O . TYR A 1 389 ? -0.961 -2.435 -4.726 1.00 97.62 389 TYR A O 1
ATOM 3070 N N . ASP A 1 390 ? 0.303 -3.973 -3.695 1.00 96.69 390 ASP A N 1
ATOM 3071 C CA . ASP A 1 390 ? 1.494 -3.731 -4.523 1.00 96.69 390 ASP A CA 1
ATOM 3072 C C . ASP A 1 390 ? 1.214 -4.030 -6.000 1.00 96.69 390 ASP A C 1
ATOM 3074 O O . ASP A 1 390 ? 1.603 -3.281 -6.896 1.00 96.69 390 ASP A O 1
ATOM 3078 N N . THR A 1 391 ? 0.449 -5.090 -6.269 1.00 98.00 391 THR A N 1
ATOM 3079 C CA . THR A 1 391 ? 0.096 -5.482 -7.639 1.00 98.00 391 THR A CA 1
ATOM 3080 C C . THR A 1 391 ? -0.785 -4.441 -8.334 1.00 98.00 391 THR A C 1
ATOM 3082 O O . THR A 1 391 ? -0.554 -4.121 -9.502 1.00 98.00 391 THR A O 1
ATOM 3085 N N . TYR A 1 392 ? -1.785 -3.884 -7.643 1.00 98.31 392 TYR A N 1
ATOM 3086 C CA . TYR A 1 392 ? -2.600 -2.802 -8.202 1.00 98.31 392 TYR A CA 1
ATOM 3087 C C . TYR A 1 392 ? -1.853 -1.466 -8.234 1.00 98.31 392 TYR A C 1
ATOM 3089 O O . TYR A 1 392 ? -2.053 -0.703 -9.179 1.00 98.31 392 TYR A O 1
ATOM 3097 N N . SER A 1 393 ? -0.946 -1.210 -7.287 1.00 97.19 393 SER A N 1
ATOM 3098 C CA . SER A 1 393 ? -0.042 -0.051 -7.320 1.00 97.19 393 SER A CA 1
ATOM 3099 C C . SER A 1 393 ? 0.815 -0.064 -8.584 1.00 97.19 393 SER A C 1
ATOM 3101 O O . SER A 1 393 ? 0.867 0.933 -9.298 1.00 97.19 393 SER A O 1
ATOM 3103 N N . ALA A 1 394 ? 1.394 -1.219 -8.927 1.00 97.62 394 ALA A N 1
ATOM 3104 C CA . ALA A 1 394 ? 2.163 -1.397 -10.155 1.00 97.62 394 ALA A CA 1
ATOM 3105 C C . ALA A 1 394 ? 1.323 -1.141 -11.417 1.00 97.62 394 ALA A C 1
ATOM 3107 O O . ALA A 1 394 ? 1.798 -0.519 -12.364 1.00 97.62 394 ALA A O 1
ATOM 3108 N N . ILE A 1 395 ? 0.052 -1.562 -11.437 1.00 98.38 395 ILE A N 1
ATOM 3109 C CA . ILE A 1 395 ? -0.859 -1.246 -12.550 1.00 98.38 395 ILE A CA 1
ATOM 3110 C C . ILE A 1 395 ? -1.045 0.268 -12.685 1.00 98.38 395 ILE A C 1
ATOM 3112 O O . ILE A 1 395 ? -0.939 0.782 -13.794 1.00 98.38 395 ILE A O 1
ATOM 3116 N N . LEU A 1 396 ? -1.290 0.977 -11.579 1.00 97.56 396 LEU A N 1
ATOM 3117 C CA . LEU A 1 396 ? -1.486 2.431 -11.594 1.00 97.56 396 LEU A CA 1
ATOM 3118 C C . LEU A 1 396 ? -0.196 3.213 -11.876 1.00 97.56 396 LEU A C 1
ATOM 3120 O O . LEU A 1 396 ? -0.253 4.326 -12.388 1.00 97.56 396 LEU A O 1
ATOM 3124 N N . GLN A 1 397 ? 0.970 2.627 -11.607 1.00 97.31 397 GLN A N 1
ATOM 3125 C CA . GLN A 1 397 ? 2.251 3.179 -12.043 1.00 97.31 397 GLN A CA 1
ATOM 3126 C C . GLN A 1 397 ? 2.416 3.092 -13.569 1.00 97.31 397 GLN A C 1
ATOM 3128 O O . GLN A 1 397 ? 2.962 4.010 -14.178 1.00 97.31 397 GLN A O 1
ATOM 3133 N N . ILE A 1 398 ? 1.939 2.007 -14.193 1.00 97.44 398 ILE A N 1
ATOM 3134 C CA . ILE A 1 398 ? 1.967 1.829 -15.654 1.00 97.44 398 ILE A CA 1
ATOM 3135 C C . ILE A 1 398 ? 0.894 2.695 -16.344 1.00 97.44 398 ILE A C 1
ATOM 3137 O O . ILE A 1 398 ? 1.141 3.277 -17.404 1.00 97.44 398 ILE A O 1
ATOM 3141 N N . GLU A 1 399 ? -0.308 2.752 -15.769 1.00 97.81 399 GLU A N 1
ATOM 3142 C CA . GLU A 1 399 ? -1.483 3.462 -16.284 1.00 97.81 399 GLU A CA 1
ATOM 3143 C C . GLU A 1 399 ? -2.302 4.047 -15.121 1.00 97.81 399 GLU A C 1
ATOM 3145 O O . GLU A 1 399 ? -3.115 3.356 -14.500 1.00 97.81 399 GLU A O 1
ATOM 3150 N N . ILE A 1 400 ? -2.102 5.340 -14.844 1.00 97.69 400 ILE A N 1
ATOM 3151 C CA . ILE A 1 400 ? -2.667 6.041 -13.676 1.00 97.69 400 ILE A CA 1
ATOM 3152 C C . ILE A 1 400 ? -4.198 5.989 -13.588 1.00 97.69 400 ILE A C 1
ATOM 3154 O O . ILE A 1 400 ? -4.761 6.011 -12.497 1.00 97.69 400 ILE A O 1
ATOM 3158 N N . ASP A 1 401 ? -4.876 5.903 -14.730 1.00 97.31 401 ASP A N 1
ATOM 3159 C CA . ASP A 1 401 ? -6.329 5.879 -14.867 1.00 97.31 401 ASP A CA 1
ATOM 3160 C C . ASP A 1 401 ? -6.867 4.497 -15.275 1.00 97.31 401 ASP A C 1
ATOM 3162 O O . ASP A 1 401 ? -8.010 4.376 -15.725 1.00 97.31 401 ASP A O 1
ATOM 3166 N N . HIS A 1 402 ? -6.079 3.427 -15.097 1.00 98.06 402 HIS A N 1
ATOM 3167 C CA . HIS A 1 402 ? -6.511 2.094 -15.501 1.00 98.06 402 HIS A CA 1
ATOM 3168 C C . HIS A 1 402 ? -7.704 1.612 -14.655 1.00 98.06 402 HIS A C 1
ATOM 3170 O O . HIS A 1 402 ? -7.565 1.379 -13.445 1.00 98.06 402 HIS A O 1
ATOM 3176 N N . PRO A 1 403 ? -8.873 1.345 -15.272 1.00 98.25 403 PRO A N 1
ATOM 3177 C CA . PRO A 1 403 ? -10.120 1.125 -14.542 1.00 98.25 403 PRO A CA 1
ATOM 3178 C C . PRO A 1 403 ? -10.065 -0.095 -13.620 1.00 98.25 403 PRO A C 1
ATOM 3180 O O . PRO A 1 403 ? -10.614 -0.068 -12.522 1.00 98.25 403 PRO A O 1
ATOM 3183 N N . LYS A 1 404 ? -9.364 -1.167 -14.019 1.00 98.19 404 LYS A N 1
ATOM 3184 C CA . LYS A 1 404 ? -9.217 -2.354 -13.158 1.00 98.19 404 LYS A CA 1
ATOM 3185 C C . LYS A 1 404 ? -8.215 -2.143 -12.022 1.00 98.19 404 LYS A C 1
ATOM 3187 O O . LYS A 1 404 ? -8.320 -2.828 -11.014 1.00 98.19 404 LYS A O 1
ATOM 3192 N N . GLY A 1 405 ? -7.254 -1.230 -12.192 1.00 98.06 405 GLY A N 1
ATOM 3193 C CA . GLY A 1 4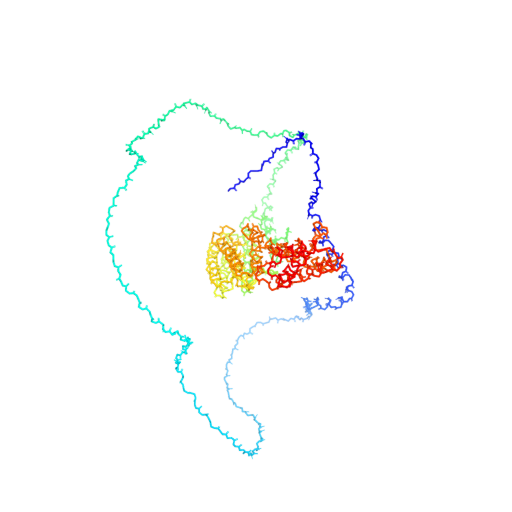05 ? -6.330 -0.839 -11.127 1.00 98.06 405 GLY A CA 1
ATOM 3194 C C . GLY A 1 405 ? -7.087 -0.138 -10.006 1.00 98.06 405 GLY A C 1
ATOM 3195 O O . GLY A 1 405 ? -7.066 -0.589 -8.864 1.00 98.06 405 GLY A O 1
ATOM 3196 N N . ILE A 1 406 ? -7.853 0.891 -10.378 1.00 98.06 406 ILE A N 1
ATOM 3197 C CA . ILE A 1 406 ? -8.708 1.660 -9.466 1.00 98.06 406 ILE A CA 1
ATOM 3198 C C . ILE A 1 406 ? -9.731 0.745 -8.779 1.00 98.06 406 ILE A C 1
ATOM 3200 O O . ILE A 1 406 ? -9.805 0.717 -7.552 1.00 98.06 406 ILE A O 1
ATOM 3204 N N . ALA A 1 407 ? -10.456 -0.078 -9.546 1.00 98.19 407 ALA A N 1
ATOM 3205 C CA . ALA A 1 407 ? -11.438 -1.005 -8.984 1.00 98.19 407 ALA A CA 1
ATOM 3206 C C . ALA A 1 407 ? -10.808 -2.028 -8.019 1.00 98.19 407 ALA A C 1
ATOM 3208 O O . ALA A 1 407 ? -11.410 -2.369 -7.002 1.00 98.19 407 ALA A O 1
ATOM 3209 N N . GLY A 1 408 ? -9.594 -2.512 -8.304 1.00 97.81 408 GLY A N 1
ATOM 3210 C CA . GLY A 1 408 ? -8.853 -3.405 -7.412 1.00 97.81 408 GLY A CA 1
ATOM 3211 C C . GLY A 1 408 ? -8.499 -2.755 -6.073 1.00 97.81 408 GLY A C 1
ATOM 3212 O O . GLY A 1 408 ? -8.711 -3.355 -5.019 1.00 97.81 408 GLY A O 1
ATOM 3213 N N . PHE A 1 409 ? -8.038 -1.502 -6.102 1.00 96.81 409 PHE A N 1
ATOM 3214 C CA . PHE A 1 409 ? -7.806 -0.696 -4.899 1.00 96.81 409 PHE A CA 1
ATOM 3215 C C . PHE A 1 409 ? -9.079 -0.497 -4.072 1.00 96.81 409 PHE A C 1
ATOM 3217 O O . PHE A 1 409 ? -9.075 -0.716 -2.859 1.00 96.81 409 PHE A O 1
ATOM 3224 N N . GLU A 1 410 ? -10.185 -0.128 -4.721 1.00 97.75 410 GLU A N 1
ATOM 3225 C CA . GLU A 1 410 ? -11.481 0.039 -4.057 1.00 97.75 410 GLU A CA 1
ATOM 3226 C C . GLU A 1 410 ? -11.965 -1.266 -3.411 1.00 97.75 410 GLU A C 1
ATOM 3228 O O . GLU A 1 410 ? -12.454 -1.253 -2.280 1.00 97.75 410 GL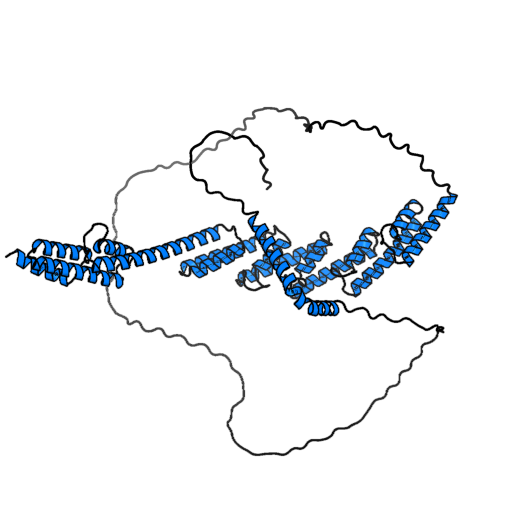U A O 1
ATOM 3233 N N . GLN A 1 411 ? -11.787 -2.410 -4.081 1.00 98.25 411 GLN A N 1
ATOM 3234 C CA . GLN A 1 411 ? -12.117 -3.722 -3.518 1.00 98.25 411 GLN A CA 1
ATOM 3235 C C . GLN A 1 411 ? -11.324 -4.021 -2.241 1.00 98.25 411 GLN A C 1
ATOM 3237 O O . GLN A 1 411 ? -11.915 -4.473 -1.260 1.00 98.25 411 GLN A O 1
ATOM 3242 N N . ILE A 1 412 ? -10.018 -3.734 -2.218 1.00 97.88 412 ILE A N 1
ATOM 3243 C CA . ILE A 1 412 ? -9.186 -3.917 -1.019 1.00 97.88 412 ILE A CA 1
ATOM 3244 C C . ILE A 1 412 ? -9.726 -3.075 0.146 1.00 97.88 412 ILE A C 1
ATOM 3246 O O . ILE A 1 412 ? -9.906 -3.585 1.254 1.00 97.88 412 ILE A O 1
ATOM 3250 N N . ILE A 1 413 ? -10.032 -1.799 -0.100 1.00 98.19 413 ILE A N 1
ATOM 3251 C CA . ILE A 1 413 ? -10.567 -0.884 0.919 1.00 98.19 413 ILE A CA 1
ATOM 3252 C C . ILE A 1 413 ? -11.915 -1.387 1.451 1.00 98.19 413 ILE A C 1
ATOM 3254 O O . ILE A 1 413 ? -12.127 -1.444 2.666 1.00 98.19 413 ILE A O 1
ATOM 3258 N N . ASN A 1 414 ? -12.813 -1.803 0.557 1.00 98.19 414 ASN A N 1
ATOM 3259 C CA . ASN A 1 414 ? -14.120 -2.344 0.923 1.00 98.19 414 ASN A CA 1
ATOM 3260 C C . ASN A 1 414 ? -14.000 -3.619 1.770 1.00 98.19 414 ASN A C 1
ATOM 3262 O O . ASN A 1 414 ? -14.765 -3.802 2.721 1.00 98.19 414 ASN A O 1
ATOM 3266 N N . GLU A 1 415 ? -13.009 -4.468 1.496 1.00 98.12 415 GLU A N 1
ATOM 3267 C CA . GLU A 1 415 ? -12.717 -5.640 2.321 1.00 98.12 415 GLU A CA 1
ATOM 3268 C C . GLU A 1 415 ? -12.241 -5.263 3.730 1.00 98.12 415 GLU A C 1
ATOM 3270 O O . GLU A 1 415 ? -12.718 -5.852 4.705 1.00 98.12 415 GLU A O 1
ATOM 3275 N N . TYR A 1 416 ? -11.385 -4.245 3.879 1.00 98.31 416 TYR A N 1
ATOM 3276 C CA . TYR A 1 416 ? -11.012 -3.728 5.203 1.00 98.31 416 TYR A CA 1
ATOM 3277 C C . TYR A 1 416 ? -12.214 -3.180 5.971 1.00 98.31 416 TYR A C 1
ATOM 3279 O O . TYR A 1 416 ? -12.388 -3.527 7.141 1.00 98.31 416 TYR A O 1
ATOM 3287 N N . ILE A 1 417 ? -13.081 -2.396 5.321 1.00 98.50 417 ILE A N 1
ATOM 3288 C CA . ILE A 1 417 ? -14.321 -1.884 5.928 1.00 98.50 417 ILE A CA 1
ATOM 3289 C C . ILE A 1 417 ? -15.189 -3.051 6.414 1.00 98.50 417 ILE A C 1
ATOM 3291 O O . ILE A 1 417 ? -15.602 -3.085 7.577 1.00 98.50 417 ILE A O 1
ATOM 3295 N N . ARG A 1 418 ? -15.437 -4.042 5.549 1.00 98.31 418 ARG A N 1
ATOM 3296 C CA . ARG A 1 418 ? -16.268 -5.214 5.857 1.00 98.31 418 ARG A CA 1
ATOM 3297 C C . ARG A 1 418 ? -15.707 -6.013 7.034 1.00 98.31 418 ARG A C 1
ATOM 3299 O O . ARG A 1 418 ? -16.455 -6.379 7.946 1.00 98.31 418 ARG A O 1
ATOM 3306 N N . LEU A 1 419 ? -14.401 -6.283 7.031 1.00 97.75 419 LEU A N 1
ATOM 3307 C CA . LEU A 1 419 ? -13.725 -7.022 8.098 1.00 97.75 419 LEU A CA 1
ATOM 3308 C C . LEU A 1 419 ? -13.727 -6.241 9.415 1.00 97.75 419 LEU A C 1
ATOM 3310 O O . LEU A 1 419 ? -14.027 -6.825 10.456 1.00 97.75 419 LEU A O 1
ATOM 3314 N N . ALA A 1 420 ? -13.462 -4.935 9.384 1.00 98.25 420 ALA A N 1
ATOM 3315 C CA . ALA A 1 420 ? -13.502 -4.088 10.571 1.00 98.25 420 ALA A CA 1
ATOM 3316 C C . ALA A 1 420 ? -14.902 -4.068 11.199 1.00 98.25 420 ALA A C 1
ATOM 3318 O O . ALA A 1 420 ? -15.051 -4.324 12.393 1.00 98.25 420 ALA A O 1
ATOM 3319 N N . GLN A 1 421 ? -15.950 -3.880 10.393 1.00 98.25 421 GLN A N 1
ATOM 3320 C CA . GLN A 1 421 ? -17.340 -3.952 10.858 1.00 98.25 421 GLN A CA 1
ATOM 3321 C C . GLN A 1 421 ? -17.694 -5.329 11.434 1.00 98.25 421 GLN A C 1
ATOM 3323 O O . GLN A 1 421 ? -18.443 -5.434 12.407 1.00 98.25 421 GLN A O 1
ATOM 3328 N N . GLN A 1 422 ? -17.184 -6.411 10.839 1.00 98.19 422 GLN A N 1
ATOM 3329 C CA . GLN A 1 422 ? -17.360 -7.760 11.374 1.00 98.19 422 GLN A CA 1
ATOM 3330 C C . GLN A 1 422 ? -16.688 -7.912 12.748 1.00 98.19 422 GLN A C 1
ATOM 3332 O O . GLN A 1 422 ? -17.316 -8.449 13.657 1.00 98.19 422 GLN A O 1
ATOM 3337 N N . ARG A 1 423 ? -15.454 -7.421 12.924 1.00 97.94 423 ARG A N 1
ATOM 3338 C CA . ARG A 1 423 ? -14.744 -7.464 14.214 1.00 97.94 423 ARG A CA 1
ATOM 3339 C C . ARG A 1 423 ? -15.419 -6.604 15.279 1.00 97.94 423 ARG A C 1
ATOM 3341 O O . ARG A 1 423 ? -15.620 -7.089 16.389 1.00 97.94 423 ARG A O 1
ATOM 3348 N N . ALA A 1 424 ? -15.871 -5.406 14.921 1.00 97.00 424 ALA A N 1
ATOM 3349 C CA . ALA A 1 424 ? -16.628 -4.533 15.812 1.00 97.00 424 ALA A CA 1
ATOM 3350 C C . ALA A 1 424 ? -17.914 -5.207 16.322 1.00 97.00 424 ALA A C 1
ATOM 3352 O O . ALA A 1 424 ? -18.159 -5.249 17.522 1.00 97.00 424 ALA A O 1
ATOM 3353 N N . ARG A 1 425 ? -18.696 -5.841 15.433 1.00 96.69 425 ARG A N 1
ATOM 3354 C CA . ARG A 1 425 ? -19.907 -6.598 15.820 1.00 96.69 425 ARG A CA 1
ATOM 3355 C C . ARG A 1 425 ? -19.628 -7.791 16.736 1.00 96.69 425 ARG A C 1
ATOM 3357 O O . ARG A 1 425 ? -20.525 -8.234 17.440 1.00 96.69 425 ARG A O 1
ATOM 3364 N N . GLN A 1 426 ? -18.406 -8.315 16.721 1.00 96.94 426 GLN A N 1
ATOM 3365 C CA . GLN A 1 426 ? -17.958 -9.394 17.604 1.00 96.94 426 GLN A CA 1
ATOM 3366 C C . GLN A 1 426 ? -17.422 -8.879 18.954 1.00 96.94 426 GLN A C 1
ATOM 3368 O O . GLN A 1 426 ? -16.851 -9.670 19.701 1.00 96.94 426 GLN A O 1
ATOM 3373 N N . GLY A 1 427 ? -17.528 -7.575 19.247 1.00 94.19 427 GLY A N 1
ATOM 3374 C CA . GLY A 1 427 ? -16.938 -6.952 20.439 1.00 94.19 427 GLY A CA 1
ATOM 3375 C C . GLY A 1 427 ? -15.407 -6.878 20.404 1.00 94.19 427 GLY A C 1
ATOM 3376 O O . GLY A 1 427 ? -14.773 -6.631 21.422 1.00 94.19 427 GLY A O 1
ATOM 3377 N N . ARG A 1 428 ? -14.787 -7.120 19.240 1.00 96.12 428 ARG A N 1
ATOM 3378 C CA . ARG A 1 428 ? -13.329 -7.103 19.047 1.00 96.12 428 ARG A CA 1
ATOM 3379 C C . ARG A 1 428 ? -12.888 -5.749 18.491 1.00 96.12 428 ARG A C 1
ATOM 3381 O O . ARG A 1 428 ? -12.424 -5.671 17.353 1.00 96.12 428 ARG A O 1
ATOM 3388 N N . GLU A 1 429 ? -13.086 -4.692 19.271 1.00 96.00 429 GLU A N 1
ATOM 3389 C CA . GLU A 1 429 ? -12.885 -3.301 18.833 1.00 96.00 429 GLU A CA 1
ATOM 3390 C C . GLU A 1 429 ? -11.431 -2.996 18.456 1.00 96.00 429 GLU A C 1
ATOM 3392 O O . GLU A 1 429 ? -11.191 -2.437 17.390 1.00 96.00 429 GLU A O 1
ATOM 3397 N N . GLU A 1 430 ? -10.456 -3.457 19.243 1.00 95.25 430 GLU A N 1
ATOM 3398 C CA . GLU A 1 430 ? -9.026 -3.270 18.948 1.00 95.25 430 GLU A CA 1
ATOM 3399 C C . GLU A 1 430 ? -8.639 -3.866 17.582 1.00 95.25 430 GLU A C 1
ATOM 3401 O O . GLU A 1 430 ? -8.030 -3.211 16.737 1.00 95.25 430 GLU A O 1
ATOM 3406 N N . HIS A 1 431 ? -9.074 -5.099 17.301 1.00 96.56 431 HIS A N 1
ATOM 3407 C CA . HIS A 1 431 ? -8.853 -5.721 15.994 1.00 96.56 431 HIS A CA 1
ATOM 3408 C C . HIS A 1 431 ? -9.562 -4.972 14.858 1.00 96.56 431 HIS A C 1
ATOM 3410 O O . HIS A 1 431 ? -9.051 -4.945 13.738 1.00 96.56 431 HIS A O 1
ATOM 3416 N N . ALA A 1 432 ? -10.738 -4.391 15.117 1.00 97.81 432 ALA A N 1
ATOM 3417 C CA . ALA A 1 432 ? -11.432 -3.563 14.138 1.00 97.81 432 ALA A CA 1
ATOM 3418 C C . ALA A 1 432 ? -10.643 -2.281 13.836 1.00 97.81 432 ALA A C 1
ATOM 3420 O O . ALA A 1 432 ? -10.480 -1.948 12.664 1.00 97.81 432 ALA A O 1
ATOM 3421 N N . LEU A 1 433 ? -10.096 -1.616 14.859 1.00 96.81 433 LEU A N 1
ATOM 3422 C CA . LEU A 1 433 ? -9.242 -0.435 14.707 1.00 96.81 433 LEU A CA 1
ATOM 3423 C C . LEU A 1 433 ? -7.973 -0.751 13.906 1.00 96.81 433 LEU A C 1
ATOM 3425 O O . LEU A 1 433 ? -7.693 -0.049 12.940 1.00 96.81 433 LEU A O 1
ATOM 3429 N N . ASN A 1 434 ? -7.280 -1.855 14.197 1.00 97.00 434 ASN A N 1
ATOM 3430 C CA . ASN A 1 434 ? -6.093 -2.273 13.435 1.00 97.00 434 ASN A CA 1
ATOM 3431 C C . ASN A 1 434 ? -6.396 -2.508 11.940 1.00 97.00 434 ASN A C 1
ATOM 3433 O O . ASN A 1 434 ? -5.605 -2.149 11.062 1.00 97.00 434 ASN A O 1
ATOM 3437 N N . LEU A 1 435 ? -7.561 -3.088 11.626 1.00 97.62 435 LEU A N 1
ATOM 3438 C CA . LEU A 1 435 ? -8.023 -3.256 10.242 1.00 97.62 435 LEU A CA 1
ATOM 3439 C C . LEU A 1 435 ? -8.344 -1.913 9.579 1.00 97.62 435 LEU A C 1
ATOM 3441 O O . LEU A 1 435 ? -7.989 -1.708 8.420 1.00 97.62 435 LEU A O 1
ATOM 3445 N N . ILE A 1 436 ? -8.987 -0.995 10.305 1.00 97.94 436 ILE A N 1
ATOM 3446 C CA . ILE A 1 436 ? -9.286 0.351 9.806 1.00 97.94 436 ILE A CA 1
ATOM 3447 C C . ILE A 1 436 ? -7.997 1.102 9.496 1.00 97.94 436 ILE A C 1
ATOM 3449 O O . ILE A 1 436 ? -7.881 1.707 8.436 1.00 97.94 436 ILE A O 1
ATOM 3453 N N . GLU A 1 437 ? -7.008 1.028 10.382 1.00 97.38 437 GLU A N 1
ATOM 3454 C CA . GLU A 1 437 ? -5.710 1.665 10.179 1.00 97.38 437 GLU A CA 1
ATOM 3455 C C . GLU A 1 437 ? -4.954 1.072 8.997 1.00 97.38 437 GLU A C 1
ATOM 3457 O O . GLU A 1 437 ? -4.368 1.819 8.217 1.00 97.38 437 GLU A O 1
ATOM 3462 N N . SER A 1 438 ? -5.026 -0.246 8.806 1.00 96.06 438 SER A N 1
ATOM 3463 C CA . SER A 1 438 ? -4.474 -0.899 7.615 1.00 96.06 438 SER A CA 1
ATOM 3464 C C . SER A 1 438 ? -5.125 -0.363 6.334 1.00 96.06 438 SER A C 1
ATOM 3466 O O . SER A 1 438 ? -4.420 -0.008 5.393 1.00 96.06 438 SER A O 1
ATOM 3468 N N . GLY A 1 439 ? -6.454 -0.212 6.317 1.00 97.31 439 GLY A N 1
ATOM 3469 C CA . GLY A 1 439 ? -7.170 0.401 5.195 1.00 97.31 439 GLY A CA 1
ATOM 3470 C C . GLY A 1 439 ? -6.833 1.886 4.989 1.00 97.31 439 GLY A C 1
ATOM 3471 O O . GLY A 1 439 ? -6.695 2.333 3.853 1.00 97.31 439 GLY A O 1
ATOM 3472 N N . LEU A 1 440 ? -6.647 2.655 6.067 1.00 97.19 440 LEU A N 1
ATOM 3473 C CA . LEU A 1 440 ? -6.293 4.078 6.000 1.00 97.19 440 LEU A CA 1
ATOM 3474 C C . LEU A 1 440 ? -4.851 4.314 5.540 1.00 97.19 440 LEU A C 1
ATOM 3476 O O . LEU A 1 440 ? -4.577 5.361 4.966 1.00 97.19 440 LEU A O 1
ATOM 3480 N N . ARG A 1 441 ? -3.927 3.364 5.731 1.00 96.06 441 ARG A N 1
ATOM 3481 C CA . ARG A 1 441 ? -2.587 3.451 5.119 1.00 96.06 441 ARG A CA 1
ATOM 3482 C C . ARG A 1 441 ? -2.659 3.424 3.589 1.00 96.06 441 ARG A C 1
ATOM 3484 O O . ARG A 1 441 ? -1.863 4.093 2.945 1.00 96.06 441 ARG A O 1
ATOM 3491 N N . ILE A 1 442 ? -3.625 2.689 3.034 1.00 95.19 442 ILE A N 1
ATOM 3492 C CA . ILE A 1 442 ? -3.881 2.600 1.588 1.00 95.19 442 ILE A CA 1
ATOM 3493 C C . ILE A 1 442 ? -4.634 3.839 1.093 1.00 95.19 442 ILE A C 1
ATOM 3495 O O . ILE A 1 442 ? -4.274 4.423 0.077 1.00 95.19 442 ILE A O 1
ATOM 3499 N N . ALA A 1 443 ? -5.690 4.239 1.808 1.00 97.12 443 ALA A N 1
ATOM 3500 C CA . ALA A 1 443 ? -6.543 5.368 1.444 1.00 97.12 443 ALA A CA 1
ATOM 3501 C C . ALA A 1 443 ? -6.763 6.309 2.643 1.00 97.12 443 ALA A C 1
ATOM 3503 O O . ALA A 1 443 ? -7.808 6.234 3.300 1.00 97.12 443 ALA A O 1
ATOM 3504 N N . PRO A 1 444 ? -5.812 7.226 2.918 1.00 97.38 444 PRO A N 1
ATOM 3505 C CA . PRO A 1 444 ? -5.841 8.086 4.108 1.00 97.38 444 PRO A CA 1
ATOM 3506 C C . PRO A 1 444 ? -7.076 8.984 4.216 1.00 97.38 444 PRO A C 1
ATOM 3508 O O . PRO A 1 444 ? -7.498 9.338 5.313 1.00 97.38 444 PRO A O 1
ATOM 3511 N N . SER A 1 445 ? -7.667 9.344 3.077 1.00 97.38 445 SER A N 1
ATOM 3512 C CA . SER A 1 445 ? -8.853 10.197 2.973 1.00 97.38 445 SER A CA 1
ATOM 3513 C C . SER A 1 445 ? -10.163 9.414 2.819 1.00 97.38 445 SER A C 1
ATOM 3515 O O . SER A 1 445 ? -11.202 10.010 2.526 1.00 97.38 445 SER A O 1
ATOM 3517 N N . ASN A 1 446 ? -10.159 8.085 2.996 1.00 98.06 446 ASN A N 1
ATOM 3518 C CA . ASN A 1 446 ? -11.377 7.294 2.854 1.00 98.06 446 ASN A CA 1
ATOM 3519 C C . ASN A 1 446 ? -12.379 7.616 3.973 1.00 98.06 446 ASN A C 1
ATOM 3521 O O . ASN A 1 446 ? -12.213 7.213 5.126 1.00 98.06 446 ASN A O 1
ATOM 3525 N N . LYS A 1 447 ? -13.461 8.306 3.602 1.00 98.19 447 LYS A N 1
ATOM 3526 C CA . LYS A 1 447 ? -14.496 8.763 4.534 1.00 98.19 447 LYS A CA 1
ATOM 3527 C C . LYS A 1 447 ? -15.109 7.624 5.355 1.00 98.19 447 LYS A C 1
ATOM 3529 O O . LYS A 1 447 ? -15.237 7.758 6.563 1.00 98.19 447 LYS A O 1
ATOM 3534 N N . SER A 1 448 ? -15.433 6.487 4.739 1.00 97.88 448 SER A N 1
ATOM 3535 C CA . SER A 1 448 ? -16.070 5.363 5.440 1.00 97.88 448 SER A CA 1
ATOM 3536 C C . SER A 1 448 ? -15.184 4.753 6.528 1.00 97.88 448 SER A C 1
ATOM 3538 O O . SER A 1 448 ? -15.684 4.389 7.592 1.00 97.88 448 SER A O 1
ATOM 3540 N N . LEU A 1 449 ? -13.875 4.652 6.286 1.00 98.38 449 LEU A N 1
ATOM 3541 C CA . LEU A 1 449 ? -12.910 4.197 7.285 1.00 98.38 449 LEU A CA 1
ATOM 3542 C C . LEU A 1 449 ? -12.724 5.221 8.411 1.00 98.38 449 LEU A C 1
ATOM 3544 O O . LEU A 1 449 ? -12.691 4.829 9.577 1.00 98.38 449 LEU A O 1
ATOM 3548 N N . LEU A 1 450 ? -12.651 6.515 8.084 1.00 98.25 450 LEU A N 1
ATOM 3549 C CA . LEU A 1 450 ? -12.561 7.595 9.073 1.00 98.25 450 LEU A CA 1
ATOM 3550 C C . LEU A 1 450 ? -13.805 7.652 9.972 1.00 98.25 450 LEU A C 1
ATOM 3552 O O . LEU A 1 450 ? -13.674 7.690 11.196 1.00 98.25 450 LEU A O 1
ATOM 3556 N N . ASP A 1 451 ? -14.998 7.569 9.384 1.00 97.94 451 ASP A N 1
ATOM 3557 C CA . ASP A 1 451 ? -16.271 7.543 10.110 1.00 97.94 451 ASP A CA 1
ATOM 3558 C C . ASP A 1 451 ? -16.350 6.316 11.034 1.00 97.94 451 ASP A C 1
ATOM 3560 O O . ASP A 1 451 ? -16.768 6.414 12.192 1.00 97.94 451 ASP A O 1
ATOM 3564 N N . LEU A 1 452 ? -15.907 5.146 10.551 1.00 97.88 452 LEU A N 1
ATOM 3565 C CA . LEU A 1 452 ? -15.867 3.928 11.358 1.00 97.88 452 LEU A CA 1
ATOM 3566 C C . LEU A 1 452 ? -14.853 4.037 12.507 1.00 97.88 452 LEU A C 1
ATOM 3568 O O . LEU A 1 452 ? -15.168 3.606 13.617 1.00 97.88 452 LEU A O 1
ATOM 3572 N N . LYS A 1 453 ? -13.679 4.645 12.268 1.00 98.19 453 LYS A N 1
ATOM 3573 C CA . LYS A 1 453 ? -12.682 4.930 13.312 1.00 98.19 453 LYS A CA 1
ATOM 3574 C C . LYS A 1 453 ? -13.293 5.804 14.402 1.00 98.19 453 LYS A C 1
ATOM 3576 O O . LYS A 1 453 ? -13.293 5.395 15.558 1.00 98.19 453 LYS A O 1
ATOM 3581 N N . ALA A 1 454 ? -13.877 6.941 14.022 1.00 97.00 454 ALA A N 1
ATOM 3582 C CA . ALA A 1 454 ? -14.499 7.885 14.948 1.00 97.00 454 ALA A CA 1
ATOM 3583 C C . ALA A 1 454 ? -15.615 7.232 15.778 1.00 97.00 454 ALA A C 1
ATOM 3585 O O . ALA A 1 454 ? -15.703 7.431 16.989 1.00 97.00 454 ALA A O 1
ATOM 3586 N N . LYS A 1 455 ? -16.453 6.397 15.150 1.00 97.25 455 LYS A N 1
ATOM 3587 C CA . LYS A 1 455 ? -17.511 5.661 15.853 1.00 97.25 455 LYS A CA 1
ATOM 3588 C C . LYS A 1 455 ? -16.953 4.724 16.929 1.00 97.25 455 LYS A C 1
ATOM 3590 O O . LYS A 1 455 ? -17.495 4.687 18.035 1.00 97.25 455 LYS A O 1
ATOM 3595 N N . LEU A 1 456 ? -15.904 3.965 16.613 1.00 95.62 456 LEU A N 1
ATOM 3596 C CA . LEU A 1 456 ? -15.298 3.025 17.559 1.00 95.62 456 LEU A CA 1
ATOM 3597 C C . LEU A 1 456 ? -14.558 3.748 18.684 1.00 95.62 456 LEU A C 1
ATOM 3599 O O . LEU A 1 456 ? -14.773 3.419 19.845 1.00 95.62 456 LEU A O 1
ATOM 3603 N N . THR A 1 457 ? -13.782 4.788 18.375 1.00 95.31 457 THR A N 1
ATOM 3604 C CA . THR A 1 457 ? -13.078 5.566 19.405 1.00 95.31 457 THR A CA 1
ATOM 3605 C C . THR A 1 457 ? -14.050 6.263 20.354 1.00 95.31 457 THR A C 1
ATOM 3607 O O . THR A 1 457 ? -13.847 6.231 21.561 1.00 95.31 457 THR A O 1
ATOM 3610 N N . ASN A 1 458 ? -15.159 6.815 19.847 1.00 93.38 458 ASN A N 1
ATOM 3611 C CA . ASN A 1 458 ? -16.182 7.435 20.696 1.00 93.38 458 ASN A CA 1
ATOM 3612 C C . ASN A 1 458 ? -16.871 6.414 21.612 1.00 93.38 458 ASN A C 1
ATOM 3614 O O . ASN A 1 458 ? -17.196 6.731 22.758 1.00 93.38 458 ASN A O 1
ATOM 3618 N N . THR A 1 459 ? -17.086 5.191 21.117 1.00 91.12 459 THR A N 1
ATOM 3619 C CA . THR A 1 459 ? -17.653 4.091 21.911 1.00 91.12 459 THR A CA 1
ATOM 3620 C C . THR A 1 459 ? -16.691 3.698 23.032 1.00 91.12 459 THR A C 1
ATOM 3622 O O . THR A 1 459 ? -17.107 3.631 24.189 1.00 91.12 459 THR A O 1
ATOM 3625 N N . GLN A 1 460 ? -15.402 3.558 22.715 1.00 88.12 460 GLN A N 1
ATOM 3626 C CA . GLN A 1 460 ? -14.356 3.241 23.683 1.00 88.12 460 GLN A CA 1
ATOM 3627 C C . GLN A 1 460 ? -14.217 4.330 24.760 1.00 88.12 460 GLN A C 1
ATOM 3629 O O . GLN A 1 460 ? -14.304 4.030 25.949 1.00 88.12 460 GLN A O 1
ATOM 3634 N N . SER A 1 461 ? -14.096 5.605 24.375 1.00 87.31 461 SER A N 1
ATOM 3635 C CA . SER A 1 461 ? -13.985 6.712 25.337 1.00 87.31 461 SER A CA 1
ATOM 3636 C C . SER A 1 461 ? -15.227 6.848 26.227 1.00 87.31 461 SER A C 1
ATOM 3638 O O . SER A 1 461 ? -15.116 7.191 27.406 1.00 87.31 461 SER A O 1
ATOM 3640 N N . SER A 1 462 ? -16.416 6.546 25.693 1.00 89.12 462 SER A N 1
ATOM 3641 C CA . SER A 1 462 ? -17.659 6.533 26.476 1.00 89.12 462 SER A CA 1
ATOM 3642 C C . SER A 1 462 ? -17.670 5.390 27.492 1.00 89.12 462 SER A C 1
ATOM 3644 O O . SER A 1 462 ? -18.026 5.608 28.649 1.00 89.12 462 SER A O 1
ATOM 3646 N N . ALA A 1 463 ? -17.246 4.189 27.089 1.00 88.62 463 ALA A N 1
ATOM 3647 C CA . ALA A 1 463 ? -17.136 3.038 27.982 1.00 88.62 463 ALA A CA 1
ATOM 3648 C C . ALA A 1 463 ? -16.119 3.286 29.109 1.00 88.62 463 ALA A C 1
ATOM 3650 O O . ALA A 1 463 ? -16.419 3.046 30.279 1.00 88.62 463 ALA A O 1
ATOM 3651 N N . GLU A 1 464 ? -14.955 3.848 28.780 1.00 90.56 464 GLU A N 1
ATOM 3652 C CA . GLU A 1 464 ? -13.931 4.230 29.759 1.00 90.56 464 GLU A CA 1
ATOM 3653 C C . GLU A 1 464 ? -14.455 5.285 30.744 1.00 90.56 464 GLU A C 1
ATOM 3655 O O . GLU A 1 464 ? -14.292 5.137 31.957 1.00 90.56 464 GLU A O 1
ATOM 3660 N N . SER A 1 465 ? -15.157 6.311 30.253 1.00 91.06 465 SER A N 1
ATOM 3661 C CA . SER A 1 465 ? -15.756 7.353 31.101 1.00 91.06 465 SER A CA 1
ATOM 3662 C C . SER A 1 465 ? -16.832 6.792 32.038 1.00 91.06 465 SER A C 1
ATOM 3664 O O . SER A 1 465 ? -16.916 7.193 33.201 1.00 91.06 465 SER A O 1
ATOM 3666 N N . ILE A 1 466 ? -17.644 5.840 31.564 1.00 92.12 466 ILE A N 1
ATOM 3667 C CA . ILE A 1 466 ? -18.650 5.148 32.382 1.00 92.12 466 ILE A CA 1
ATOM 3668 C C . ILE A 1 466 ? -17.974 4.349 33.501 1.00 92.12 466 ILE A C 1
ATOM 3670 O O . ILE A 1 466 ? -18.398 4.442 34.655 1.00 92.12 466 ILE A O 1
ATOM 3674 N N . GLU A 1 467 ? -16.907 3.608 33.198 1.00 91.81 467 GLU A N 1
ATOM 3675 C CA . GLU A 1 467 ? -16.177 2.832 34.207 1.00 91.81 467 GLU A CA 1
ATOM 3676 C C . GLU A 1 467 ? -15.437 3.723 35.219 1.00 91.81 467 GLU A C 1
ATOM 3678 O O . GLU A 1 467 ? -15.440 3.434 36.422 1.00 91.81 467 GLU A O 1
ATOM 3683 N N . GLN A 1 468 ? -14.876 4.855 34.784 1.00 93.12 468 GLN A N 1
ATOM 3684 C CA . GLN A 1 468 ? -14.288 5.847 35.690 1.00 93.12 468 GLN A CA 1
ATOM 3685 C C . GLN A 1 468 ? -15.341 6.460 36.619 1.00 93.12 468 GLN A C 1
ATOM 3687 O O . GLN A 1 468 ? -15.136 6.493 37.834 1.00 93.12 468 GLN A O 1
ATOM 3692 N N . ASN A 1 469 ? -16.486 6.884 36.077 1.00 95.31 469 ASN A N 1
ATOM 3693 C CA . ASN A 1 469 ? -17.589 7.434 36.865 1.00 95.31 469 ASN A CA 1
ATOM 3694 C C . ASN A 1 469 ? -18.100 6.406 37.887 1.00 95.31 469 ASN A C 1
ATOM 3696 O O . ASN A 1 469 ? -18.199 6.690 39.080 1.00 95.31 469 ASN A O 1
ATOM 3700 N N . LYS A 1 470 ? -18.317 5.159 37.456 1.00 95.56 470 LYS A N 1
ATOM 3701 C CA . LYS A 1 470 ? -18.677 4.047 38.345 1.00 95.56 470 LYS A CA 1
ATOM 3702 C C . LYS A 1 470 ? -17.655 3.866 39.470 1.00 95.56 470 LYS A C 1
ATOM 3704 O O . LYS A 1 470 ? -18.041 3.746 40.630 1.00 95.56 470 LYS A O 1
ATOM 3709 N N . THR A 1 471 ? -16.361 3.897 39.159 1.00 96.00 471 THR A N 1
ATOM 3710 C CA . THR A 1 471 ? -15.287 3.770 40.159 1.00 96.00 471 THR A CA 1
ATOM 3711 C C . THR A 1 471 ? -15.308 4.920 41.171 1.00 96.00 471 THR A C 1
ATOM 3713 O O . THR A 1 471 ? -15.212 4.683 42.379 1.00 96.00 471 THR A O 1
ATOM 3716 N N . GLN A 1 472 ? -15.498 6.157 40.708 1.00 96.44 472 GLN A N 1
ATOM 3717 C CA . GLN A 1 472 ? -15.597 7.340 41.568 1.00 96.44 472 GLN A CA 1
ATOM 3718 C C . GLN A 1 472 ? -16.826 7.278 42.482 1.00 96.44 472 GLN A C 1
ATOM 3720 O O . GLN A 1 472 ? -16.709 7.499 43.688 1.00 96.44 472 GLN A O 1
ATOM 3725 N N . LEU A 1 473 ? -17.989 6.907 41.941 1.00 96.88 473 LEU A N 1
ATOM 3726 C CA . LEU A 1 473 ? -19.221 6.757 42.714 1.00 96.88 473 LEU A CA 1
ATOM 3727 C C . LEU A 1 473 ? -19.109 5.650 43.767 1.00 96.88 473 LEU A C 1
ATOM 3729 O O . LEU A 1 473 ? -19.567 5.827 44.894 1.00 96.88 473 LEU A O 1
ATOM 3733 N N . LEU A 1 474 ? -18.448 4.533 43.450 1.00 96.12 474 LEU A N 1
ATOM 3734 C CA . LEU A 1 474 ? -18.180 3.467 44.419 1.00 96.12 474 LEU A CA 1
ATOM 3735 C C . LEU A 1 474 ? -17.311 3.955 45.588 1.00 96.12 474 LEU A C 1
ATOM 3737 O O . LEU A 1 474 ? -17.574 3.604 46.740 1.00 96.12 474 LEU A O 1
ATOM 3741 N N . ALA A 1 475 ? -16.283 4.760 45.313 1.00 96.69 475 ALA A N 1
ATOM 3742 C CA . ALA A 1 475 ? -15.433 5.342 46.351 1.00 96.69 475 ALA A CA 1
ATOM 3743 C C . ALA A 1 475 ? -16.199 6.367 47.206 1.00 96.69 475 ALA A C 1
ATOM 3745 O O . ALA A 1 475 ? -16.151 6.306 48.438 1.00 96.69 475 ALA A O 1
ATOM 3746 N N . LEU A 1 476 ? -16.965 7.253 46.561 1.00 97.25 476 LEU A N 1
ATOM 3747 C CA . LEU A 1 476 ? -17.790 8.260 47.228 1.00 97.25 476 LEU A CA 1
ATOM 3748 C C . LEU A 1 476 ? -18.843 7.618 48.137 1.00 97.25 476 LEU A C 1
ATOM 3750 O O . LEU A 1 476 ? -19.009 8.038 49.282 1.00 97.25 476 LEU A O 1
ATOM 3754 N N . MET A 1 477 ? -19.500 6.561 47.658 1.00 97.31 477 MET A N 1
ATOM 3755 C CA . MET A 1 477 ? -20.486 5.799 48.420 1.00 97.31 477 MET A CA 1
ATOM 3756 C C . MET A 1 477 ? -19.877 5.248 49.712 1.00 97.31 477 MET A C 1
ATOM 3758 O O . MET A 1 477 ? -20.418 5.455 50.798 1.00 97.31 477 MET A O 1
ATOM 3762 N N . LYS A 1 478 ? -18.708 4.601 49.616 1.00 96.19 478 LYS A N 1
ATOM 3763 C CA . LYS A 1 478 ? -17.989 4.069 50.784 1.00 96.19 478 LYS A CA 1
ATOM 3764 C C . LYS A 1 478 ? -17.646 5.169 51.790 1.00 96.19 478 LYS A C 1
ATOM 3766 O O . LYS A 1 478 ? -17.822 4.970 52.989 1.00 96.19 478 LYS A O 1
ATOM 3771 N N . GLN A 1 479 ? -17.207 6.334 51.313 1.00 97.81 479 GLN A N 1
ATOM 3772 C CA . GLN A 1 479 ? -16.915 7.488 52.165 1.00 97.81 479 GLN A CA 1
ATOM 3773 C C . GLN A 1 479 ? -18.177 8.056 52.839 1.00 97.81 479 GLN A C 1
ATOM 3775 O O . GLN A 1 479 ? -18.149 8.458 54.002 1.00 97.81 479 GLN A O 1
ATOM 3780 N N . GLN A 1 480 ? -19.298 8.133 52.124 1.00 97.50 480 GLN A N 1
ATOM 3781 C CA . GLN A 1 480 ? -20.559 8.635 52.675 1.00 97.50 480 GLN A CA 1
ATOM 3782 C C . GLN A 1 480 ? -21.128 7.677 53.726 1.00 97.50 480 GLN A C 1
ATOM 3784 O O . GLN A 1 480 ? -21.578 8.137 54.774 1.00 97.50 480 GLN A O 1
ATOM 3789 N N . LEU A 1 481 ? -21.034 6.365 53.492 1.00 96.81 481 LEU A N 1
ATOM 3790 C CA . LEU A 1 481 ? -21.399 5.346 54.475 1.00 96.81 481 LEU A CA 1
ATOM 3791 C C . LEU A 1 481 ? -20.536 5.450 55.738 1.00 96.81 481 LEU A C 1
ATOM 3793 O O . LEU A 1 481 ? -21.080 5.506 56.838 1.00 96.81 481 LEU A O 1
ATOM 3797 N N . SER A 1 482 ? -19.208 5.550 55.598 1.00 95.75 482 SER A N 1
ATOM 3798 C CA . SER A 1 482 ? -18.305 5.641 56.756 1.00 95.75 482 SER A CA 1
ATOM 3799 C C . SER A 1 482 ? -18.455 6.940 57.553 1.00 95.75 482 SER A C 1
ATOM 3801 O O . SER A 1 482 ? -18.202 6.959 58.753 1.00 95.75 482 SER A O 1
ATOM 3803 N N . SER A 1 483 ? -18.905 8.020 56.910 1.00 96.44 483 SER A N 1
ATOM 3804 C CA . SER A 1 483 ? -19.192 9.308 57.560 1.00 96.44 483 SER A CA 1
ATOM 3805 C C . SER A 1 483 ? -20.637 9.454 58.050 1.00 96.44 483 SER A C 1
ATOM 3807 O O . SER A 1 483 ? -21.005 10.522 58.536 1.00 96.44 483 SER A O 1
ATOM 3809 N N . GLY A 1 484 ? -21.472 8.416 57.914 1.00 95.31 484 GLY A N 1
ATOM 3810 C CA . GLY A 1 484 ? -22.878 8.443 58.334 1.00 95.31 484 GLY A CA 1
ATOM 3811 C C . GLY A 1 484 ? -23.764 9.397 57.521 1.00 95.31 484 GLY A C 1
ATOM 3812 O O . GLY A 1 484 ? -24.871 9.734 57.942 1.00 95.31 484 GLY A O 1
ATOM 3813 N N . ARG A 1 485 ? -23.310 9.848 56.344 1.00 97.38 485 ARG A N 1
ATOM 3814 C CA . ARG A 1 485 ? -24.067 10.741 55.454 1.00 97.38 485 ARG A CA 1
ATOM 3815 C C . ARG A 1 485 ? -25.082 9.946 54.636 1.00 97.38 485 ARG A C 1
ATOM 3817 O O . ARG A 1 485 ? -24.893 9.740 53.442 1.00 97.38 485 ARG A O 1
ATOM 3824 N N . LEU A 1 486 ? -26.154 9.474 55.276 1.00 96.31 486 LEU A N 1
ATOM 3825 C CA . LEU A 1 486 ? -27.132 8.579 54.634 1.00 96.31 486 LEU A CA 1
ATOM 3826 C C . LEU A 1 486 ? -28.156 9.313 53.760 1.00 96.31 486 LEU A C 1
ATOM 3828 O O . LEU A 1 486 ? -28.378 8.914 52.618 1.00 96.31 486 LEU A O 1
ATOM 3832 N N . THR A 1 487 ? -28.739 10.403 54.272 1.00 94.62 487 THR A N 1
ATOM 3833 C CA . THR A 1 487 ? -29.764 11.220 53.581 1.00 94.62 487 THR A CA 1
ATOM 3834 C C . THR A 1 487 ? -29.442 12.713 53.546 1.00 94.62 487 THR A C 1
ATOM 3836 O O . THR A 1 487 ? -30.125 13.487 52.877 1.00 94.62 487 THR A O 1
ATOM 3839 N N . ARG A 1 488 ? -28.419 13.151 54.292 1.00 93.75 488 ARG A N 1
ATOM 3840 C CA . ARG A 1 488 ? -27.997 14.551 54.385 1.00 93.75 488 ARG A CA 1
ATOM 3841 C C . ARG A 1 488 ? -26.470 14.668 54.314 1.00 93.75 488 ARG A C 1
ATOM 3843 O O . ARG A 1 488 ? -25.786 13.796 54.851 1.00 93.75 488 ARG A O 1
ATOM 3850 N N . PRO A 1 489 ? -25.948 15.760 53.727 1.00 97.06 489 PRO A N 1
ATOM 3851 C CA . PRO A 1 489 ? -26.686 16.812 53.017 1.00 97.06 489 PRO A CA 1
ATOM 3852 C C . PRO A 1 489 ? -27.255 16.325 51.667 1.00 97.06 489 PRO A C 1
ATOM 3854 O O . PRO A 1 489 ? -26.815 15.315 51.116 1.00 97.06 489 PRO A O 1
ATOM 3857 N N . ARG A 1 490 ? -28.270 17.029 51.147 1.00 94.56 490 ARG A N 1
ATOM 3858 C CA . ARG A 1 490 ? -28.828 16.771 49.805 1.00 94.56 490 ARG A CA 1
ATOM 3859 C C . ARG A 1 490 ? -27.727 16.958 48.754 1.00 94.56 490 ARG A C 1
ATOM 3861 O O . ARG A 1 490 ? -26.941 17.893 48.887 1.00 94.56 490 ARG A O 1
ATOM 3868 N N . GLY A 1 491 ? -27.647 16.088 47.750 1.00 92.56 491 GLY A N 1
ATOM 3869 C CA . GLY A 1 491 ? -26.585 16.120 46.735 1.00 92.56 491 GLY A CA 1
ATOM 3870 C C . GLY A 1 491 ? -25.277 15.430 47.138 1.00 92.56 491 GLY A C 1
ATOM 3871 O O . GLY A 1 491 ? -24.416 15.223 46.291 1.00 92.56 491 GLY A O 1
ATOM 3872 N N . ASN A 1 492 ? -25.085 15.084 48.417 1.00 96.75 492 ASN A N 1
ATOM 3873 C CA . ASN A 1 492 ? -23.851 14.458 48.905 1.00 96.75 492 ASN A CA 1
ATOM 3874 C C . ASN A 1 492 ? -24.145 13.480 50.054 1.00 96.75 492 ASN A C 1
ATOM 3876 O O . ASN A 1 492 ? -23.674 13.636 51.185 1.00 96.75 492 ASN A O 1
ATOM 3880 N N . ASN A 1 493 ? -24.958 12.471 49.746 1.00 98.06 493 ASN A N 1
ATOM 3881 C CA . ASN A 1 493 ? -25.309 11.392 50.659 1.00 98.06 493 ASN A CA 1
ATOM 3882 C C . ASN A 1 493 ? -25.323 10.029 49.951 1.00 98.06 493 ASN A C 1
ATOM 3884 O O . ASN A 1 493 ? -25.468 9.945 48.731 1.00 98.06 493 ASN A O 1
ATOM 3888 N N . ALA A 1 494 ? -25.181 8.970 50.747 1.00 97.81 494 ALA A N 1
ATOM 3889 C CA . ALA A 1 494 ? -25.054 7.593 50.286 1.00 97.81 494 ALA A CA 1
ATOM 3890 C C . ALA A 1 494 ? -26.277 7.131 49.476 1.00 97.81 494 ALA A C 1
ATOM 3892 O O . ALA A 1 494 ? -26.142 6.406 48.496 1.00 97.81 494 ALA A O 1
ATOM 3893 N N . THR A 1 495 ? -27.477 7.587 49.833 1.00 97.56 495 THR A N 1
ATOM 3894 C CA . THR A 1 495 ? -28.707 7.217 49.117 1.00 97.56 495 THR A CA 1
ATOM 3895 C C . THR A 1 495 ? -28.698 7.692 47.669 1.00 97.56 495 THR A C 1
ATOM 3897 O O . THR A 1 495 ? -28.954 6.905 46.759 1.00 97.56 495 THR A O 1
ATOM 3900 N N . GLU A 1 496 ? -28.374 8.963 47.440 1.00 97.44 496 GLU A N 1
ATOM 3901 C CA . GLU A 1 496 ? -28.327 9.530 46.089 1.00 97.44 496 GLU A CA 1
ATOM 3902 C C . GLU A 1 496 ? -27.203 8.901 45.251 1.00 97.44 496 GLU A C 1
ATOM 3904 O O . GLU A 1 496 ? -27.422 8.547 44.091 1.00 97.44 496 GLU A O 1
ATOM 3909 N N . THR A 1 497 ? -26.021 8.680 45.837 1.00 97.94 497 THR A N 1
ATOM 3910 C CA . THR A 1 497 ? -24.900 8.007 45.154 1.00 97.94 497 THR A CA 1
ATOM 3911 C C . THR A 1 497 ? -25.251 6.565 44.774 1.00 97.94 497 THR A C 1
ATOM 3913 O O . THR A 1 497 ? -24.938 6.117 43.671 1.00 97.94 497 THR A O 1
ATOM 3916 N N . TYR A 1 498 ? -25.956 5.835 45.644 1.00 97.19 498 TYR A N 1
ATOM 3917 C CA . TYR A 1 498 ? -26.433 4.482 45.358 1.00 97.19 498 TYR A CA 1
ATOM 3918 C C . TYR A 1 498 ? -27.426 4.448 44.187 1.00 97.19 498 TYR A C 1
ATOM 3920 O O . TYR A 1 498 ? -27.301 3.607 43.297 1.00 97.19 498 TYR A O 1
ATOM 3928 N N . GLN A 1 499 ? -28.359 5.402 44.124 1.00 95.75 499 GLN A N 1
ATOM 3929 C CA . GLN A 1 499 ? -29.287 5.534 42.995 1.00 95.75 499 GLN A CA 1
ATOM 3930 C C . GLN A 1 499 ? -28.563 5.837 41.675 1.00 95.75 499 GLN A C 1
ATOM 3932 O O . GLN A 1 499 ? -28.965 5.345 40.622 1.00 95.75 499 GLN A O 1
ATOM 3937 N N . GLN A 1 500 ? -27.490 6.634 41.707 1.00 96.31 500 GLN A N 1
ATOM 3938 C CA . GLN A 1 500 ? -26.655 6.873 40.526 1.00 96.31 500 GLN A CA 1
ATOM 3939 C C . GLN A 1 500 ? -25.936 5.592 40.084 1.00 96.31 500 GLN A C 1
ATOM 3941 O O . GLN A 1 500 ? -25.947 5.267 38.898 1.00 96.31 500 GLN A O 1
ATOM 3946 N N . LEU A 1 501 ? -25.390 4.818 41.027 1.00 95.81 501 LEU A N 1
ATOM 3947 C CA . LEU A 1 501 ? -24.761 3.525 40.743 1.00 95.81 501 LEU A CA 1
ATOM 3948 C C . LEU A 1 501 ? -25.742 2.506 40.154 1.00 95.81 501 LEU A C 1
ATOM 3950 O O . LEU A 1 501 ? -25.372 1.796 39.225 1.00 95.81 501 LEU A O 1
ATOM 3954 N N . GLN A 1 502 ? -26.994 2.463 40.618 1.00 94.44 502 GLN A N 1
ATOM 3955 C CA . GLN A 1 502 ? -28.023 1.587 40.042 1.00 94.44 502 GLN A CA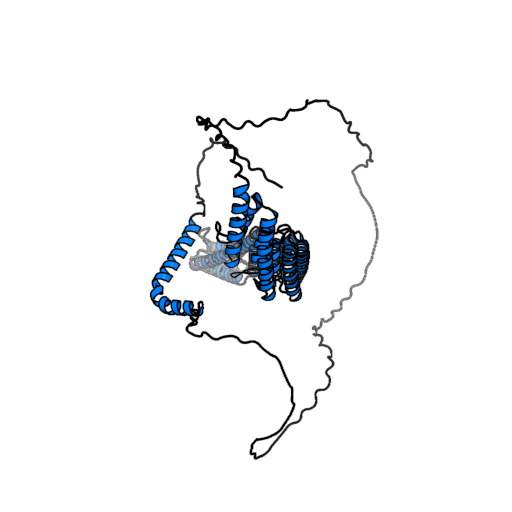 1
ATOM 3956 C C . GLN A 1 502 ? -28.319 1.880 38.563 1.00 94.44 502 GLN A C 1
ATOM 3958 O O . GLN A 1 502 ? -28.718 0.977 37.839 1.00 94.44 502 GLN A O 1
ATOM 3963 N N . LYS A 1 503 ? -28.120 3.119 38.090 1.00 94.44 503 LYS A N 1
ATOM 3964 C CA . LYS A 1 503 ? -28.290 3.459 36.665 1.00 94.44 503 LYS A CA 1
ATOM 3965 C C . LYS A 1 503 ? -27.139 2.950 35.794 1.00 94.44 503 LYS A C 1
ATOM 3967 O O . LYS A 1 503 ? -27.327 2.772 34.596 1.00 94.44 503 LYS A O 1
ATOM 3972 N N . LEU A 1 504 ? -25.955 2.764 36.383 1.00 93.44 504 LEU A N 1
ATOM 3973 C CA . LEU A 1 504 ? -24.740 2.327 35.686 1.00 93.44 504 LEU A CA 1
ATOM 3974 C C . LEU A 1 504 ? -24.496 0.818 35.813 1.00 93.44 504 LEU A C 1
ATOM 3976 O O . LEU A 1 504 ? -23.813 0.228 34.980 1.00 93.44 504 LEU A O 1
ATOM 3980 N N . LEU A 1 505 ? -25.022 0.193 36.866 1.00 90.75 505 LEU A N 1
ATOM 3981 C CA . LEU A 1 505 ? -24.869 -1.230 37.141 1.00 90.75 505 LEU A CA 1
ATOM 3982 C C . LEU A 1 505 ? -26.134 -1.991 36.723 1.00 90.75 505 LEU A C 1
ATOM 3984 O O . LEU A 1 505 ? -27.239 -1.540 37.011 1.00 90.75 505 LEU A O 1
ATOM 3988 N N . PRO A 1 506 ? -26.013 -3.181 36.112 1.00 86.62 506 PRO A N 1
ATOM 3989 C CA . PRO A 1 506 ? -27.178 -4.012 35.834 1.00 86.62 506 PRO A CA 1
ATOM 3990 C C . PRO A 1 506 ? -27.883 -4.423 37.139 1.00 86.62 506 PRO A C 1
ATOM 3992 O O . PRO A 1 506 ? -27.230 -4.673 38.154 1.00 86.62 506 PRO A O 1
ATOM 3995 N N . ALA A 1 507 ? -29.217 -4.529 37.104 1.00 80.06 507 ALA A N 1
ATOM 3996 C CA . ALA A 1 507 ? -30.057 -4.764 38.288 1.00 80.06 507 ALA A CA 1
ATOM 3997 C C . ALA A 1 507 ? -29.677 -6.027 39.093 1.00 80.06 507 ALA A C 1
ATOM 3999 O O . ALA A 1 507 ? -29.796 -6.035 40.313 1.00 80.06 507 ALA A O 1
ATOM 4000 N N . ASN A 1 508 ? -29.133 -7.054 38.430 1.00 83.19 508 ASN A N 1
ATOM 4001 C CA . ASN A 1 508 ? -28.718 -8.319 39.052 1.00 83.19 508 ASN A CA 1
ATOM 4002 C C . ASN A 1 508 ? -27.214 -8.379 39.387 1.00 83.19 508 ASN A C 1
ATOM 4004 O O . ASN A 1 508 ? -26.636 -9.460 39.495 1.00 83.19 508 ASN A O 1
ATOM 4008 N N . ASN A 1 509 ? -26.540 -7.235 39.511 1.00 90.19 509 ASN A N 1
ATOM 4009 C CA . ASN A 1 509 ? -25.120 -7.204 39.842 1.00 90.19 509 ASN A CA 1
ATOM 4010 C C . ASN A 1 509 ? -24.891 -7.478 41.345 1.00 90.19 509 ASN A C 1
ATOM 4012 O O . ASN A 1 509 ? -25.421 -6.773 42.205 1.00 90.19 509 ASN A O 1
ATOM 4016 N N . ALA A 1 510 ? -24.042 -8.461 41.666 1.00 92.94 510 ALA A N 1
ATOM 4017 C CA . ALA A 1 510 ? -23.683 -8.818 43.044 1.00 92.94 510 ALA A CA 1
ATOM 4018 C C . ALA A 1 510 ? -23.112 -7.635 43.852 1.00 92.94 510 ALA A C 1
ATOM 4020 O O . ALA A 1 510 ? -23.363 -7.514 45.051 1.00 92.94 510 ALA A O 1
ATOM 4021 N N . GLN A 1 511 ? -22.386 -6.727 43.198 1.00 91.56 511 GLN A N 1
ATOM 4022 C CA . GLN A 1 511 ? -21.871 -5.504 43.807 1.00 91.56 511 GLN A CA 1
ATOM 4023 C C . GLN A 1 511 ? -23.006 -4.554 44.208 1.00 91.56 511 GLN A C 1
ATOM 4025 O O . GLN A 1 511 ? -22.962 -3.987 45.297 1.00 91.56 511 GLN A O 1
ATOM 4030 N N . THR A 1 512 ? -24.048 -4.423 43.381 1.00 90.12 512 THR A N 1
ATOM 4031 C CA . THR A 1 512 ? -25.240 -3.621 43.704 1.00 90.12 512 THR A CA 1
ATOM 4032 C C . THR A 1 512 ? -25.983 -4.198 44.907 1.00 90.12 512 THR A C 1
ATOM 4034 O O . THR A 1 512 ? -26.379 -3.434 45.786 1.00 90.12 512 THR A O 1
ATOM 4037 N N . ALA A 1 513 ? -26.118 -5.526 44.993 1.00 92.94 513 ALA A N 1
ATOM 4038 C CA . ALA A 1 513 ? -26.735 -6.198 46.139 1.00 92.94 513 ALA A CA 1
ATOM 4039 C C . ALA A 1 513 ? -25.918 -6.008 47.431 1.00 92.94 513 ALA A C 1
ATOM 4041 O O . ALA A 1 513 ? -26.472 -5.697 48.485 1.00 92.94 513 ALA A O 1
ATOM 4042 N N . ALA A 1 514 ? -24.588 -6.117 47.348 1.00 95.06 514 ALA A N 1
ATOM 4043 C CA . ALA A 1 514 ? -23.706 -5.863 48.484 1.00 95.06 514 ALA A CA 1
ATOM 4044 C C . ALA A 1 514 ? -23.803 -4.408 48.979 1.00 95.06 514 ALA A C 1
ATOM 4046 O O . ALA A 1 514 ? -23.873 -4.172 50.185 1.00 95.06 514 ALA A O 1
ATOM 4047 N N . LEU A 1 515 ? -23.854 -3.435 48.062 1.00 94.38 515 LEU A N 1
ATOM 4048 C CA . LEU A 1 515 ? -24.040 -2.020 48.399 1.00 94.38 515 LEU A CA 1
ATOM 4049 C C . LEU A 1 515 ? -25.422 -1.741 49.000 1.00 94.38 515 LEU A C 1
ATOM 4051 O O . LEU A 1 515 ? -25.513 -0.979 49.961 1.00 94.38 515 LEU A O 1
ATOM 4055 N N . ALA A 1 516 ? -26.477 -2.377 48.476 1.00 95.81 516 ALA A N 1
ATOM 4056 C CA . ALA A 1 516 ? -27.832 -2.284 49.024 1.00 95.81 516 ALA A CA 1
ATOM 4057 C C . ALA A 1 516 ? -27.857 -2.733 50.487 1.00 95.81 516 ALA A C 1
ATOM 4059 O O . ALA A 1 516 ? -28.364 -2.027 51.355 1.00 95.81 516 ALA A O 1
ATOM 4060 N N . LYS A 1 517 ? -27.228 -3.880 50.767 1.00 96.69 517 LYS A N 1
ATOM 4061 C CA . LYS A 1 517 ? -27.107 -4.418 52.119 1.00 96.69 517 LYS A CA 1
ATOM 4062 C C . LYS A 1 517 ? -26.360 -3.457 53.046 1.00 96.69 517 LYS A C 1
ATOM 4064 O O . LYS A 1 517 ? -26.881 -3.094 54.090 1.00 96.69 517 LYS A O 1
ATOM 4069 N N . GLN A 1 518 ? -25.182 -2.976 52.641 1.00 97.12 518 GLN A N 1
ATOM 4070 C CA . GLN A 1 518 ? -24.399 -2.027 53.448 1.00 97.12 518 GLN A CA 1
ATOM 4071 C C . GLN A 1 518 ? -25.173 -0.743 53.766 1.00 97.12 518 GLN A C 1
ATOM 4073 O O . GLN A 1 518 ? -25.084 -0.218 54.876 1.00 97.12 518 GLN A O 1
ATOM 4078 N N . LEU A 1 519 ? -25.929 -0.229 52.794 1.00 97.81 519 LEU A N 1
ATOM 4079 C CA . LEU A 1 519 ? -26.758 0.950 52.992 1.00 97.81 519 LEU A CA 1
ATOM 4080 C C . LEU A 1 519 ? -27.919 0.662 53.954 1.00 97.81 519 LEU A C 1
ATOM 4082 O O . LEU A 1 519 ? -28.168 1.466 54.852 1.00 97.81 519 LEU A O 1
ATOM 4086 N N . GLY A 1 520 ? -28.588 -0.485 53.819 1.00 97.81 520 GLY A N 1
ATOM 4087 C CA . GLY A 1 520 ? -29.651 -0.915 54.728 1.00 97.81 520 GLY A CA 1
ATOM 4088 C C . GLY A 1 520 ? -29.168 -1.127 56.167 1.00 97.81 520 GLY A C 1
ATOM 4089 O O . GLY A 1 520 ? -29.793 -0.616 57.098 1.00 97.81 520 GLY A O 1
ATOM 4090 N N . ASP A 1 521 ? -28.012 -1.769 56.346 1.00 97.75 521 ASP A N 1
ATOM 4091 C CA . ASP A 1 521 ? -27.338 -1.927 57.641 1.00 97.75 521 ASP A CA 1
ATOM 4092 C C . ASP A 1 521 ? -27.046 -0.552 58.277 1.00 97.75 521 ASP A C 1
ATOM 4094 O O . ASP A 1 521 ? -27.265 -0.334 59.472 1.00 97.75 521 ASP A O 1
ATOM 4098 N N . ALA A 1 522 ? -26.591 0.421 57.479 1.00 97.81 522 ALA A N 1
ATOM 4099 C CA . ALA A 1 522 ? -26.323 1.771 57.964 1.00 97.81 522 ALA A CA 1
ATOM 4100 C C . ALA A 1 522 ? -27.604 2.507 58.405 1.00 97.81 522 ALA A C 1
ATOM 4102 O O . ALA A 1 522 ? -27.613 3.148 59.460 1.00 97.81 522 ALA A O 1
ATOM 4103 N N . TYR A 1 523 ? -28.699 2.377 57.648 1.00 98.25 523 TYR A N 1
ATOM 4104 C CA . TYR A 1 523 ? -30.015 2.897 58.039 1.00 98.25 523 TYR A CA 1
ATOM 4105 C C . TYR A 1 523 ? -30.514 2.278 59.347 1.00 98.25 523 TYR A C 1
ATOM 4107 O O . TYR A 1 523 ? -30.997 3.003 60.220 1.00 98.25 523 TYR A O 1
ATOM 4115 N N . PHE A 1 524 ? -30.357 0.962 59.503 1.00 98.00 524 PHE A N 1
ATOM 4116 C CA . PHE A 1 524 ? -30.758 0.240 60.708 1.00 98.00 524 PHE A CA 1
ATOM 4117 C C . PHE A 1 524 ? -30.005 0.760 61.936 1.00 98.00 524 PHE A C 1
ATOM 4119 O O . PHE A 1 524 ? -30.620 1.116 62.942 1.00 98.00 524 PHE A O 1
ATOM 4126 N N . ASN A 1 525 ? -28.682 0.908 61.829 1.00 97.44 525 ASN A N 1
ATOM 4127 C CA . ASN A 1 525 ? -27.855 1.427 62.918 1.00 97.44 525 ASN A CA 1
ATOM 4128 C C . ASN A 1 525 ? -28.228 2.869 63.305 1.00 97.44 525 ASN A C 1
ATOM 4130 O O . ASN A 1 525 ? -28.308 3.186 64.493 1.00 97.44 525 ASN A O 1
ATOM 4134 N N . MET A 1 526 ? -28.507 3.737 62.325 1.00 96.19 526 MET A N 1
ATOM 4135 C CA . MET A 1 526 ? -28.934 5.115 62.594 1.00 96.19 526 MET A CA 1
ATOM 4136 C C . MET A 1 526 ? -30.297 5.171 63.296 1.00 96.19 526 MET A C 1
ATOM 4138 O O . MET A 1 526 ? -30.456 5.924 64.259 1.00 96.19 526 MET A O 1
ATOM 4142 N N . ALA A 1 527 ? -31.268 4.377 62.841 1.00 97.50 527 ALA A N 1
ATOM 4143 C CA . ALA A 1 527 ? -32.580 4.288 63.476 1.00 97.50 527 ALA A CA 1
ATOM 4144 C C . ALA A 1 527 ? -32.453 3.786 64.924 1.00 97.50 527 ALA A C 1
ATOM 4146 O O . ALA A 1 527 ? -32.971 4.400 65.858 1.00 97.50 527 ALA A O 1
ATOM 4147 N N . ARG A 1 528 ? -31.659 2.733 65.143 1.00 97.75 528 ARG A N 1
ATOM 4148 C CA . ARG A 1 528 ? -31.398 2.196 66.481 1.00 97.75 528 ARG A CA 1
ATOM 4149 C C . ARG A 1 528 ? -30.804 3.243 67.424 1.00 97.75 528 ARG A C 1
ATOM 4151 O O . ARG A 1 528 ? -31.265 3.357 68.557 1.00 97.75 528 ARG A O 1
ATOM 4158 N N . GLN A 1 529 ? -29.842 4.043 66.961 1.00 96.44 529 GLN A N 1
ATOM 4159 C CA . GLN A 1 529 ? -29.286 5.133 67.766 1.00 96.44 529 GLN A CA 1
ATOM 4160 C C . GLN A 1 529 ? -30.346 6.189 68.117 1.00 96.44 529 GLN A C 1
ATOM 4162 O O . GLN A 1 529 ? -30.427 6.629 69.259 1.00 96.44 529 GLN A O 1
ATOM 4167 N N . GLN A 1 530 ? -31.206 6.567 67.168 1.00 96.62 530 GLN A N 1
ATOM 4168 C CA . GLN A 1 530 ? -32.288 7.524 67.429 1.00 96.62 530 GLN A CA 1
ATOM 4169 C C . GLN A 1 530 ? -33.278 7.003 68.475 1.00 96.62 530 GLN A C 1
ATOM 4171 O O . GLN A 1 530 ? -33.733 7.780 69.313 1.00 96.62 530 GLN A O 1
ATOM 4176 N N . LEU A 1 531 ? -33.581 5.702 68.466 1.00 96.62 531 LEU A N 1
ATOM 4177 C CA . LEU A 1 531 ? -34.412 5.080 69.495 1.00 96.62 531 LEU A CA 1
ATOM 4178 C C . LEU A 1 531 ? -33.751 5.150 70.881 1.00 96.62 531 LEU A C 1
ATOM 4180 O O . LEU A 1 531 ? -34.418 5.516 71.847 1.00 96.62 531 LEU A O 1
ATOM 4184 N N . VAL A 1 532 ? -32.445 4.865 70.975 1.00 96.50 532 VAL A N 1
ATOM 4185 C CA . VAL A 1 532 ? -31.663 5.008 72.223 1.00 96.50 532 VAL A CA 1
ATOM 4186 C C . VAL A 1 532 ? -31.720 6.445 72.745 1.00 96.50 532 VAL A C 1
ATOM 4188 O O . VAL A 1 532 ? -31.903 6.667 73.941 1.00 96.50 532 VAL A O 1
ATOM 4191 N N . ASP A 1 533 ? -31.678 7.422 71.843 1.00 96.19 533 ASP A N 1
ATOM 4192 C CA . ASP A 1 533 ? -31.814 8.844 72.169 1.00 96.19 533 ASP A CA 1
ATOM 4193 C C . ASP A 1 533 ? -33.271 9.266 72.464 1.00 96.19 533 ASP A C 1
ATOM 4195 O O . ASP A 1 533 ? -33.569 10.460 72.510 1.00 96.19 533 ASP A O 1
ATOM 4199 N N . LYS A 1 534 ? -34.191 8.305 72.642 1.00 95.00 534 LYS A N 1
ATOM 4200 C CA . LYS A 1 534 ? -35.632 8.496 72.891 1.00 95.00 534 LYS A CA 1
ATOM 4201 C C . LYS A 1 534 ? -36.364 9.265 71.783 1.00 95.00 534 LYS A C 1
ATOM 4203 O O . LYS A 1 534 ? -37.344 9.959 72.038 1.00 95.00 534 LYS A O 1
ATOM 4208 N N . ARG A 1 535 ? -35.910 9.134 70.533 1.00 97.06 535 ARG A N 1
ATOM 4209 C CA . ARG A 1 535 ? -36.507 9.747 69.330 1.00 97.06 535 ARG A CA 1
ATOM 4210 C C . ARG A 1 535 ? -37.188 8.689 68.451 1.00 97.06 535 ARG A C 1
ATOM 4212 O O . ARG A 1 535 ? -36.802 8.491 67.299 1.00 97.06 535 ARG A O 1
ATOM 4219 N N . ALA A 1 536 ? -38.191 7.997 68.996 1.00 96.00 536 ALA A N 1
ATOM 4220 C CA . ALA A 1 536 ? -38.842 6.847 68.353 1.00 96.00 536 ALA A CA 1
ATOM 4221 C C . ALA A 1 536 ? -39.501 7.176 66.995 1.00 96.00 536 ALA A C 1
ATOM 4223 O O . ALA A 1 536 ? -39.280 6.455 66.024 1.00 96.00 536 ALA A O 1
ATOM 4224 N N . GLU A 1 537 ? -40.217 8.299 66.871 1.00 95.81 537 GLU A N 1
ATOM 4225 C CA . GLU A 1 537 ? -40.829 8.713 65.593 1.00 95.81 537 GLU A CA 1
ATOM 4226 C C . GLU A 1 537 ? -39.782 8.936 64.489 1.00 95.81 537 GLU A C 1
ATOM 4228 O O . GLU A 1 537 ? -39.945 8.514 63.341 1.00 95.81 537 GLU A O 1
ATOM 4233 N N . GLN A 1 538 ? -38.666 9.581 64.843 1.00 96.19 538 GLN A N 1
ATOM 4234 C CA . GLN A 1 538 ? -37.567 9.828 63.913 1.00 96.19 538 GLN A CA 1
ATOM 4235 C C . GLN A 1 538 ? -36.879 8.514 63.512 1.00 96.19 538 GLN A C 1
ATOM 4237 O O . GLN A 1 538 ? -36.506 8.364 62.345 1.00 96.19 538 GLN A O 1
ATOM 4242 N N . SER A 1 539 ? -36.772 7.563 64.447 1.00 97.25 539 SER A N 1
ATOM 4243 C CA . SER A 1 539 ? -36.289 6.204 64.183 1.00 97.25 539 SER A CA 1
ATOM 4244 C C . SER A 1 539 ? -37.162 5.499 63.143 1.00 97.25 539 SER A C 1
ATOM 4246 O O . SER A 1 539 ? -36.648 5.068 62.110 1.00 97.25 539 SER A O 1
ATOM 4248 N N . LEU A 1 540 ? -38.488 5.485 63.332 1.00 96.94 540 LEU A N 1
ATOM 4249 C CA . LEU A 1 540 ? -39.421 4.868 62.380 1.00 96.94 540 LEU A CA 1
ATOM 4250 C C . LEU A 1 540 ? -39.333 5.529 60.998 1.00 96.94 540 LEU A C 1
ATOM 4252 O O . LEU A 1 540 ? -39.269 4.848 59.973 1.00 96.94 540 LEU A O 1
ATOM 4256 N N . LYS A 1 541 ? -39.239 6.863 60.955 1.00 97.00 541 LYS A N 1
ATOM 4257 C CA . LYS A 1 541 ? -39.028 7.608 59.707 1.00 97.00 541 LYS A CA 1
ATOM 4258 C C . LYS A 1 541 ? -37.739 7.190 58.994 1.00 97.00 541 LYS A C 1
ATOM 4260 O O . LYS A 1 541 ? -37.750 7.033 57.775 1.00 97.00 541 LYS A O 1
ATOM 4265 N N . THR A 1 542 ? -36.649 7.000 59.735 1.00 96.88 542 THR A N 1
ATOM 4266 C CA . THR A 1 542 ? -35.362 6.537 59.197 1.00 96.88 542 THR A CA 1
ATOM 4267 C C . THR A 1 542 ? -35.463 5.121 58.623 1.00 96.88 542 THR A C 1
ATOM 4269 O O . THR A 1 542 ? -34.955 4.876 57.530 1.00 96.88 542 THR A O 1
ATOM 4272 N N . VAL A 1 543 ? -36.153 4.204 59.311 1.00 97.88 543 VAL A N 1
ATOM 4273 C CA . VAL A 1 543 ? -36.381 2.830 58.828 1.00 97.88 543 VAL A CA 1
ATOM 4274 C C . VAL A 1 543 ? -37.152 2.827 57.513 1.00 97.88 543 VAL A C 1
ATOM 4276 O O . VAL A 1 543 ? -36.713 2.213 56.541 1.00 97.88 543 VAL A O 1
ATOM 4279 N N . ASN A 1 544 ? -38.255 3.575 57.458 1.00 97.19 544 ASN A N 1
ATOM 4280 C CA . ASN A 1 544 ? -39.085 3.678 56.259 1.00 97.19 544 ASN A CA 1
ATOM 4281 C C . ASN A 1 544 ? -38.292 4.247 55.074 1.00 97.19 544 ASN A C 1
ATOM 4283 O O . ASN A 1 544 ? -38.416 3.757 53.955 1.00 97.19 544 ASN A O 1
ATOM 4287 N N . GLN A 1 545 ? -37.436 5.246 55.315 1.00 96.31 545 GLN A N 1
ATOM 4288 C CA . GLN A 1 545 ? -36.540 5.780 54.286 1.00 96.31 545 GLN A CA 1
ATOM 4289 C C . GLN A 1 545 ? -35.555 4.726 53.771 1.00 96.31 545 GLN A C 1
ATOM 4291 O O . GLN A 1 545 ? -35.377 4.618 52.561 1.00 96.31 545 GLN A O 1
ATOM 4296 N N . GLY A 1 546 ? -34.953 3.931 54.659 1.00 97.00 546 GLY A N 1
ATOM 4297 C CA . GLY A 1 546 ? -34.062 2.842 54.261 1.00 97.00 546 GLY A CA 1
ATOM 4298 C C . GLY A 1 546 ? -34.765 1.816 53.373 1.00 97.00 546 GLY A C 1
ATOM 4299 O O . GLY A 1 546 ? -34.275 1.515 52.288 1.00 97.00 546 GLY A O 1
ATOM 4300 N N . LEU A 1 547 ? -35.951 1.351 53.777 1.00 97.00 547 LEU A N 1
ATOM 4301 C CA . LEU A 1 547 ? -36.743 0.374 53.018 1.00 97.00 547 LEU A CA 1
ATOM 4302 C C . LEU A 1 547 ? -37.166 0.883 51.633 1.00 97.00 547 LEU A C 1
ATOM 4304 O O . LEU A 1 547 ? -37.148 0.121 50.672 1.00 97.00 547 LEU A O 1
ATOM 4308 N N . ILE A 1 548 ? -37.477 2.177 51.492 1.00 96.69 548 ILE A N 1
ATOM 4309 C CA . ILE A 1 548 ? -37.769 2.782 50.179 1.00 96.69 548 ILE A CA 1
ATOM 4310 C C . ILE A 1 548 ? -36.555 2.698 49.241 1.00 96.69 548 ILE A C 1
ATOM 4312 O O . ILE A 1 548 ? -36.715 2.542 48.033 1.00 96.69 548 ILE A O 1
ATOM 4316 N N . VAL A 1 549 ? -35.341 2.830 49.779 1.00 95.19 549 VAL A N 1
ATOM 4317 C CA . VAL A 1 549 ? -34.111 2.928 48.981 1.00 95.19 549 VAL A CA 1
ATOM 4318 C C . VAL A 1 549 ? -33.534 1.559 48.636 1.00 95.19 549 VAL A C 1
ATOM 4320 O O . VAL A 1 549 ? -33.127 1.344 47.496 1.00 95.19 549 VAL A O 1
ATOM 4323 N N . VAL A 1 550 ? -33.450 0.656 49.615 1.00 95.75 550 VAL A N 1
ATOM 4324 C CA . VAL A 1 550 ? -32.792 -0.652 49.444 1.00 95.75 550 VAL A CA 1
ATOM 4325 C C . VAL A 1 550 ? -33.777 -1.805 49.250 1.00 95.75 550 VAL A C 1
ATOM 4327 O O . VAL A 1 550 ? -33.347 -2.932 49.024 1.00 95.75 550 VAL A O 1
ATOM 4330 N N . GLY A 1 551 ? -35.085 -1.532 49.297 1.00 93.19 551 GLY A N 1
ATOM 4331 C CA . GLY A 1 551 ? -36.130 -2.539 49.151 1.00 93.19 551 GLY A CA 1
ATOM 4332 C C . GLY A 1 551 ? -36.199 -3.474 50.359 1.00 93.19 551 GLY A C 1
ATOM 4333 O O . GLY A 1 551 ? -36.282 -3.029 51.506 1.00 93.19 551 GLY A O 1
ATOM 4334 N N . GLU A 1 552 ? -36.170 -4.782 50.101 1.00 91.50 552 GLU A N 1
ATOM 4335 C CA . GLU A 1 552 ? -36.291 -5.826 51.122 1.00 91.50 552 GLU A CA 1
ATOM 4336 C C . GLU A 1 552 ? -35.002 -5.984 51.940 1.00 91.50 552 GLU A C 1
ATOM 4338 O O . GLU A 1 552 ? -34.166 -6.852 51.691 1.00 91.50 552 GLU A O 1
ATOM 4343 N N . HIS A 1 553 ? -34.845 -5.141 52.960 1.00 97.06 553 HIS A N 1
ATOM 4344 C CA . HIS A 1 553 ? -33.793 -5.299 53.957 1.00 97.06 553 HIS A CA 1
ATOM 4345 C C . HIS A 1 553 ? -34.351 -5.932 55.233 1.00 97.06 553 HIS A C 1
ATOM 4347 O O . HIS A 1 553 ? -35.037 -5.274 56.019 1.00 97.06 553 HIS A O 1
ATOM 4353 N N . GLU A 1 554 ? -34.024 -7.206 55.461 1.00 97.06 554 GLU A N 1
ATOM 4354 C CA . GLU A 1 554 ? -34.586 -8.044 56.534 1.00 97.06 554 GLU A CA 1
ATOM 4355 C C . GLU A 1 554 ? -34.551 -7.370 57.916 1.00 97.06 554 GLU A C 1
ATOM 4357 O O . GLU A 1 554 ? -35.554 -7.347 58.631 1.00 97.06 554 GLU A O 1
ATOM 4362 N N . GLN A 1 555 ? -33.418 -6.764 58.287 1.00 97.44 555 GLN A N 1
ATOM 4363 C CA . GLN A 1 555 ? -33.275 -6.112 59.593 1.00 97.44 555 GLN A CA 1
ATOM 4364 C C . GLN A 1 555 ? -34.133 -4.852 59.727 1.00 97.44 555 GLN A C 1
ATOM 4366 O O . GLN A 1 555 ? -34.661 -4.585 60.802 1.00 97.44 555 GLN A O 1
ATOM 4371 N N . LEU A 1 556 ? -34.296 -4.086 58.644 1.00 98.06 556 LEU A N 1
ATOM 4372 C CA . LEU A 1 556 ? -35.111 -2.872 58.673 1.00 98.06 556 LEU A CA 1
ATOM 4373 C C . LEU A 1 556 ? -36.596 -3.223 58.779 1.00 98.06 556 LEU A C 1
ATOM 4375 O O . LEU A 1 556 ? -37.305 -2.589 59.552 1.00 98.06 556 LEU A O 1
ATOM 4379 N N . LEU A 1 557 ? -37.046 -4.263 58.069 1.00 97.88 557 LEU A N 1
ATOM 4380 C CA . LEU A 1 557 ? -38.425 -4.756 58.142 1.00 97.88 557 LEU A CA 1
ATOM 4381 C C . LEU A 1 557 ? -38.790 -5.209 59.559 1.00 97.88 557 LEU A C 1
ATOM 4383 O O . LEU A 1 557 ? -39.826 -4.811 60.087 1.00 97.88 557 LEU A O 1
ATOM 4387 N N . ARG A 1 558 ? -37.920 -5.995 60.206 1.00 97.44 558 ARG A N 1
ATOM 4388 C CA . ARG A 1 558 ? -38.129 -6.411 61.602 1.00 97.44 558 ARG A CA 1
ATOM 4389 C C . ARG A 1 558 ? -38.161 -5.212 62.547 1.00 97.44 558 ARG A C 1
ATOM 4391 O O . ARG A 1 558 ? -39.079 -5.083 63.349 1.00 97.44 558 ARG A O 1
ATOM 4398 N N . PHE A 1 559 ? -37.204 -4.296 62.405 1.00 98.00 559 PHE A N 1
ATOM 4399 C CA . PHE A 1 559 ? -37.114 -3.132 63.285 1.00 98.00 559 PHE A CA 1
ATOM 4400 C C . PHE A 1 559 ? -38.300 -2.168 63.131 1.00 98.00 559 PHE A C 1
ATOM 4402 O O . PHE A 1 559 ? -38.715 -1.536 64.099 1.00 98.00 559 PHE A O 1
ATOM 4409 N N . GLN A 1 560 ? -38.889 -2.084 61.936 1.00 97.81 560 GLN A N 1
ATOM 4410 C CA . GLN A 1 560 ? -40.121 -1.333 61.692 1.00 97.81 560 GLN A CA 1
ATOM 4411 C C . GLN A 1 560 ? -41.285 -1.850 62.555 1.00 97.81 560 GLN A C 1
ATOM 4413 O O . GLN A 1 560 ? -41.986 -1.054 63.176 1.00 97.81 560 GLN A O 1
ATOM 4418 N N . GLN A 1 561 ? -41.468 -3.175 62.613 1.00 96.75 561 GLN A N 1
ATOM 4419 C CA . GLN A 1 561 ? -42.529 -3.825 63.395 1.00 96.75 561 GLN A CA 1
ATOM 4420 C C . GLN A 1 561 ? -42.341 -3.593 64.900 1.00 96.75 561 GLN A C 1
ATOM 4422 O O . GLN A 1 561 ? -43.298 -3.291 65.617 1.00 96.75 561 GLN A O 1
ATOM 4427 N N . GLU A 1 562 ? -41.094 -3.679 65.371 1.00 96.50 562 GLU A N 1
ATOM 4428 C CA . GLU A 1 562 ? -40.739 -3.398 66.765 1.00 96.50 562 GLU A CA 1
ATOM 4429 C C . GLU A 1 562 ? -41.054 -1.943 67.146 1.00 96.50 562 GLU A C 1
ATOM 4431 O O . GLU A 1 562 ? -41.698 -1.694 68.164 1.00 96.50 562 GLU A O 1
ATOM 4436 N N . LEU A 1 563 ? -40.658 -0.975 66.312 1.00 96.06 563 LEU A N 1
ATOM 4437 C CA . LEU A 1 563 ? -40.900 0.449 66.566 1.00 96.06 563 LEU A CA 1
ATOM 4438 C C . LEU A 1 563 ? -42.383 0.814 66.592 1.00 96.06 563 LEU A C 1
ATOM 4440 O O . LEU A 1 563 ? -42.768 1.676 67.379 1.00 96.06 563 LEU A O 1
ATOM 4444 N N . GLN A 1 564 ? -43.207 0.169 65.765 1.00 94.56 564 GLN A N 1
ATOM 4445 C CA . GLN A 1 564 ? -44.649 0.404 65.774 1.00 94.56 564 GLN A CA 1
ATOM 4446 C C . GLN A 1 564 ? -45.256 0.029 67.132 1.00 94.56 564 GLN A C 1
ATOM 4448 O O . GLN A 1 564 ? -46.001 0.811 67.709 1.00 94.56 564 GLN A O 1
ATOM 4453 N N . THR A 1 565 ? -44.829 -1.104 67.697 1.00 94.81 565 THR A N 1
ATOM 4454 C CA . THR A 1 565 ? -45.274 -1.554 69.027 1.00 94.81 565 THR A CA 1
ATOM 4455 C C . THR A 1 565 ? -44.876 -0.569 70.129 1.00 94.81 565 THR A C 1
ATOM 4457 O O . THR A 1 565 ? -45.628 -0.370 71.077 1.00 94.81 565 THR A O 1
ATOM 4460 N N . VAL A 1 566 ? -43.693 0.046 70.018 1.00 94.00 566 VAL A N 1
ATOM 4461 C CA . VAL A 1 566 ? -43.197 1.035 70.991 1.00 94.00 566 VAL A CA 1
ATOM 4462 C C . VAL A 1 566 ? -43.954 2.361 70.904 1.00 94.00 566 VAL A C 1
ATOM 4464 O O . VAL A 1 566 ? -44.115 3.016 71.923 1.00 94.00 566 VAL A O 1
ATOM 4467 N N . LEU A 1 567 ? -44.388 2.779 69.712 1.00 93.94 567 LEU A N 1
ATOM 4468 C CA . LEU A 1 567 ? -45.126 4.035 69.517 1.00 93.94 567 LEU A CA 1
ATOM 4469 C C . LEU A 1 567 ? -46.605 3.942 69.916 1.00 93.94 567 LEU A C 1
ATOM 4471 O O . LEU A 1 567 ? -47.222 4.971 70.177 1.00 93.94 567 LEU A O 1
ATOM 4475 N N . ASP A 1 568 ? -47.162 2.731 69.953 1.00 92.81 568 ASP A N 1
ATOM 4476 C CA . ASP A 1 568 ? -48.544 2.480 70.374 1.00 92.81 568 ASP A CA 1
ATOM 4477 C C . ASP A 1 568 ? -48.703 2.436 71.917 1.00 92.81 568 ASP A C 1
ATOM 4479 O O . ASP A 1 568 ? -49.831 2.382 72.414 1.00 92.81 568 ASP A O 1
ATOM 4483 N N . GLN A 1 569 ? -47.590 2.449 72.667 1.00 89.56 569 GLN A N 1
ATOM 4484 C CA . GLN A 1 569 ? -47.520 2.491 74.139 1.00 89.56 569 GLN A CA 1
ATOM 4485 C C . GLN A 1 569 ? -47.246 3.907 74.643 1.00 89.56 569 GLN A C 1
ATOM 4487 O O . GLN A 1 569 ? -47.853 4.274 75.678 1.00 89.56 569 GLN A O 1
#

Radius of gyration: 49.62 Å; chains: 1; bounding box: 134×115×131 Å

Foldseek 3Di:
DDDDDDDDDDDDDDDDDDDDDDDDDDPPVVVVVVVVVVVVVVVVVCVVCVVVCVVVVVVVCCVVDPPDPPDDDDDDDDDDDDDDDDDDDDDDDDDDDDDDDDDDDDDDDDDDDDDDDDDDDDDDDDDDDDDDDDDDDDDDDDDDDDDDDDDDDDDDDDDDDDDDDDDDDDPDDDDDDDDDDDDDDDDDDDDDDDDPPPPDDPPPPPPPPPDPVVLVVLLVVLLVQLVVQVVVVQDPDDPPRHNLVSLVVNCVRPVVSSVVSLVSSLVVLLVQLVVQVVVVFQDDDDPDHNVVSLVVCCVSPVPDPSSVVSVVSSLVVLLVQLVVLVVVVQDPDDPPRHSLNSLVRCCVRPVPDPSSVVSLVVSLVSLLVQLVVQVVVVQDPPDDPRGNLSSLVSSCVSPVVPPSSVVSLVSSLVVLLVVLVVCVVVVNLVVSLVSLVVSCVSPVPPPSSVVSNVVSVVVVVVVVVLVVLLVVLVVQLVVQLVVLQDPPDPPRHNLVSLVVNPVSDDPPDPVNLVSLQSSLVSLLVVLVVCVVVVNLVVSLVSLVVSCVRSPDHPSSVVVNVVSVVVVVD